Protein AF-A0A836Q283-F1 (afdb_monomer)

Radius of gyration: 25.46 Å; Cα contacts (8 Å, |Δi|>4): 495; chains: 1; bounding box: 60×68×62 Å

Secondary structure (DSSP, 8-state):
-----HHHHHHHHHHHHHHS-GGGHHHHHHHHHHHHHTT-S-HHHHHHHHHHTT-HHHHHHHTHHHH-SS-SSEE-HHHHHHHHH-SSS-HHHHHHHHHHHHHHHHTTS--EEHHHHHHHS-S-SS--SS-----GGGS--SPPPHHHHHHHHHHHHHH-SS-SS-B-HHHHHHHHHHTTTTS-HHHHHHHHHHHHHHHHHTTT-----SS----B-HHHHHHHHHHHHHHHHHHHHHHHHHHTTS---PPPP-HHHHHHTTHHHHHHHHHHHHHHH-TT--HHHHHHHHHHHHHTT--EEEEE-TTS-EEEEEEEEEESSTT-SEEEEEEEEE-TTS-EEEEEEEEEETTEEE--B-TTS-B--SB-HHHHHH-TTSSS--

Sequence (382 aa):
MVEFTAKDRAADAAYELATSPRDGLAGARDELNQIWSSGNLPAQDIGRALEDNNLLAPLALYDSAHLDTDSNGAFSYNELLSAATSDDSDTLTKTLAEHLSSEVAIRGYADLTISELSSRSGTMTDPIPGEMDFSPEAISDGQLDSGELAYADRNFDVLDRDDNDHVTDSEIDEHLSNNAGFISDADAAKLRDLSAQAGTLEGGHDDEWGIENDGFTRADLEVAATEMAAEMNEEAEEEEEEEEREGTEEDAVTADEILSGVASEEEATNDALATLSGADSSVEEQLAAIKTLVEGGKTTATIRDADGSELTIRMEVQPISEGSDRSYVQMFAVDENGRETVVLRALSDGDSFAQQRDANGNLVSYVGSRWQERHPDSVFGE

Solvent-accessible surface area (backbone atoms only — not comparable to full-atom values): 21419 Å² total; per-residue (Å²): 136,82,83,76,48,75,67,53,50,49,46,52,26,50,48,45,48,75,72,42,60,82,90,58,31,62,62,26,50,50,48,47,46,51,51,45,75,67,69,78,55,58,47,60,61,49,36,48,47,29,48,78,68,48,44,40,39,63,53,48,61,74,43,29,77,66,33,28,77,82,69,78,63,42,38,37,51,65,36,13,49,45,25,43,68,40,89,85,43,53,64,69,54,20,26,49,18,50,34,52,28,53,48,22,54,76,65,70,64,48,61,48,36,54,69,62,40,58,67,65,44,52,83,78,82,70,86,66,94,77,76,77,81,77,54,78,72,77,51,67,90,76,66,84,52,59,69,36,50,26,47,49,63,72,41,35,79,72,37,19,75,84,72,77,72,40,39,28,58,67,34,47,52,47,49,53,63,76,35,68,86,74,58,42,75,65,59,54,45,36,49,50,56,46,47,77,36,33,78,60,37,40,64,58,50,81,77,60,94,65,90,72,81,70,40,26,36,70,63,14,48,51,41,50,34,38,54,50,24,50,50,56,41,53,51,50,52,55,50,46,69,74,45,74,84,65,93,73,90,80,82,80,62,42,33,63,50,45,50,40,63,50,57,57,48,51,53,51,38,51,51,23,51,49,35,61,43,29,71,85,42,50,72,67,54,32,53,50,22,50,48,55,26,42,75,70,61,44,35,62,51,75,44,47,43,64,84,67,48,81,42,43,36,40,47,48,75,44,57,78,42,91,96,42,76,33,27,39,38,39,31,26,40,44,46,100,84,71,49,74,42,53,40,42,38,35,32,33,58,74,92,44,78,41,66,42,62,47,102,85,66,46,80,37,68,43,44,25,68,72,42,45,73,75,44,74,68,39,44,72,65,134

pLDDT: mean 81.86, std 15.29, range [31.92, 98.12]

Structure (mmCIF, N/CA/C/O backbone):
data_AF-A0A836Q283-F1
#
_entry.id   AF-A0A836Q283-F1
#
loop_
_atom_site.group_PDB
_atom_site.id
_atom_site.type_symbol
_atom_site.label_atom_id
_atom_site.label_alt_id
_atom_site.label_comp_id
_atom_site.label_asym_id
_atom_site.label_entity_id
_atom_site.label_seq_id
_atom_site.pdbx_PDB_ins_code
_atom_site.Cartn_x
_atom_site.Cartn_y
_atom_site.Cartn_z
_atom_site.occupancy
_atom_site.B_iso_or_equiv
_atom_site.auth_seq_id
_atom_site.auth_comp_id
_atom_site.auth_asym_id
_atom_site.auth_atom_id
_atom_site.pdbx_PDB_model_num
ATOM 1 N N . MET A 1 1 ? -28.133 -37.319 -11.554 1.00 46.06 1 MET A N 1
ATOM 2 C CA . MET A 1 1 ? -26.905 -36.892 -10.867 1.00 46.06 1 MET A CA 1
ATOM 3 C C . MET A 1 1 ? -25.798 -37.179 -11.860 1.00 46.06 1 MET A C 1
ATOM 5 O O . MET A 1 1 ? -25.602 -38.344 -12.177 1.00 46.06 1 MET A O 1
ATOM 9 N N . VAL A 1 2 ? -25.282 -36.143 -12.517 1.00 54.75 2 VAL A N 1
ATOM 10 C CA . VAL A 1 2 ? -24.171 -36.276 -13.470 1.00 54.75 2 VAL A CA 1
ATOM 11 C C . VAL A 1 2 ? -22.909 -36.272 -12.611 1.00 54.75 2 VAL A C 1
ATOM 13 O O . VAL A 1 2 ? -22.757 -35.369 -11.795 1.00 54.75 2 VAL A O 1
ATOM 16 N N . GLU A 1 3 ? -22.088 -37.317 -12.685 1.00 62.19 3 GLU A N 1
ATOM 17 C CA . GLU A 1 3 ? -20.779 -37.309 -12.026 1.00 62.19 3 GLU A CA 1
ATOM 18 C C . GLU A 1 3 ? -19.844 -36.444 -12.872 1.00 62.19 3 GLU A C 1
ATOM 20 O O . GLU A 1 3 ? -19.584 -36.779 -14.027 1.00 62.19 3 GLU A O 1
ATOM 25 N N . PHE A 1 4 ? -19.384 -35.327 -12.311 1.00 72.62 4 PHE A N 1
ATOM 26 C CA . PHE A 1 4 ? -18.341 -34.512 -12.925 1.00 72.62 4 PHE A CA 1
ATOM 27 C C . PHE A 1 4 ? -17.028 -35.290 -12.899 1.00 72.62 4 PHE A C 1
ATOM 29 O O . PHE A 1 4 ? -16.619 -35.817 -11.856 1.00 72.62 4 PHE A O 1
ATOM 36 N N . THR A 1 5 ? -16.370 -35.398 -14.050 1.00 80.44 5 THR A N 1
ATOM 37 C CA . THR A 1 5 ? -15.053 -36.026 -14.123 1.00 80.44 5 THR A CA 1
ATOM 38 C C . THR A 1 5 ? -14.011 -35.131 -13.447 1.00 80.44 5 THR A C 1
ATOM 40 O O . THR A 1 5 ? -14.244 -33.954 -13.180 1.00 80.44 5 THR A O 1
ATOM 43 N N . ALA A 1 6 ? -12.830 -35.672 -13.140 1.00 69.56 6 ALA A N 1
ATOM 44 C CA . ALA A 1 6 ? -11.736 -34.848 -12.623 1.00 69.56 6 ALA A CA 1
ATOM 45 C C . ALA A 1 6 ? -11.287 -33.778 -13.642 1.00 69.56 6 ALA A C 1
ATOM 47 O O . ALA A 1 6 ? -10.865 -32.706 -13.230 1.00 69.56 6 ALA A O 1
ATOM 48 N N . LYS A 1 7 ? -11.447 -34.047 -14.951 1.00 66.56 7 LYS A N 1
ATOM 49 C CA . LYS A 1 7 ? -11.200 -33.066 -16.016 1.00 66.56 7 LYS A CA 1
ATOM 50 C C . LYS A 1 7 ? -12.216 -31.922 -15.959 1.00 66.56 7 LYS A C 1
ATOM 52 O O . LYS A 1 7 ? -11.814 -30.773 -16.068 1.00 66.56 7 LYS A O 1
ATOM 57 N N . ASP A 1 8 ? -13.494 -32.235 -15.741 1.00 70.56 8 ASP A N 1
ATOM 58 C CA . ASP A 1 8 ? -14.544 -31.212 -15.644 1.00 70.56 8 ASP A CA 1
ATOM 59 C C . ASP A 1 8 ? -14.346 -30.328 -14.404 1.00 70.56 8 ASP A C 1
ATOM 61 O O . ASP A 1 8 ? -14.466 -29.118 -14.499 1.00 70.56 8 ASP A O 1
ATOM 65 N N . ARG A 1 9 ? -13.941 -30.911 -13.266 1.00 72.31 9 ARG A N 1
ATOM 66 C CA . ARG A 1 9 ? -13.623 -30.138 -12.049 1.00 72.31 9 ARG A CA 1
ATOM 67 C C . ARG A 1 9 ? -12.384 -29.258 -12.193 1.00 72.31 9 ARG A C 1
ATOM 69 O O . ARG A 1 9 ? -12.372 -28.149 -11.688 1.00 72.31 9 ARG A O 1
ATOM 76 N N . ALA A 1 10 ? -11.353 -29.733 -12.894 1.00 64.56 10 ALA A N 1
ATOM 77 C CA . ALA A 1 10 ? -10.172 -28.917 -13.171 1.00 64.56 10 ALA A CA 1
ATOM 78 C C . ALA A 1 10 ? -10.505 -27.740 -14.099 1.00 64.56 10 ALA A C 1
ATOM 80 O O . ALA A 1 10 ? -9.989 -26.647 -13.900 1.00 64.56 10 ALA A O 1
ATOM 81 N N . ALA A 1 11 ? -11.378 -27.958 -15.088 1.00 62.94 11 ALA A N 1
ATOM 82 C CA . ALA A 1 11 ? -11.861 -26.897 -15.965 1.00 62.94 11 ALA A CA 1
ATOM 83 C C . ALA A 1 11 ? -12.743 -25.887 -15.213 1.00 62.94 11 ALA A C 1
ATOM 85 O O . ALA A 1 11 ? -12.545 -24.692 -15.394 1.00 62.94 11 ALA A O 1
ATOM 86 N N . ASP A 1 12 ? -13.646 -26.347 -14.340 1.00 70.56 12 ASP A N 1
ATOM 87 C CA . ASP A 1 12 ? -14.474 -25.470 -13.499 1.00 70.56 12 ASP A CA 1
ATOM 88 C C . ASP A 1 12 ? -13.613 -24.645 -12.526 1.00 70.56 12 ASP A C 1
ATOM 90 O O . ASP A 1 12 ? -13.773 -23.430 -12.466 1.00 70.56 12 ASP A O 1
ATOM 94 N N . ALA A 1 13 ? -12.645 -25.259 -11.834 1.00 68.06 13 ALA A N 1
ATOM 95 C CA . ALA A 1 13 ? -11.733 -24.544 -10.935 1.00 68.06 13 ALA A CA 1
ATOM 96 C C . ALA A 1 13 ? -10.843 -23.542 -11.692 1.00 68.06 13 ALA A C 1
ATOM 98 O O . ALA A 1 13 ? -10.613 -22.427 -11.235 1.00 68.06 13 ALA A O 1
ATOM 99 N N . ALA A 1 14 ? -10.365 -23.903 -12.884 1.00 62.44 14 ALA A N 1
ATOM 100 C CA . ALA A 1 14 ? -9.625 -22.977 -13.734 1.00 62.44 14 ALA A CA 1
ATOM 101 C C . ALA A 1 14 ? -10.493 -21.814 -14.231 1.00 62.44 14 ALA A C 1
ATOM 103 O O . ALA A 1 14 ? -10.026 -20.679 -14.296 1.00 62.44 14 ALA A O 1
ATOM 104 N N . TYR A 1 15 ? -11.752 -22.086 -14.577 1.00 63.44 15 TYR A N 1
ATOM 105 C CA . TYR A 1 15 ? -12.713 -21.063 -14.968 1.00 63.44 15 TYR A CA 1
ATOM 106 C C . TYR A 1 15 ? -12.999 -20.116 -13.800 1.00 63.44 15 TYR A C 1
ATOM 108 O O . TYR A 1 15 ? -13.009 -18.904 -13.985 1.00 63.44 15 TYR A O 1
ATOM 116 N N . GLU A 1 16 ? -13.160 -20.646 -12.588 1.00 66.94 16 GLU A N 1
ATOM 117 C CA . GLU A 1 16 ? -13.327 -19.853 -11.369 1.00 66.94 16 GLU A CA 1
ATOM 118 C C . GLU A 1 16 ? -12.077 -19.007 -11.069 1.00 66.94 16 GLU A C 1
ATOM 120 O O . GLU A 1 16 ? -12.226 -17.837 -10.730 1.00 66.94 16 GLU A O 1
ATOM 125 N N . LEU A 1 17 ? -10.862 -19.524 -11.303 1.00 62.44 17 LEU A N 1
ATOM 126 C CA . LEU A 1 17 ? -9.612 -18.744 -11.241 1.00 62.44 17 LEU A CA 1
ATOM 127 C C . LEU A 1 17 ? -9.563 -17.603 -12.265 1.00 62.44 17 LEU A C 1
ATOM 129 O O . LEU A 1 17 ? -9.057 -16.529 -11.972 1.00 62.44 17 LEU A O 1
ATOM 133 N N . ALA A 1 18 ? -10.065 -17.826 -13.475 1.00 54.44 18 ALA A N 1
ATOM 134 C CA . ALA A 1 18 ? -10.021 -16.821 -14.533 1.00 54.44 18 ALA A CA 1
ATOM 135 C C . ALA A 1 18 ? -11.143 -15.774 -14.437 1.00 54.44 18 ALA A C 1
ATOM 137 O O . ALA A 1 18 ? -11.061 -14.731 -15.079 1.00 54.44 18 ALA A O 1
ATOM 138 N N . THR A 1 19 ? -12.210 -16.061 -13.685 1.00 57.47 19 THR A N 1
ATOM 139 C CA . THR A 1 19 ? -13.428 -15.231 -13.642 1.00 57.47 19 THR A CA 1
ATOM 140 C C . THR A 1 19 ? -13.770 -14.682 -12.260 1.00 57.47 19 THR A C 1
ATOM 142 O O . THR A 1 19 ? -14.721 -13.910 -12.147 1.00 57.47 19 THR A O 1
ATOM 145 N N . SER A 1 20 ? -13.007 -15.027 -11.219 1.00 55.47 20 SER A N 1
ATOM 146 C CA . SER A 1 20 ? -13.193 -14.479 -9.872 1.00 55.47 20 SER A CA 1
ATOM 147 C C . SER A 1 20 ? -12.242 -13.307 -9.598 1.00 55.47 20 SER A C 1
ATOM 149 O O . SER A 1 20 ? -11.104 -13.333 -10.064 1.00 55.47 20 SER A O 1
ATOM 151 N N . PRO A 1 21 ? -12.658 -12.316 -8.786 1.00 52.69 21 PRO A N 1
ATOM 152 C CA . PRO A 1 21 ? -11.762 -11.288 -8.255 1.00 52.69 21 PRO A CA 1
ATOM 153 C C . PRO A 1 21 ? -10.555 -11.911 -7.538 1.00 52.69 21 PRO A C 1
ATOM 155 O O . PRO A 1 21 ? -10.691 -12.986 -6.945 1.00 52.69 21 PRO A O 1
ATOM 158 N N . ARG A 1 22 ? -9.400 -11.226 -7.542 1.00 48.97 22 ARG A N 1
ATOM 159 C CA . ARG A 1 22 ? -8.115 -11.706 -6.979 1.00 48.97 22 ARG A CA 1
ATOM 160 C C . ARG A 1 22 ? -8.241 -12.336 -5.580 1.00 48.97 22 ARG A C 1
ATOM 162 O O . ARG A 1 22 ? -7.654 -13.386 -5.323 1.00 48.97 22 ARG A O 1
ATOM 169 N N . ASP A 1 23 ? -9.089 -11.774 -4.721 1.00 43.41 23 ASP A N 1
ATOM 170 C CA . ASP A 1 23 ? -9.301 -12.244 -3.342 1.00 43.41 23 ASP A CA 1
ATOM 171 C C . ASP A 1 23 ? -10.125 -13.546 -3.232 1.00 43.41 23 ASP A C 1
ATOM 173 O O . ASP A 1 23 ? -10.101 -14.227 -2.205 1.00 43.41 23 ASP A O 1
ATOM 177 N N . GLY A 1 24 ? -10.845 -13.934 -4.292 1.00 52.59 24 GLY A N 1
ATOM 178 C CA . GLY A 1 24 ? -11.625 -15.177 -4.380 1.00 52.59 24 GLY A CA 1
ATOM 179 C C . GLY A 1 24 ? -10.832 -16.388 -4.889 1.00 52.59 24 GLY A C 1
ATOM 180 O O . GLY A 1 24 ? -11.313 -17.520 -4.815 1.00 52.59 24 GLY A O 1
ATOM 181 N N . LEU A 1 25 ? -9.602 -16.178 -5.370 1.00 57.28 25 LEU A N 1
ATOM 182 C CA . LEU A 1 25 ? -8.807 -17.190 -6.077 1.00 57.28 25 LEU A CA 1
ATOM 183 C C . LEU A 1 25 ? -8.273 -18.311 -5.177 1.00 57.28 25 LEU A C 1
ATOM 185 O O . LEU A 1 25 ? -7.924 -19.384 -5.673 1.00 57.28 25 LEU A O 1
ATOM 189 N N . ALA A 1 26 ? -8.228 -18.100 -3.858 1.00 58.09 26 ALA A N 1
ATOM 190 C CA . ALA A 1 26 ? -7.706 -19.082 -2.907 1.00 58.09 26 ALA A CA 1
ATOM 191 C C . ALA A 1 26 ? -8.457 -20.424 -2.978 1.00 58.09 26 ALA A C 1
ATOM 193 O O . ALA A 1 26 ? -7.827 -21.479 -2.974 1.00 58.09 26 ALA A O 1
ATOM 194 N N . GLY A 1 27 ? -9.788 -20.395 -3.120 1.00 63.47 27 GLY A N 1
ATOM 195 C CA . GLY A 1 27 ? -10.607 -21.611 -3.183 1.00 63.47 27 GLY A CA 1
ATOM 196 C C . GLY A 1 27 ? -10.369 -22.429 -4.453 1.00 63.47 27 GLY A C 1
ATOM 197 O O . GLY A 1 27 ? -10.200 -23.646 -4.393 1.00 63.47 27 GLY A O 1
ATOM 198 N N . ALA A 1 28 ? -10.284 -21.753 -5.594 1.00 64.88 28 ALA A N 1
ATOM 199 C CA . ALA A 1 28 ? -10.066 -22.393 -6.883 1.00 64.88 28 ALA A CA 1
ATOM 200 C C . ALA A 1 28 ? -8.613 -22.892 -7.050 1.00 64.88 28 ALA A C 1
ATOM 202 O O . ALA A 1 28 ? -8.377 -23.981 -7.585 1.00 64.88 28 ALA A O 1
ATOM 203 N N . ARG A 1 29 ? -7.634 -22.167 -6.488 1.00 65.19 29 ARG A N 1
ATOM 204 C CA . ARG A 1 29 ? -6.238 -22.621 -6.357 1.00 65.19 29 ARG A CA 1
ATOM 205 C C . ARG A 1 29 ? -6.143 -23.862 -5.466 1.00 65.19 29 ARG A C 1
ATOM 207 O O . ARG A 1 29 ? -5.500 -24.837 -5.850 1.00 65.19 29 ARG A O 1
ATOM 214 N N . ASP A 1 30 ? -6.837 -23.878 -4.329 1.00 66.19 30 ASP A N 1
ATOM 215 C CA . ASP A 1 30 ? -6.908 -25.042 -3.439 1.00 66.19 30 ASP A CA 1
ATOM 216 C C . ASP A 1 30 ? -7.573 -26.257 -4.104 1.00 66.19 30 ASP A C 1
ATOM 218 O O . ASP A 1 30 ? -7.118 -27.390 -3.910 1.00 66.19 30 ASP A O 1
ATOM 222 N N . GLU A 1 31 ? -8.607 -26.054 -4.926 1.00 69.75 31 GLU A N 1
ATOM 223 C CA . GLU A 1 31 ? -9.242 -27.140 -5.677 1.00 69.75 31 GLU A CA 1
ATOM 224 C C . GLU A 1 31 ? -8.304 -27.723 -6.746 1.00 69.75 31 GLU A C 1
ATOM 226 O O . GLU A 1 31 ? -8.153 -28.949 -6.817 1.00 69.75 31 GLU A O 1
ATOM 231 N N . LEU A 1 32 ? -7.587 -26.890 -7.511 1.00 67.62 32 LEU A N 1
ATOM 232 C CA . LEU A 1 32 ? -6.550 -27.368 -8.438 1.00 67.62 32 LEU A CA 1
ATOM 233 C C . LEU A 1 32 ? -5.425 -28.114 -7.703 1.00 67.62 32 LEU A C 1
ATOM 235 O O . LEU A 1 32 ? -5.037 -29.212 -8.122 1.00 67.62 32 LEU A O 1
ATOM 239 N N . ASN A 1 33 ? -4.962 -27.586 -6.565 1.00 67.00 33 ASN A N 1
ATOM 240 C CA . ASN A 1 33 ? -3.976 -28.237 -5.695 1.00 67.00 33 ASN A CA 1
ATOM 241 C C . ASN A 1 33 ? -4.462 -29.611 -5.217 1.00 67.00 33 ASN A C 1
ATOM 243 O O . ASN A 1 33 ? -3.710 -30.594 -5.185 1.00 67.00 33 ASN A O 1
ATOM 247 N N . GLN A 1 34 ? -5.742 -29.716 -4.863 1.00 72.50 34 GLN A N 1
ATOM 248 C CA . GLN A 1 34 ? -6.354 -30.964 -4.430 1.00 72.50 34 GLN A CA 1
ATOM 249 C C . GLN A 1 34 ? -6.475 -31.975 -5.581 1.00 72.50 34 GLN A C 1
ATOM 251 O O . GLN A 1 34 ? -6.204 -33.167 -5.392 1.00 72.50 34 GLN A O 1
ATOM 256 N N . ILE A 1 35 ? -6.845 -31.523 -6.782 1.00 67.62 35 ILE A N 1
ATOM 257 C CA . ILE A 1 35 ? -6.929 -32.374 -7.976 1.00 67.62 35 ILE A CA 1
ATOM 258 C C . ILE A 1 35 ? -5.547 -32.933 -8.320 1.00 67.62 35 ILE A C 1
ATOM 260 O O . ILE A 1 35 ? -5.423 -34.145 -8.531 1.00 67.62 35 ILE A O 1
ATOM 264 N N . TRP A 1 36 ? -4.505 -32.103 -8.288 1.00 65.56 36 TRP A N 1
ATOM 265 C CA . TRP A 1 36 ? -3.140 -32.545 -8.561 1.00 65.56 36 TRP A CA 1
ATOM 266 C C . TRP A 1 36 ? -2.620 -33.499 -7.493 1.00 65.56 36 TRP A C 1
ATOM 268 O O . TRP A 1 36 ? -2.195 -34.610 -7.815 1.00 65.56 36 TRP A O 1
ATOM 278 N N . SER A 1 37 ? -2.688 -33.121 -6.215 1.00 70.69 37 SER A N 1
ATOM 279 C CA . SER A 1 37 ? -2.185 -33.952 -5.108 1.00 70.69 37 SER A CA 1
ATOM 280 C C . SER A 1 37 ? -2.871 -35.321 -5.026 1.00 70.69 37 SER A C 1
ATOM 282 O O . SER A 1 37 ? -2.290 -36.281 -4.516 1.00 70.69 37 SER A O 1
ATOM 284 N N . SER A 1 38 ? -4.073 -35.456 -5.598 1.00 76.06 38 SER A N 1
ATOM 285 C CA . SER A 1 38 ? -4.754 -36.744 -5.741 1.00 76.06 38 SER A CA 1
ATOM 286 C C . SER A 1 38 ? -4.095 -37.704 -6.751 1.00 76.06 38 SER A C 1
ATOM 288 O O . SER A 1 38 ? -4.444 -38.886 -6.774 1.00 76.06 38 SER A O 1
ATOM 290 N N . GLY A 1 39 ? -3.153 -37.225 -7.573 1.00 68.56 39 GLY A N 1
ATOM 291 C CA . GLY A 1 39 ? -2.395 -37.999 -8.562 1.00 68.56 39 GLY A CA 1
ATOM 292 C C . GLY A 1 39 ? -3.220 -38.483 -9.758 1.00 68.56 39 GLY A C 1
ATOM 293 O O . GLY A 1 39 ? -2.788 -39.384 -10.476 1.00 68.56 39 GLY A O 1
ATOM 294 N N . ASN A 1 40 ? -4.423 -37.936 -9.953 1.00 66.38 40 ASN A N 1
ATOM 295 C CA . ASN A 1 40 ? -5.395 -38.459 -10.916 1.00 66.38 40 ASN A CA 1
ATOM 296 C C . ASN A 1 40 ? -5.356 -37.782 -12.296 1.00 66.38 40 ASN A C 1
ATOM 298 O O . ASN A 1 40 ? -5.999 -38.288 -13.215 1.00 66.38 40 ASN A O 1
ATOM 302 N N . LEU A 1 41 ? -4.612 -36.682 -12.457 1.00 70.69 41 LEU A N 1
ATOM 303 C CA . LEU A 1 41 ? -4.427 -35.964 -13.722 1.00 70.69 41 LEU A CA 1
ATOM 304 C C . LEU A 1 41 ? -2.959 -35.521 -13.863 1.00 70.69 41 LEU A C 1
ATOM 306 O O . LEU A 1 41 ? -2.467 -34.817 -12.984 1.00 70.69 41 LEU A O 1
ATOM 310 N N . PRO A 1 42 ? -2.247 -35.930 -14.928 1.00 75.38 42 PRO A N 1
ATOM 311 C CA . PRO A 1 42 ? -0.943 -35.372 -15.280 1.00 75.38 42 PRO A CA 1
ATOM 312 C C . PRO A 1 42 ? -1.039 -33.867 -15.564 1.00 75.38 42 PRO A C 1
ATOM 314 O O . PRO A 1 42 ? -2.008 -33.432 -16.185 1.00 75.38 42 PRO A O 1
ATOM 317 N N . ALA A 1 43 ? -0.013 -33.089 -15.208 1.00 70.38 43 ALA A N 1
ATOM 318 C CA . ALA A 1 43 ? 0.054 -31.649 -15.489 1.00 70.38 43 ALA A CA 1
ATOM 319 C C . ALA A 1 43 ? -0.170 -31.319 -16.974 1.00 70.38 43 ALA A C 1
ATOM 321 O O . ALA A 1 43 ? -0.892 -30.386 -17.298 1.00 70.38 43 ALA A O 1
ATOM 322 N N . GLN A 1 44 ? 0.337 -32.156 -17.887 1.00 74.88 44 GLN A N 1
ATOM 323 C CA . GLN A 1 44 ? 0.098 -32.014 -19.328 1.00 74.88 44 GLN A CA 1
ATOM 324 C C . GLN A 1 44 ? -1.395 -32.071 -19.708 1.00 74.88 44 GLN A C 1
ATOM 326 O O . GLN A 1 44 ? -1.833 -31.376 -20.624 1.00 74.88 44 GLN A O 1
ATOM 331 N N . ASP A 1 45 ? -2.190 -32.897 -19.023 1.00 75.00 45 ASP A N 1
ATOM 332 C CA . ASP A 1 45 ? -3.630 -32.989 -19.280 1.00 75.00 45 ASP A CA 1
ATOM 333 C C . ASP A 1 45 ? -4.383 -31.787 -18.689 1.00 75.00 45 ASP A C 1
ATOM 335 O O . ASP A 1 45 ? -5.404 -31.381 -19.246 1.00 75.00 45 ASP A O 1
ATOM 339 N N . ILE A 1 46 ? -3.864 -31.198 -17.604 1.00 70.88 46 ILE A N 1
ATOM 340 C CA . ILE A 1 46 ? -4.374 -29.952 -17.016 1.00 70.88 46 ILE A CA 1
ATOM 341 C C . ILE A 1 46 ? -4.039 -28.778 -17.937 1.00 70.88 46 ILE A C 1
ATOM 343 O O . ILE A 1 46 ? -4.951 -28.076 -18.354 1.00 70.88 46 ILE A O 1
ATOM 347 N N . GLY A 1 47 ? -2.777 -28.618 -18.342 1.00 75.88 47 GLY A N 1
ATOM 348 C CA . GLY A 1 47 ? -2.340 -27.580 -19.276 1.00 75.88 47 GLY A CA 1
ATOM 349 C C . GLY A 1 47 ? -3.114 -27.620 -20.593 1.00 75.88 47 GLY A C 1
ATOM 350 O O . GLY A 1 47 ? -3.625 -26.598 -21.043 1.00 75.88 47 GLY A O 1
ATOM 351 N N . ARG A 1 48 ? -3.343 -28.817 -21.152 1.00 76.62 48 ARG A N 1
ATOM 352 C CA . ARG A 1 48 ? -4.221 -28.978 -22.320 1.00 76.62 48 ARG A CA 1
ATOM 353 C C . ARG A 1 48 ? -5.674 -28.605 -22.023 1.00 76.62 48 ARG A C 1
ATOM 355 O O . ARG A 1 48 ? -6.322 -28.036 -22.888 1.00 76.62 48 ARG A O 1
ATOM 362 N N . ALA A 1 49 ? -6.211 -28.926 -20.846 1.00 72.50 49 ALA A N 1
ATOM 363 C CA . ALA A 1 49 ? -7.564 -28.509 -20.481 1.00 72.50 49 ALA A CA 1
ATOM 364 C C . ALA A 1 49 ? -7.673 -26.982 -20.327 1.00 72.50 49 ALA A C 1
ATOM 366 O O . ALA A 1 49 ? -8.673 -26.415 -20.753 1.00 72.50 49 ALA A O 1
ATOM 367 N N . LEU A 1 50 ? -6.653 -26.319 -19.775 1.00 78.25 50 LEU A N 1
ATOM 368 C CA . LEU A 1 50 ? -6.574 -24.857 -19.714 1.00 78.25 50 LEU A CA 1
ATOM 369 C C . LEU A 1 50 ? -6.529 -24.256 -21.120 1.00 78.25 50 LEU A C 1
ATOM 371 O O . LEU A 1 50 ? -7.252 -23.309 -21.412 1.00 78.25 50 LEU A O 1
ATOM 375 N N . GLU A 1 51 ? -5.720 -24.833 -22.006 1.00 80.31 51 GLU A N 1
ATOM 376 C CA . GLU A 1 51 ? -5.595 -24.397 -23.397 1.00 80.31 51 GLU A CA 1
ATOM 377 C C . GLU A 1 51 ? -6.898 -24.608 -24.184 1.00 80.31 51 GLU A C 1
ATOM 379 O O . GLU A 1 51 ? -7.368 -23.683 -24.838 1.00 80.31 51 GLU A O 1
ATOM 384 N N . ASP A 1 52 ? -7.542 -25.775 -24.047 1.00 78.75 52 ASP A N 1
ATOM 385 C CA . ASP A 1 52 ? -8.834 -26.103 -24.673 1.00 78.75 52 ASP A CA 1
ATOM 386 C C . ASP A 1 52 ? -9.954 -25.114 -24.269 1.00 78.75 52 ASP A C 1
ATOM 388 O O . ASP A 1 52 ? -10.941 -24.977 -24.994 1.00 78.75 52 ASP A O 1
ATOM 392 N N . ASN A 1 53 ? -9.817 -24.445 -23.116 1.00 70.31 53 ASN A N 1
ATOM 393 C CA . ASN A 1 53 ? -10.767 -23.457 -22.593 1.00 70.31 53 ASN A CA 1
ATOM 394 C C . ASN A 1 53 ? -10.276 -21.999 -22.722 1.00 70.31 53 ASN A C 1
ATOM 396 O O . ASN A 1 53 ? -10.910 -21.107 -22.169 1.00 70.31 53 ASN A O 1
ATOM 400 N N . ASN A 1 54 ? -9.178 -21.739 -23.444 1.00 78.06 54 ASN A N 1
ATOM 401 C CA . ASN A 1 54 ? -8.553 -20.412 -23.590 1.00 78.06 54 ASN A CA 1
ATOM 402 C C . ASN A 1 54 ? -8.107 -19.757 -22.262 1.00 78.06 54 ASN A C 1
ATOM 404 O O . ASN A 1 54 ? -8.006 -18.539 -22.170 1.00 78.06 54 ASN A O 1
ATOM 408 N N . LEU A 1 55 ? -7.817 -20.554 -21.231 1.00 77.56 55 LEU A N 1
ATOM 409 C CA . LEU A 1 55 ? -7.406 -20.074 -19.903 1.00 77.56 55 LEU A CA 1
ATOM 410 C C . LEU A 1 55 ? -5.890 -20.113 -19.686 1.00 77.56 55 LEU A C 1
ATOM 412 O O . LEU A 1 55 ? -5.378 -19.459 -18.784 1.00 77.56 55 LEU A O 1
ATOM 416 N N . LEU A 1 56 ? -5.161 -20.868 -20.513 1.00 81.75 56 LEU A N 1
ATOM 417 C CA . LEU A 1 56 ? -3.715 -21.041 -20.361 1.00 81.75 56 LEU A CA 1
ATOM 418 C C . LEU A 1 56 ? -2.956 -19.709 -20.462 1.00 81.75 56 LEU A C 1
ATOM 420 O O . LEU A 1 56 ? -2.104 -19.437 -19.625 1.00 81.75 56 LEU A O 1
ATOM 424 N N . ALA A 1 57 ? -3.259 -18.892 -21.476 1.00 79.25 57 ALA A N 1
ATOM 425 C CA . ALA A 1 57 ? -2.562 -17.626 -21.690 1.00 79.25 57 ALA A CA 1
ATOM 426 C C . ALA A 1 57 ? -2.843 -16.601 -20.574 1.00 79.25 57 ALA A C 1
ATOM 428 O O . ALA A 1 57 ? -1.871 -16.119 -20.001 1.00 79.25 57 ALA A O 1
ATOM 429 N N . PRO A 1 58 ? -4.104 -16.328 -20.177 1.00 73.38 58 PRO A N 1
ATOM 430 C CA . PRO A 1 58 ? -4.389 -15.454 -19.036 1.00 73.38 58 PRO A CA 1
ATOM 431 C C . PRO A 1 58 ? -3.682 -15.881 -17.746 1.00 73.38 58 PRO A C 1
ATOM 433 O O . PRO A 1 58 ? -3.106 -15.046 -17.059 1.00 73.38 58 PRO A O 1
ATOM 436 N N . LEU A 1 59 ? -3.667 -17.183 -17.436 1.00 78.75 59 LEU A N 1
ATOM 437 C CA . LEU A 1 59 ? -3.018 -17.690 -16.224 1.00 78.75 59 LEU A CA 1
ATOM 438 C C . LEU A 1 59 ? -1.487 -17.610 -16.294 1.00 78.75 59 LEU A C 1
ATOM 440 O O . LEU A 1 59 ? -0.853 -17.318 -15.287 1.00 78.75 59 LEU A O 1
ATOM 444 N N . ALA A 1 60 ? -0.891 -17.836 -17.467 1.00 81.75 60 ALA A N 1
ATOM 445 C CA . ALA A 1 60 ? 0.548 -17.666 -17.665 1.00 81.75 60 ALA A CA 1
ATOM 446 C C . ALA A 1 60 ? 0.984 -16.196 -17.563 1.00 81.75 60 ALA A C 1
ATOM 448 O O . ALA A 1 60 ? 2.057 -15.921 -17.042 1.00 81.75 60 ALA A O 1
ATOM 449 N N . LEU A 1 61 ? 0.152 -15.259 -18.030 1.00 76.94 61 LEU A N 1
ATOM 450 C CA . LEU A 1 61 ? 0.398 -13.823 -17.867 1.00 76.94 61 LEU A CA 1
ATOM 451 C C . LEU A 1 61 ? 0.223 -13.383 -16.417 1.00 76.94 61 LEU A C 1
ATOM 453 O O . LEU A 1 61 ? 1.021 -12.603 -15.915 1.00 76.94 61 LEU A O 1
ATOM 457 N N . TYR A 1 62 ? -0.791 -13.917 -15.736 1.00 78.19 62 TYR A N 1
ATOM 458 C CA . TYR A 1 62 ? -1.012 -13.664 -14.317 1.00 78.19 62 TYR A CA 1
ATOM 459 C C . TYR A 1 62 ? 0.181 -14.104 -13.457 1.00 78.19 62 TYR A C 1
ATOM 461 O O . TYR A 1 62 ? 0.521 -13.436 -12.484 1.00 78.19 62 TYR A O 1
ATOM 469 N N . ASP A 1 63 ? 0.807 -15.225 -13.815 1.00 83.25 63 ASP A N 1
ATOM 470 C CA . ASP A 1 63 ? 1.933 -15.810 -13.086 1.00 83.25 63 ASP A CA 1
ATOM 471 C C . ASP A 1 63 ? 3.294 -15.516 -13.743 1.00 83.25 63 ASP A C 1
ATOM 473 O O . ASP A 1 63 ? 4.277 -16.219 -13.500 1.00 83.25 63 ASP A O 1
ATOM 477 N N . SER A 1 64 ? 3.358 -14.487 -14.597 1.00 81.75 64 SER A N 1
ATOM 478 C CA . SER A 1 64 ? 4.540 -14.180 -15.407 1.00 81.75 64 SER A CA 1
ATOM 479 C C . SER A 1 64 ? 5.782 -13.956 -14.552 1.00 81.75 64 SER A C 1
ATOM 481 O O . SER A 1 64 ? 6.814 -14.521 -14.871 1.00 81.75 64 SER A O 1
ATOM 483 N N . ALA A 1 65 ? 5.675 -13.265 -13.415 1.00 74.56 65 ALA A N 1
ATOM 484 C CA . ALA A 1 65 ? 6.804 -13.000 -12.517 1.00 74.56 65 ALA A CA 1
ATOM 485 C C . ALA A 1 65 ? 7.488 -14.271 -11.966 1.00 74.56 65 ALA A C 1
ATOM 487 O O . ALA A 1 65 ? 8.658 -14.234 -11.593 1.00 74.56 65 ALA A O 1
ATOM 488 N N . HIS A 1 66 ? 6.780 -15.406 -11.903 1.00 83.31 66 HIS A N 1
ATOM 489 C CA . HIS A 1 66 ? 7.370 -16.688 -11.496 1.00 83.31 66 HIS A CA 1
ATOM 490 C C . HIS A 1 66 ? 7.853 -17.530 -12.686 1.00 83.31 66 HIS A C 1
ATOM 492 O O . HIS A 1 66 ? 8.601 -18.492 -12.490 1.00 83.31 66 HIS A O 1
ATOM 498 N N . LEU A 1 67 ? 7.401 -17.210 -13.902 1.00 84.94 67 LEU A N 1
ATOM 499 C CA . LEU A 1 67 ? 7.697 -17.945 -15.133 1.00 84.94 67 LEU A CA 1
ATOM 500 C C . LEU A 1 67 ? 8.782 -17.272 -15.994 1.00 84.94 67 LEU A C 1
ATOM 502 O O . LEU A 1 67 ? 9.501 -17.985 -16.689 1.00 84.94 67 LEU A O 1
ATOM 506 N N . ASP A 1 68 ? 8.878 -15.944 -15.950 1.00 87.44 68 ASP A N 1
ATOM 507 C CA . ASP A 1 68 ? 9.837 -15.054 -16.617 1.00 87.44 68 ASP A CA 1
ATOM 508 C C . ASP A 1 68 ? 10.709 -14.427 -15.524 1.00 87.44 68 ASP A C 1
ATOM 510 O O . ASP A 1 68 ? 10.360 -13.421 -14.912 1.00 87.44 68 ASP A O 1
ATOM 514 N N . THR A 1 69 ? 11.789 -15.123 -15.178 1.00 78.00 69 THR A N 1
ATOM 515 C CA . THR A 1 69 ? 12.610 -14.782 -14.005 1.00 78.00 69 THR A CA 1
ATOM 516 C C . THR A 1 69 ? 13.661 -13.726 -14.306 1.00 78.00 69 THR A C 1
ATOM 518 O O . THR A 1 69 ? 14.225 -13.161 -13.370 1.00 78.00 69 THR A O 1
ATOM 521 N N . ASP A 1 70 ? 13.972 -13.507 -15.584 1.00 75.00 70 ASP A N 1
ATOM 522 C CA . ASP A 1 70 ? 14.863 -12.436 -16.027 1.00 75.00 70 ASP A CA 1
ATOM 523 C C . ASP A 1 70 ? 14.108 -11.210 -16.575 1.00 75.00 70 ASP A C 1
ATOM 525 O O . ASP A 1 70 ? 14.748 -10.238 -16.981 1.00 75.00 70 ASP A O 1
ATOM 529 N N . SER A 1 71 ? 12.770 -11.239 -16.520 1.00 81.56 71 SER A N 1
ATOM 530 C CA . SER A 1 71 ? 11.857 -10.149 -16.878 1.00 81.56 71 SER A CA 1
ATOM 531 C C . SER A 1 71 ? 12.044 -9.639 -18.310 1.00 81.56 71 SER A C 1
ATOM 533 O O . SER A 1 71 ? 11.821 -8.461 -18.595 1.00 81.56 71 SER A O 1
ATOM 535 N N . ASN A 1 72 ? 12.470 -10.501 -19.238 1.00 77.19 72 ASN A N 1
ATOM 536 C CA . ASN A 1 72 ? 12.744 -10.094 -20.618 1.00 77.19 72 ASN A CA 1
ATOM 537 C C . ASN A 1 72 ? 11.490 -10.097 -21.524 1.00 77.19 72 ASN A C 1
ATOM 539 O O . ASN A 1 72 ? 11.579 -9.758 -22.712 1.00 77.19 72 ASN A O 1
ATOM 543 N N . GLY A 1 73 ? 10.325 -10.484 -20.989 1.00 74.62 73 GLY A N 1
ATOM 544 C CA . GLY A 1 73 ? 9.049 -10.554 -21.702 1.00 74.62 73 GLY A CA 1
ATOM 545 C C . GLY A 1 73 ? 8.858 -11.834 -22.528 1.00 74.62 73 GLY A C 1
ATOM 546 O O . GLY A 1 73 ? 7.934 -11.922 -23.357 1.00 74.62 73 GLY A O 1
ATOM 547 N N . ALA A 1 74 ? 9.724 -12.832 -22.345 1.00 83.50 74 ALA A N 1
ATOM 548 C CA . ALA A 1 74 ? 9.663 -14.118 -23.016 1.00 83.50 74 ALA A CA 1
ATOM 549 C C . ALA A 1 74 ? 10.008 -15.274 -22.075 1.00 83.50 74 ALA A C 1
ATOM 551 O O . ALA A 1 74 ? 11.018 -15.287 -21.391 1.00 83.50 74 ALA A O 1
ATOM 552 N N . PHE A 1 75 ? 9.196 -16.327 -22.131 1.00 86.56 75 PHE A N 1
ATOM 553 C CA . PHE A 1 75 ? 9.417 -17.522 -21.332 1.00 86.56 75 PHE A CA 1
ATOM 554 C C . PHE A 1 75 ? 10.417 -18.447 -22.025 1.00 86.56 75 PHE A C 1
ATOM 556 O O . PHE A 1 75 ? 10.070 -19.157 -22.986 1.00 86.56 75 PHE A O 1
ATOM 563 N N . SER A 1 76 ? 11.659 -18.471 -21.542 1.00 86.06 76 SER A N 1
ATOM 564 C CA . SER A 1 76 ? 12.664 -19.397 -22.054 1.00 86.06 76 SER A CA 1
ATOM 565 C C . SER A 1 76 ? 12.452 -20.816 -21.519 1.00 86.06 76 SER A C 1
ATOM 567 O O . SER A 1 76 ? 11.849 -21.062 -20.471 1.00 86.06 76 SER A O 1
ATOM 569 N N . TYR A 1 77 ? 13.001 -21.813 -22.221 1.00 89.81 77 TYR A N 1
ATOM 570 C CA . TYR A 1 77 ? 12.920 -23.207 -21.762 1.00 89.81 77 TYR A CA 1
ATOM 571 C C . TYR A 1 77 ? 13.522 -23.408 -20.363 1.00 89.81 77 TYR A C 1
ATOM 573 O O . TYR A 1 77 ? 13.038 -24.244 -19.601 1.00 89.81 77 TYR A O 1
ATOM 581 N N . ASN A 1 78 ? 14.603 -22.690 -20.043 1.00 85.12 78 ASN A N 1
ATOM 582 C CA . ASN A 1 78 ? 15.304 -22.865 -18.773 1.00 85.12 78 ASN A CA 1
ATOM 583 C C . ASN A 1 78 ? 14.501 -22.298 -17.604 1.00 85.12 78 ASN A C 1
ATOM 585 O O . ASN A 1 78 ? 14.498 -22.915 -16.543 1.00 85.12 78 ASN A O 1
ATOM 589 N N . GLU A 1 79 ? 13.805 -21.183 -17.802 1.00 84.62 79 GLU A N 1
ATOM 590 C CA . GLU A 1 79 ? 12.966 -20.563 -16.774 1.00 84.62 79 GLU A CA 1
ATOM 591 C C . GLU A 1 79 ? 11.737 -21.413 -16.499 1.00 84.62 79 GLU A C 1
ATOM 593 O O . GLU A 1 79 ? 11.489 -21.788 -15.357 1.00 84.62 79 GLU A O 1
ATOM 598 N N . LEU A 1 80 ? 11.065 -21.871 -17.556 1.00 90.81 80 LEU A N 1
ATOM 599 C CA . LEU A 1 80 ? 9.947 -22.800 -17.434 1.00 90.81 80 LEU A CA 1
ATOM 600 C C . LEU A 1 80 ? 10.386 -24.128 -16.791 1.00 90.81 80 LEU A C 1
ATOM 602 O O . LEU A 1 80 ? 9.683 -24.693 -15.958 1.00 90.81 80 LEU A O 1
ATOM 606 N N . LEU A 1 81 ? 11.573 -24.647 -17.114 1.00 89.31 81 LEU A N 1
ATOM 607 C CA . LEU A 1 81 ? 12.088 -25.841 -16.441 1.00 89.31 81 LEU A CA 1
ATOM 608 C C . LEU A 1 81 ? 12.429 -25.569 -14.966 1.00 89.31 81 LEU A C 1
ATOM 610 O O . LEU A 1 81 ? 12.193 -26.431 -14.115 1.00 89.31 81 LEU A O 1
ATOM 614 N N . SER A 1 82 ? 12.982 -24.395 -14.661 1.00 87.75 82 SER A N 1
ATOM 615 C CA . SER A 1 82 ? 13.290 -23.963 -13.296 1.00 87.75 82 SER A CA 1
ATOM 616 C C . SER A 1 82 ? 12.011 -23.870 -12.466 1.00 87.75 82 SER A C 1
ATOM 618 O O . SER A 1 82 ? 11.897 -24.556 -11.455 1.00 87.75 82 SER A O 1
ATOM 620 N N . ALA A 1 83 ? 10.999 -23.152 -12.952 1.00 89.31 83 ALA A N 1
ATOM 621 C CA . ALA A 1 83 ? 9.693 -23.019 -12.314 1.00 89.31 83 ALA A CA 1
ATOM 622 C C . ALA A 1 83 ? 8.974 -24.374 -12.152 1.00 89.31 83 ALA A C 1
ATOM 624 O O . ALA A 1 83 ? 8.410 -24.671 -11.101 1.00 89.31 83 ALA A O 1
ATOM 625 N N . ALA A 1 84 ? 9.066 -25.266 -13.145 1.00 89.81 84 ALA A N 1
ATOM 626 C CA . ALA A 1 84 ? 8.506 -26.618 -13.056 1.00 89.81 84 ALA A CA 1
ATOM 627 C C . ALA A 1 84 ? 9.172 -27.494 -11.977 1.00 89.81 84 ALA A C 1
ATOM 629 O O . ALA A 1 84 ? 8.536 -28.383 -11.408 1.00 89.81 84 ALA A O 1
ATOM 630 N N . THR A 1 85 ? 10.462 -27.278 -11.703 1.00 88.50 85 THR A N 1
ATOM 631 C CA . THR A 1 85 ? 11.256 -28.135 -10.805 1.00 88.50 85 THR A CA 1
ATOM 632 C C . THR A 1 85 ? 11.587 -27.501 -9.458 1.00 88.50 85 THR A C 1
ATOM 634 O O . THR A 1 85 ? 12.057 -28.209 -8.568 1.00 88.50 85 THR A O 1
ATOM 637 N N . SER A 1 86 ? 11.326 -26.206 -9.293 1.00 89.12 86 SER A N 1
ATOM 638 C CA . SER A 1 86 ? 11.569 -25.457 -8.064 1.00 89.12 86 SER A CA 1
ATOM 639 C C . SER A 1 86 ? 10.697 -25.976 -6.923 1.00 89.12 86 SER A C 1
ATOM 641 O O . SER A 1 86 ? 9.494 -26.176 -7.086 1.00 89.12 86 SER A O 1
ATOM 643 N N . ASP A 1 87 ? 11.278 -26.177 -5.742 1.00 86.50 87 ASP A N 1
ATOM 644 C CA . ASP A 1 87 ? 10.504 -26.530 -4.547 1.00 86.50 87 ASP A CA 1
ATOM 645 C C . ASP A 1 87 ? 9.608 -25.364 -4.083 1.00 86.50 87 ASP A C 1
ATOM 647 O O . ASP A 1 87 ? 8.564 -25.617 -3.480 1.00 86.50 87 ASP A O 1
ATOM 651 N N . ASP A 1 88 ? 9.967 -24.125 -4.439 1.00 81.25 88 ASP A N 1
ATOM 652 C CA . ASP A 1 88 ? 9.273 -22.895 -4.040 1.00 81.25 88 ASP A CA 1
ATOM 653 C C . ASP A 1 88 ? 8.103 -22.535 -4.969 1.00 81.25 88 ASP A C 1
ATOM 655 O O . ASP A 1 88 ? 7.180 -21.832 -4.560 1.00 81.25 88 ASP A O 1
ATOM 659 N N . SER A 1 89 ? 8.097 -23.045 -6.206 1.00 84.94 89 SER A N 1
ATOM 660 C CA . SER A 1 89 ? 6.986 -22.822 -7.132 1.00 84.94 89 SER A CA 1
ATOM 661 C C . SER A 1 89 ? 5.746 -23.572 -6.672 1.00 84.94 89 SER A C 1
ATOM 663 O O . SER A 1 89 ? 5.797 -24.751 -6.283 1.00 84.94 89 SER A O 1
ATOM 665 N N . ASP A 1 90 ? 4.609 -22.891 -6.747 1.00 83.38 90 ASP A N 1
ATOM 666 C CA . ASP A 1 90 ? 3.347 -23.503 -6.405 1.00 83.38 90 ASP A CA 1
ATOM 667 C C . ASP A 1 90 ? 2.927 -24.529 -7.470 1.00 83.38 90 ASP A C 1
ATOM 669 O O . ASP A 1 90 ? 3.611 -24.810 -8.457 1.00 83.38 90 ASP A O 1
ATOM 673 N N . THR A 1 91 ? 1.778 -25.139 -7.239 1.00 76.75 91 THR A N 1
ATOM 674 C CA . THR A 1 91 ? 1.240 -26.132 -8.154 1.00 76.75 91 THR A CA 1
ATOM 675 C C . THR A 1 91 ? 0.850 -25.485 -9.491 1.00 76.75 91 THR A C 1
ATOM 677 O O . THR A 1 91 ? 1.294 -25.956 -10.528 1.00 76.75 91 THR A O 1
ATOM 680 N N . LEU A 1 92 ? 0.089 -24.388 -9.508 1.00 81.06 92 LEU A N 1
ATOM 681 C CA . LEU A 1 92 ? -0.333 -23.730 -10.750 1.00 81.06 92 LEU A CA 1
ATOM 682 C C . LEU A 1 92 ? 0.867 -23.351 -11.633 1.00 81.06 92 LEU A C 1
ATOM 684 O O . LEU A 1 92 ? 0.916 -23.789 -12.786 1.00 81.06 92 LEU A O 1
ATOM 688 N N . THR A 1 93 ? 1.854 -22.655 -11.067 1.00 85.25 93 THR A N 1
ATOM 689 C CA . THR A 1 93 ? 3.127 -22.289 -11.690 1.00 85.25 93 THR A CA 1
ATOM 690 C C . THR A 1 93 ? 3.784 -23.513 -12.307 1.00 85.25 93 THR A C 1
ATOM 692 O O . THR A 1 93 ? 4.113 -23.508 -13.489 1.00 85.25 93 THR A O 1
ATOM 695 N N . LYS A 1 94 ? 3.904 -24.619 -11.561 1.00 87.06 94 LYS A N 1
ATOM 696 C CA . LYS A 1 94 ? 4.505 -25.856 -12.078 1.00 87.06 94 LYS A CA 1
ATOM 697 C C . LYS A 1 94 ? 3.736 -26.439 -13.263 1.00 87.06 94 LYS A C 1
ATOM 699 O O . LYS A 1 94 ? 4.364 -26.883 -14.218 1.00 87.06 94 LYS A O 1
ATOM 704 N N . THR A 1 95 ? 2.398 -26.445 -13.244 1.00 81.75 95 THR A N 1
ATOM 705 C CA . THR A 1 95 ? 1.606 -26.956 -14.387 1.00 81.75 95 THR A CA 1
ATOM 706 C C . THR A 1 95 ? 1.775 -26.072 -15.611 1.00 81.75 95 THR A C 1
ATOM 708 O O . THR A 1 95 ? 1.969 -26.598 -16.710 1.00 81.75 95 THR A O 1
ATOM 711 N N . LEU A 1 96 ? 1.710 -24.750 -15.434 1.00 85.62 96 LEU A N 1
ATOM 712 C CA . LEU A 1 96 ? 1.924 -23.799 -16.521 1.00 85.62 96 LEU A CA 1
ATOM 713 C C . LEU A 1 96 ? 3.326 -23.997 -17.100 1.00 85.62 96 LEU A C 1
ATOM 715 O O . LEU A 1 96 ? 3.475 -24.222 -18.299 1.00 85.62 96 LEU A O 1
ATOM 719 N N . ALA A 1 97 ? 4.337 -24.050 -16.239 1.00 89.62 97 ALA A N 1
ATOM 720 C CA . ALA A 1 97 ? 5.726 -24.208 -16.622 1.00 89.62 97 ALA A CA 1
ATOM 721 C C . ALA A 1 97 ? 6.013 -25.545 -17.335 1.00 89.62 97 ALA A C 1
ATOM 723 O O . ALA A 1 97 ? 6.668 -25.574 -18.381 1.00 89.62 97 ALA A O 1
ATOM 724 N N . GLU A 1 98 ? 5.472 -26.667 -16.849 1.00 89.62 98 GLU A N 1
ATOM 725 C CA . GLU A 1 98 ? 5.597 -27.976 -17.507 1.00 89.62 98 GLU A CA 1
ATOM 726 C C . GLU A 1 98 ? 4.914 -28.005 -18.884 1.00 89.62 98 GLU A C 1
ATOM 728 O O . GLU A 1 98 ? 5.463 -28.552 -19.847 1.00 89.62 98 GLU A O 1
ATOM 733 N N . HIS A 1 99 ? 3.726 -27.407 -19.008 1.00 88.25 99 HIS A N 1
ATOM 734 C CA . HIS A 1 99 ? 3.000 -27.377 -20.279 1.00 88.25 99 HIS A CA 1
ATOM 735 C C . HIS A 1 99 ? 3.699 -26.481 -21.307 1.00 88.25 99 HIS A C 1
ATOM 737 O O . HIS A 1 99 ? 3.970 -26.921 -22.428 1.00 88.25 99 HIS A O 1
ATOM 743 N N . LEU A 1 100 ? 4.063 -25.259 -20.910 1.00 86.69 100 LEU A N 1
ATOM 744 C CA . LEU A 1 100 ? 4.740 -24.291 -21.774 1.00 86.69 100 LEU A CA 1
ATOM 745 C C . LEU A 1 100 ? 6.144 -24.776 -22.169 1.00 86.69 100 LEU A C 1
ATOM 747 O O . LEU A 1 100 ? 6.521 -24.671 -23.337 1.00 86.69 100 LEU A O 1
ATOM 751 N N . SER A 1 101 ? 6.901 -25.399 -21.254 1.00 88.00 101 SER A N 1
ATOM 752 C CA . SER A 1 101 ? 8.235 -25.943 -21.569 1.00 88.00 101 SER A CA 1
ATOM 753 C C . SER A 1 101 ? 8.170 -27.083 -22.584 1.00 88.00 101 SER A C 1
ATOM 755 O O . SER A 1 101 ? 9.013 -27.157 -23.485 1.00 88.00 101 SER A O 1
ATOM 757 N N . SER A 1 102 ? 7.149 -27.948 -22.504 1.00 86.81 102 SER A N 1
ATOM 758 C CA . SER A 1 102 ? 6.905 -28.969 -23.527 1.00 86.81 102 SER A CA 1
ATOM 759 C C . SER A 1 102 ? 6.659 -28.335 -24.895 1.00 86.81 102 SER A C 1
ATOM 761 O O . SER A 1 102 ? 7.049 -28.906 -25.916 1.00 86.81 102 SER A O 1
ATOM 763 N N . GLU A 1 103 ? 6.003 -27.182 -24.943 1.00 84.38 103 GLU A N 1
ATOM 764 C CA . GLU A 1 103 ? 5.712 -26.499 -26.193 1.00 84.38 103 GLU A CA 1
ATOM 765 C C . GLU A 1 103 ? 6.949 -25.819 -26.789 1.00 84.38 103 GLU A C 1
ATOM 767 O O . GLU A 1 103 ? 7.259 -26.016 -27.969 1.00 84.38 103 GLU A O 1
ATOM 772 N N . VAL A 1 104 ? 7.704 -25.099 -25.958 1.00 83.44 104 VAL A N 1
ATOM 773 C CA . VAL A 1 104 ? 9.004 -24.514 -26.313 1.00 83.44 104 VAL A CA 1
ATOM 774 C C . VAL A 1 104 ? 9.946 -25.601 -26.846 1.00 83.44 104 VAL A C 1
ATOM 776 O O . VAL A 1 104 ? 10.585 -25.431 -27.888 1.00 83.44 104 VAL A O 1
ATOM 779 N N . ALA A 1 105 ? 9.968 -26.780 -26.216 1.00 83.50 105 ALA A N 1
ATOM 780 C CA . ALA A 1 105 ? 10.754 -27.918 -26.688 1.00 83.50 105 ALA A CA 1
ATOM 781 C C . ALA A 1 105 ? 10.304 -28.426 -28.073 1.00 83.50 105 ALA A C 1
ATOM 783 O O . ALA A 1 105 ? 11.147 -28.719 -28.925 1.00 83.50 105 ALA A O 1
ATOM 784 N N . ILE A 1 106 ? 8.992 -28.499 -28.343 1.00 85.19 106 ILE A N 1
ATOM 785 C CA . ILE A 1 106 ? 8.452 -28.890 -29.662 1.00 85.19 106 ILE A CA 1
ATOM 786 C C . ILE A 1 106 ? 8.854 -27.883 -30.749 1.00 85.19 106 ILE A C 1
ATOM 788 O O . ILE A 1 106 ? 9.127 -28.278 -31.885 1.00 85.19 106 ILE A O 1
ATOM 792 N N . ARG A 1 107 ? 8.938 -26.598 -30.398 1.00 81.62 107 ARG A N 1
ATOM 793 C CA . ARG A 1 107 ? 9.361 -25.503 -31.286 1.00 81.62 107 ARG A CA 1
ATOM 794 C C . ARG A 1 107 ? 10.871 -25.442 -31.513 1.00 81.62 107 ARG A C 1
ATOM 796 O O . ARG A 1 107 ? 11.337 -24.622 -32.297 1.00 81.62 107 ARG A O 1
ATOM 803 N N . GLY A 1 108 ? 11.634 -26.332 -30.880 1.00 85.31 108 GLY A N 1
ATOM 804 C CA . GLY A 1 108 ? 13.086 -26.369 -31.001 1.00 85.31 108 GLY A CA 1
ATOM 805 C C . GLY A 1 108 ? 13.791 -25.358 -30.103 1.00 85.31 108 GLY A C 1
ATOM 806 O O . GLY A 1 108 ? 14.833 -24.850 -30.505 1.00 85.31 108 GLY A O 1
ATOM 807 N N . TYR A 1 109 ? 13.252 -25.116 -28.903 1.00 80.19 109 TYR A N 1
ATOM 808 C CA . TYR A 1 109 ? 13.811 -24.217 -27.885 1.00 80.19 109 TYR A CA 1
ATOM 809 C C . TYR A 1 109 ? 13.830 -22.739 -28.291 1.00 80.19 109 TYR A C 1
ATOM 811 O O . TYR A 1 109 ? 14.710 -22.000 -27.867 1.00 80.19 109 TYR A O 1
ATOM 819 N N . ALA A 1 110 ? 12.887 -22.321 -29.137 1.00 80.88 110 ALA A N 1
ATOM 820 C CA . ALA A 1 110 ? 12.602 -20.904 -29.325 1.00 80.88 110 ALA A CA 1
ATOM 821 C C . ALA A 1 110 ? 11.729 -20.420 -28.162 1.00 80.88 110 ALA A C 1
ATOM 823 O O . ALA A 1 110 ? 10.757 -21.104 -27.827 1.00 80.88 110 ALA A O 1
ATOM 824 N N . ASP A 1 111 ? 12.084 -19.277 -27.581 1.00 85.12 111 ASP A N 1
ATOM 825 C CA . ASP A 1 111 ? 11.358 -18.689 -26.456 1.00 85.12 111 ASP A CA 1
ATOM 826 C C . ASP A 1 111 ? 9.905 -18.400 -26.833 1.00 85.12 111 ASP A C 1
ATOM 828 O O . ASP A 1 111 ? 9.569 -18.174 -28.002 1.00 85.12 111 ASP A O 1
ATOM 832 N N . LEU A 1 112 ? 9.034 -18.444 -25.831 1.00 84.50 112 LEU A N 1
ATOM 833 C CA . LEU A 1 112 ? 7.624 -18.144 -26.001 1.00 84.50 112 LEU A CA 1
ATOM 834 C C . LEU A 1 112 ? 7.351 -16.729 -25.500 1.00 84.50 112 LEU A C 1
ATOM 836 O O . LEU A 1 112 ? 7.340 -16.493 -24.297 1.00 84.50 112 LEU A O 1
ATOM 840 N N . THR A 1 113 ? 7.120 -15.790 -26.415 1.00 84.25 113 THR A N 1
ATOM 841 C CA . THR A 1 113 ? 6.872 -14.396 -26.027 1.00 84.25 113 THR A CA 1
ATOM 842 C C . THR A 1 113 ? 5.464 -14.207 -25.472 1.00 84.25 113 THR A C 1
ATOM 844 O O . THR A 1 113 ? 4.519 -14.907 -25.861 1.00 84.25 113 THR A O 1
ATOM 847 N N . ILE A 1 114 ? 5.303 -13.197 -24.616 1.00 72.94 114 ILE A N 1
ATOM 848 C CA . ILE A 1 114 ? 3.994 -12.754 -24.121 1.00 72.94 114 ILE A CA 1
ATOM 849 C C . ILE A 1 114 ? 3.036 -12.465 -25.286 1.00 72.94 114 ILE A C 1
ATOM 851 O O . ILE A 1 114 ? 1.915 -12.970 -25.304 1.00 72.94 114 ILE A O 1
ATOM 855 N N . SER A 1 115 ? 3.487 -11.754 -26.327 1.00 71.88 115 SER A N 1
ATOM 856 C CA . SER A 1 115 ? 2.655 -11.449 -27.501 1.00 71.88 115 SER A CA 1
ATOM 857 C C . SER A 1 115 ? 2.188 -12.706 -28.244 1.00 71.88 115 SER A C 1
ATOM 859 O O . SER A 1 115 ? 1.053 -12.764 -28.726 1.00 71.88 115 SER A O 1
ATOM 861 N N . GLU A 1 116 ? 3.038 -13.735 -28.336 1.00 81.19 116 GLU A N 1
ATOM 862 C CA . GLU A 1 116 ? 2.651 -15.014 -28.927 1.00 81.19 116 GLU A CA 1
ATOM 863 C C . GLU A 1 116 ? 1.595 -15.732 -28.085 1.00 81.19 116 GLU A C 1
ATOM 865 O O . GLU A 1 116 ? 0.655 -16.280 -28.660 1.00 81.19 116 GLU A O 1
ATOM 870 N N . LEU A 1 117 ? 1.713 -15.721 -26.756 1.00 79.69 117 LEU A N 1
ATOM 871 C CA . LEU A 1 117 ? 0.700 -16.268 -25.847 1.00 79.69 117 LEU A CA 1
ATOM 872 C C . LEU A 1 117 ? -0.627 -15.512 -25.953 1.00 79.69 117 LEU A C 1
ATOM 874 O O . LEU A 1 117 ? -1.667 -16.141 -26.160 1.00 79.69 117 LEU A O 1
ATOM 878 N N . SER A 1 118 ? -0.591 -14.180 -25.924 1.00 70.75 118 SER A N 1
ATOM 879 C CA . SER A 1 118 ? -1.776 -13.325 -26.048 1.00 70.75 118 SER A CA 1
ATOM 880 C C . SER A 1 118 ? -2.510 -13.554 -27.370 1.00 70.75 118 SER A C 1
ATOM 882 O O . SER A 1 118 ? -3.734 -13.672 -27.392 1.00 70.75 118 SER A O 1
ATOM 884 N N . SER A 1 119 ? -1.778 -13.736 -28.478 1.00 76.06 119 SER A N 1
ATOM 885 C CA . SER A 1 119 ? -2.377 -14.004 -29.795 1.00 76.06 119 SER A CA 1
ATOM 886 C C . SER A 1 119 ? -3.174 -15.318 -29.873 1.00 76.06 119 SER A C 1
ATOM 888 O O . SER A 1 119 ? -4.021 -15.478 -30.756 1.00 76.06 119 SER A O 1
ATOM 890 N N . ARG A 1 120 ? -2.927 -16.263 -28.955 1.00 72.81 120 ARG A N 1
ATOM 891 C CA . ARG A 1 120 ? -3.606 -17.568 -28.910 1.00 72.81 120 ARG A CA 1
ATOM 892 C C . ARG A 1 120 ? -4.858 -17.600 -28.061 1.00 72.81 120 ARG A C 1
ATOM 894 O O . ARG A 1 120 ? -5.654 -18.512 -28.253 1.00 72.81 120 ARG A O 1
ATOM 901 N N . SER A 1 121 ? -5.043 -16.618 -27.181 1.00 62.72 121 SER A N 1
ATOM 902 C CA . SER A 1 121 ? -6.264 -16.471 -26.378 1.00 62.72 121 SER A CA 1
ATOM 903 C C . SER A 1 121 ? -7.531 -16.392 -27.255 1.00 62.72 121 SER A C 1
ATOM 905 O O . SER A 1 121 ? -8.643 -16.651 -26.803 1.00 62.72 121 SER A O 1
ATOM 907 N N . GLY A 1 122 ? -7.361 -16.115 -28.557 1.00 52.56 122 GLY A N 1
ATOM 908 C CA . GLY A 1 122 ? -8.455 -15.881 -29.485 1.00 52.56 122 GLY A CA 1
ATOM 909 C C . GLY A 1 122 ? -9.116 -14.536 -29.191 1.00 52.56 122 GLY A C 1
ATOM 910 O O . GLY A 1 122 ? -9.006 -13.982 -28.103 1.00 52.56 122 GLY A O 1
ATOM 911 N N . THR A 1 123 ? -9.813 -13.970 -30.172 1.00 49.41 123 THR A N 1
ATOM 912 C CA . THR A 1 123 ? -10.741 -12.871 -29.886 1.00 49.41 123 THR A CA 1
ATOM 913 C C . THR A 1 123 ? -11.812 -13.426 -28.950 1.00 49.41 123 THR A C 1
ATOM 915 O O . THR A 1 123 ? -12.548 -14.318 -29.386 1.00 49.41 123 THR A O 1
ATOM 918 N N . MET A 1 124 ? -11.872 -12.952 -27.700 1.00 46.38 124 MET A N 1
ATOM 919 C CA . MET A 1 124 ? -12.915 -13.309 -26.732 1.00 46.38 124 MET A CA 1
ATOM 920 C C . MET A 1 124 ? -14.274 -13.358 -27.442 1.00 46.38 124 MET A C 1
ATOM 922 O O . MET A 1 124 ? -14.757 -12.359 -27.975 1.00 46.38 124 MET A O 1
ATOM 926 N N . THR A 1 125 ? -14.868 -14.546 -27.546 1.00 40.12 125 THR A N 1
ATOM 927 C CA . THR A 1 125 ? -16.212 -14.695 -28.105 1.00 40.12 125 THR A CA 1
ATOM 928 C C . THR A 1 125 ? -17.222 -14.145 -27.107 1.00 40.12 125 THR A C 1
ATOM 930 O O . THR A 1 125 ? -17.491 -14.819 -26.121 1.00 40.12 125 THR A O 1
ATOM 933 N N . ASP A 1 126 ? -17.772 -12.972 -27.438 1.00 35.03 126 ASP A N 1
ATOM 934 C CA . ASP A 1 126 ? -18.791 -12.175 -26.732 1.00 35.03 126 ASP A CA 1
ATOM 935 C C . ASP A 1 126 ? -18.443 -11.771 -25.279 1.00 35.03 126 ASP A C 1
ATOM 937 O O . ASP A 1 126 ? -18.162 -12.633 -24.446 1.00 35.03 126 ASP A O 1
ATOM 941 N N . PRO A 1 127 ? -18.512 -10.468 -24.935 1.00 37.03 127 PRO A N 1
ATOM 942 C CA . PRO A 1 127 ? -18.225 -10.006 -23.583 1.00 37.03 127 PRO A CA 1
ATOM 943 C C . PRO A 1 127 ? -19.235 -10.594 -22.591 1.00 37.03 127 PRO A C 1
ATOM 945 O O . PRO A 1 127 ? -20.458 -10.501 -22.758 1.00 37.03 127 PRO A O 1
ATOM 948 N N . ILE A 1 128 ? -18.702 -11.218 -21.542 1.00 40.25 128 ILE A N 1
ATOM 949 C CA . ILE A 1 128 ? -19.454 -11.607 -20.351 1.00 40.25 128 ILE A CA 1
ATOM 950 C C . ILE A 1 128 ? -19.966 -10.308 -19.699 1.00 40.25 128 ILE A C 1
ATOM 952 O O . ILE A 1 128 ? -19.183 -9.378 -19.522 1.00 40.25 128 ILE A O 1
ATOM 956 N N . PRO A 1 129 ? -21.258 -10.194 -19.340 1.00 31.92 129 PRO A N 1
ATOM 957 C CA . PRO A 1 129 ? -21.772 -9.006 -18.664 1.00 31.92 129 PRO A CA 1
ATOM 958 C C . PRO A 1 129 ? -21.118 -8.847 -17.284 1.00 31.92 129 PRO A C 1
ATOM 960 O O . PRO A 1 129 ? -21.398 -9.644 -16.388 1.00 31.92 129 PRO A O 1
ATOM 963 N N . GLY A 1 130 ? -20.283 -7.817 -17.132 1.00 39.41 130 GLY A N 1
ATOM 964 C CA . GLY A 1 130 ? -19.496 -7.538 -15.925 1.00 39.41 130 GLY A CA 1
ATOM 965 C C . GLY A 1 130 ? -18.000 -7.615 -16.212 1.00 39.41 130 GLY A C 1
ATOM 966 O O . GLY A 1 130 ? -17.322 -8.467 -15.652 1.00 39.41 130 GLY A O 1
ATOM 967 N N . GLU A 1 131 ? -17.532 -6.784 -17.146 1.00 33.00 131 GLU A N 1
ATOM 968 C CA . GLU A 1 131 ? -16.146 -6.739 -17.616 1.00 33.00 131 GLU A CA 1
ATOM 969 C C . GLU A 1 131 ? -15.176 -6.619 -16.430 1.00 33.00 131 GLU A C 1
ATOM 971 O O . GLU A 1 131 ? -15.098 -5.580 -15.781 1.00 33.00 131 GLU A O 1
ATOM 976 N N . MET A 1 132 ? -14.431 -7.695 -16.153 1.00 36.12 132 MET A N 1
ATOM 977 C CA . MET A 1 132 ? -13.071 -7.521 -15.663 1.00 36.12 132 MET A CA 1
ATOM 978 C C . MET A 1 132 ? -12.285 -6.984 -16.845 1.00 36.12 132 MET A C 1
ATOM 980 O O . MET A 1 132 ? -12.076 -7.694 -17.834 1.00 36.12 132 MET A O 1
ATOM 984 N N . ASP A 1 133 ? -11.913 -5.717 -16.735 1.00 36.91 133 ASP A N 1
ATOM 985 C CA . ASP A 1 133 ? -10.989 -5.062 -17.636 1.00 36.91 133 ASP A CA 1
ATOM 986 C C . ASP A 1 133 ? -9.594 -5.666 -17.434 1.00 36.91 133 ASP A C 1
ATOM 988 O O . ASP A 1 133 ? -8.742 -5.148 -16.720 1.00 36.91 133 ASP A O 1
ATOM 992 N N . PHE A 1 134 ? -9.375 -6.838 -18.027 1.00 35.38 134 PHE A N 1
ATOM 993 C CA . PHE A 1 134 ? -8.036 -7.294 -18.365 1.00 35.38 134 PHE A CA 1
ATOM 994 C C . PHE A 1 134 ? -7.635 -6.608 -19.669 1.00 35.38 134 PHE A C 1
ATOM 996 O O . PHE A 1 134 ? -7.352 -7.298 -20.655 1.00 35.38 134 PHE A O 1
ATOM 1003 N N . SER A 1 135 ? -7.660 -5.273 -19.723 1.00 37.66 135 SER A N 1
ATOM 1004 C CA . SER A 1 135 ? -6.956 -4.603 -20.798 1.00 37.66 135 SER A CA 1
ATOM 1005 C C . SER A 1 135 ? -5.470 -4.883 -20.575 1.00 37.66 135 SER A C 1
ATOM 1007 O O . SER A 1 135 ? -4.914 -4.509 -19.539 1.00 37.66 135 SER A O 1
ATOM 1009 N N . PRO A 1 136 ? -4.783 -5.549 -21.518 1.00 40.00 136 PRO A N 1
ATOM 1010 C CA . PRO A 1 136 ? -3.327 -5.608 -21.501 1.00 40.00 136 PRO A CA 1
ATOM 1011 C C . PRO A 1 136 ? -2.687 -4.210 -21.637 1.00 40.00 136 PRO A C 1
ATOM 1013 O O . PRO A 1 136 ? -1.467 -4.122 -21.624 1.00 40.00 136 PRO A O 1
ATOM 1016 N N . GLU A 1 137 ? -3.486 -3.142 -21.758 1.00 39.09 137 GLU A N 1
ATOM 1017 C CA . GLU A 1 137 ? -3.076 -1.735 -21.681 1.00 39.09 137 GLU A CA 1
ATOM 1018 C C . GLU A 1 137 ? -2.800 -1.264 -20.239 1.00 39.09 137 GLU A C 1
ATOM 1020 O O . GLU A 1 137 ? -2.255 -0.187 -20.065 1.00 39.09 137 GLU A O 1
ATOM 1025 N N . ALA A 1 138 ? -3.103 -2.061 -19.201 1.00 43.03 138 ALA A N 1
ATOM 1026 C CA . ALA A 1 138 ? -2.593 -1.820 -17.841 1.00 43.03 138 ALA A CA 1
ATOM 1027 C C . ALA A 1 138 ? -1.160 -2.357 -17.631 1.00 43.03 138 ALA A C 1
ATOM 1029 O O . ALA A 1 138 ? -0.645 -2.367 -16.515 1.00 43.03 138 ALA A O 1
ATOM 1030 N N . ILE A 1 139 ? -0.511 -2.841 -18.695 1.00 42.72 139 ILE A N 1
ATOM 1031 C CA . ILE A 1 139 ? 0.939 -2.709 -18.789 1.00 42.72 139 ILE A CA 1
ATOM 1032 C C . ILE A 1 139 ? 1.122 -1.234 -19.126 1.00 42.72 139 ILE A C 1
ATOM 1034 O O . ILE A 1 139 ? 0.793 -0.865 -20.254 1.00 42.72 139 ILE A O 1
ATOM 1038 N N . SER A 1 140 ? 1.554 -0.425 -18.145 1.00 50.41 140 SER A N 1
ATOM 1039 C CA . SER A 1 140 ? 1.992 0.957 -18.380 1.00 50.41 140 SER A CA 1
ATOM 1040 C C . SER A 1 140 ? 2.712 0.982 -19.727 1.00 50.41 140 SER A C 1
ATOM 1042 O O . SER A 1 140 ? 3.579 0.143 -19.997 1.00 50.41 140 SER A O 1
ATOM 1044 N N . ASP A 1 141 ? 2.312 1.890 -20.611 1.00 60.72 141 ASP A N 1
ATOM 1045 C CA . ASP A 1 141 ? 2.942 2.095 -21.920 1.00 60.72 141 ASP A CA 1
ATOM 1046 C C . ASP A 1 141 ? 4.425 2.499 -21.816 1.00 60.72 141 ASP A C 1
ATOM 1048 O O . ASP A 1 141 ? 5.095 2.712 -22.832 1.00 60.72 141 ASP A O 1
ATOM 1052 N N . GLY A 1 142 ? 4.950 2.531 -20.592 1.00 66.12 142 GLY A N 1
ATOM 1053 C CA . GLY A 1 142 ? 6.285 2.943 -20.249 1.00 66.12 142 GLY A CA 1
ATOM 1054 C C . GLY A 1 142 ? 6.364 4.446 -20.052 1.00 66.12 142 GLY A C 1
ATOM 1055 O O . GLY A 1 142 ? 7.477 4.953 -20.137 1.00 66.12 142 GLY A O 1
ATOM 1056 N N . GLN A 1 143 ? 5.244 5.151 -19.840 1.00 79.94 143 GLN A N 1
ATOM 1057 C CA . GLN A 1 143 ? 5.233 6.512 -19.302 1.00 79.94 143 GLN A CA 1
ATOM 1058 C C . GLN A 1 143 ? 4.999 6.475 -17.788 1.00 79.94 143 GLN A C 1
ATOM 1060 O O . GLN A 1 143 ? 4.163 5.719 -17.291 1.00 79.94 143 GLN A O 1
ATOM 1065 N N . LEU A 1 144 ? 5.807 7.230 -17.038 1.00 85.62 144 LEU A N 1
ATOM 1066 C CA . LEU A 1 144 ? 5.539 7.529 -15.631 1.00 85.62 144 LEU A CA 1
ATOM 1067 C C . LEU A 1 144 ? 4.352 8.477 -15.583 1.00 85.62 144 LEU A C 1
ATOM 1069 O O . LEU A 1 144 ? 4.305 9.436 -16.351 1.00 85.62 144 LEU A O 1
ATOM 1073 N N . ASP A 1 145 ? 3.433 8.237 -14.665 1.00 88.75 145 ASP A N 1
ATOM 1074 C CA . ASP A 1 145 ? 2.409 9.181 -14.277 1.00 88.75 145 ASP A CA 1
ATOM 1075 C C . ASP A 1 145 ? 2.880 10.065 -13.106 1.00 88.75 145 ASP A C 1
ATOM 1077 O O . ASP A 1 145 ? 3.944 9.889 -12.496 1.00 88.75 145 ASP A O 1
ATOM 1081 N N . SER A 1 146 ? 2.081 11.093 -12.817 1.00 87.75 146 SER A N 1
ATOM 1082 C CA . SER A 1 146 ? 2.350 12.045 -11.731 1.00 87.75 146 SER A CA 1
ATOM 1083 C C . SER A 1 146 ? 2.501 11.374 -10.357 1.00 87.75 146 SER A C 1
ATOM 1085 O O . SER A 1 146 ? 3.269 11.834 -9.510 1.00 87.75 146 SER A O 1
ATOM 1087 N N . GLY A 1 147 ? 1.792 10.270 -10.133 1.00 86.06 147 GLY A N 1
ATOM 1088 C CA . GLY A 1 147 ? 1.802 9.481 -8.915 1.00 86.06 147 GLY A CA 1
ATOM 1089 C C . GLY A 1 147 ? 3.077 8.662 -8.728 1.00 86.06 147 GLY A C 1
ATOM 1090 O O . GLY A 1 147 ? 3.520 8.539 -7.581 1.00 86.06 147 GLY A O 1
ATOM 1091 N N . GLU A 1 148 ? 3.690 8.132 -9.791 1.00 92.06 148 GLU A N 1
ATOM 1092 C CA . GLU A 1 148 ? 5.010 7.491 -9.690 1.00 92.06 148 GLU A CA 1
ATOM 1093 C C . GLU A 1 148 ? 6.110 8.504 -9.363 1.00 92.06 148 GLU A C 1
ATOM 1095 O O . GLU A 1 148 ? 6.883 8.280 -8.427 1.00 92.06 148 GLU A O 1
ATOM 1100 N N . LEU A 1 149 ? 6.156 9.635 -10.078 1.00 91.88 149 LEU A N 1
ATOM 1101 C CA . LEU A 1 149 ? 7.162 10.683 -9.854 1.00 91.88 149 LEU A CA 1
ATOM 1102 C C . LEU A 1 149 ? 7.095 11.234 -8.429 1.00 91.88 149 LEU A C 1
ATOM 1104 O O . LEU A 1 149 ? 8.113 11.347 -7.742 1.00 91.88 149 LEU A O 1
ATOM 1108 N N . ALA A 1 150 ? 5.885 11.522 -7.951 1.00 88.31 150 ALA A N 1
ATOM 1109 C CA . ALA A 1 150 ? 5.694 12.045 -6.609 1.00 88.31 150 ALA A CA 1
ATOM 1110 C C . ALA A 1 150 ? 5.977 10.992 -5.519 1.00 88.31 150 ALA A C 1
ATOM 1112 O O . ALA A 1 150 ? 6.446 11.331 -4.427 1.00 88.31 150 ALA A O 1
ATOM 1113 N N . TYR A 1 151 ? 5.733 9.703 -5.794 1.00 88.88 151 TYR A N 1
ATOM 1114 C CA . TYR A 1 151 ? 6.142 8.620 -4.895 1.00 88.88 151 TYR A CA 1
ATOM 1115 C C . TYR A 1 151 ? 7.669 8.515 -4.805 1.00 88.88 151 TYR A C 1
ATOM 1117 O O . TYR A 1 151 ? 8.201 8.375 -3.698 1.00 88.88 151 TYR A O 1
ATOM 1125 N N . ALA A 1 152 ? 8.361 8.587 -5.946 1.00 92.62 152 ALA A N 1
ATOM 1126 C CA . ALA A 1 152 ? 9.815 8.529 -6.033 1.00 92.62 152 ALA A CA 1
ATOM 1127 C C . ALA A 1 152 ? 10.472 9.677 -5.260 1.00 92.62 152 ALA A C 1
ATOM 1129 O O . ALA A 1 152 ? 11.315 9.420 -4.405 1.00 92.62 152 ALA A O 1
ATOM 1130 N N . ASP A 1 153 ? 10.037 10.924 -5.479 1.00 93.56 153 ASP A N 1
ATOM 1131 C CA . ASP A 1 153 ? 10.618 12.094 -4.804 1.00 93.56 153 ASP A CA 1
ATOM 1132 C C . ASP A 1 153 ? 10.395 12.046 -3.282 1.00 93.56 153 ASP A C 1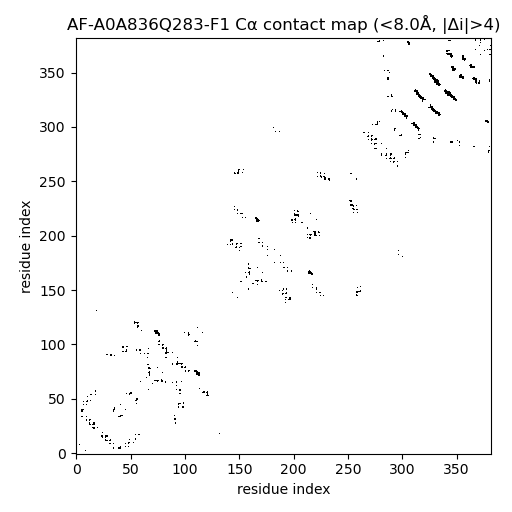
ATOM 1134 O O . ASP A 1 153 ? 11.311 12.295 -2.491 1.00 93.56 153 ASP A O 1
ATOM 1138 N N . ARG A 1 154 ? 9.199 11.628 -2.844 1.00 85.62 154 ARG A N 1
ATOM 1139 C CA . ARG A 1 154 ? 8.873 11.463 -1.417 1.00 85.62 154 ARG A CA 1
ATOM 1140 C C . ARG A 1 154 ? 9.757 10.421 -0.746 1.00 85.62 154 ARG A C 1
ATOM 1142 O O . ARG A 1 154 ? 10.246 10.639 0.361 1.00 85.62 154 ARG A O 1
ATOM 1149 N N . ASN A 1 155 ? 9.895 9.260 -1.376 1.00 91.25 155 ASN A N 1
ATOM 1150 C CA . ASN A 1 155 ? 10.610 8.133 -0.791 1.00 91.25 155 ASN A CA 1
ATOM 1151 C C . ASN A 1 155 ? 12.088 8.118 -1.175 1.00 91.25 155 ASN A C 1
ATOM 1153 O O . ASN A 1 155 ? 12.762 7.157 -0.823 1.00 91.25 155 ASN A O 1
ATOM 1157 N N . PHE A 1 156 ? 12.596 9.158 -1.841 1.00 95.12 156 PHE A N 1
ATOM 1158 C CA . PHE A 1 156 ? 13.952 9.192 -2.378 1.00 95.12 156 PHE A CA 1
ATOM 1159 C C . PHE A 1 156 ? 14.990 8.828 -1.314 1.00 95.12 156 PHE A C 1
ATOM 1161 O O . PHE A 1 156 ? 15.720 7.879 -1.515 1.00 95.12 156 PHE A O 1
ATOM 1168 N N . ASP A 1 157 ? 14.961 9.450 -0.130 1.00 93.44 157 ASP A N 1
ATOM 1169 C CA . ASP A 1 157 ? 15.914 9.158 0.961 1.00 93.44 157 ASP A CA 1
ATOM 1170 C C . ASP A 1 157 ? 15.799 7.720 1.521 1.00 93.44 157 ASP A C 1
ATOM 1172 O O . ASP A 1 157 ? 16.663 7.244 2.251 1.00 93.44 157 ASP A O 1
ATOM 1176 N N . VAL A 1 158 ? 14.672 7.041 1.286 1.00 91.44 158 VAL A N 1
ATOM 1177 C CA . VAL A 1 158 ? 14.451 5.644 1.700 1.00 91.44 158 VAL A CA 1
ATOM 1178 C C . VAL A 1 158 ? 14.856 4.673 0.590 1.00 91.44 158 VAL A C 1
ATOM 1180 O O . VAL A 1 158 ? 15.197 3.521 0.879 1.00 91.44 158 VAL A O 1
ATOM 1183 N N . LEU A 1 159 ? 14.760 5.120 -0.661 1.00 94.62 159 LEU A N 1
ATOM 1184 C CA . LEU A 1 159 ? 15.174 4.384 -1.843 1.00 94.62 159 LEU A CA 1
ATOM 1185 C C . LEU A 1 159 ? 16.696 4.479 -2.019 1.00 94.62 159 LEU A C 1
ATOM 1187 O O . LEU A 1 159 ? 17.322 3.435 -2.120 1.00 94.62 159 LEU A O 1
ATOM 1191 N N . ASP A 1 160 ? 17.282 5.674 -1.936 1.00 96.31 160 ASP A N 1
ATOM 1192 C CA . ASP A 1 160 ? 18.727 5.942 -1.904 1.00 96.31 160 ASP A CA 1
ATOM 1193 C C . ASP A 1 160 ? 19.281 5.480 -0.557 1.00 96.31 160 ASP A C 1
ATOM 1195 O O . ASP A 1 160 ? 19.278 6.183 0.456 1.00 96.31 160 ASP A O 1
ATOM 1199 N N . ARG A 1 161 ? 19.679 4.215 -0.513 1.00 94.00 161 ARG A N 1
ATOM 1200 C CA . ARG A 1 161 ? 20.027 3.549 0.736 1.00 94.00 161 ARG A CA 1
ATOM 1201 C C . ARG A 1 161 ? 21.452 3.869 1.158 1.00 94.00 161 ARG A C 1
ATOM 1203 O O . ARG A 1 161 ? 21.781 3.732 2.347 1.00 94.00 161 ARG A O 1
ATOM 1210 N N . ASP A 1 162 ? 22.324 4.146 0.197 1.00 95.06 162 ASP A N 1
ATOM 1211 C CA . ASP A 1 162 ? 23.724 4.444 0.462 1.00 95.06 162 ASP A CA 1
ATOM 1212 C C . ASP A 1 162 ? 24.028 5.949 0.582 1.00 95.06 162 ASP A C 1
ATOM 1214 O O . ASP A 1 162 ? 25.182 6.299 0.869 1.00 95.06 162 ASP A O 1
ATOM 1218 N N . ASP A 1 163 ? 22.978 6.783 0.548 1.00 95.50 163 ASP A N 1
ATOM 1219 C CA . ASP A 1 163 ? 22.988 8.241 0.708 1.00 95.50 163 ASP A CA 1
ATOM 1220 C C . ASP A 1 163 ? 23.935 8.899 -0.315 1.00 95.50 163 ASP A C 1
ATOM 1222 O O . ASP A 1 163 ? 24.763 9.755 0.046 1.00 95.50 163 ASP A O 1
ATOM 1226 N N . ASN A 1 164 ? 23.903 8.432 -1.567 1.00 93.56 164 ASN A N 1
ATOM 1227 C CA . ASN A 1 164 ? 24.781 8.925 -2.628 1.00 93.56 164 ASN A CA 1
ATOM 1228 C C . ASN A 1 164 ? 24.127 9.980 -3.540 1.00 93.56 164 ASN A C 1
ATOM 1230 O O . ASN A 1 164 ? 24.825 10.505 -4.405 1.00 93.56 164 ASN A O 1
ATOM 1234 N N . ASP A 1 165 ? 22.873 10.353 -3.267 1.00 93.75 165 ASP A N 1
ATOM 1235 C CA . ASP A 1 165 ? 22.007 11.251 -4.040 1.00 93.75 165 ASP A CA 1
ATOM 1236 C C . ASP A 1 165 ? 21.497 10.657 -5.381 1.00 93.75 165 ASP A C 1
ATOM 1238 O O . ASP A 1 165 ? 20.947 11.396 -6.204 1.00 93.75 165 ASP A O 1
ATOM 1242 N N . HIS A 1 166 ? 21.610 9.338 -5.581 1.00 94.00 166 HIS A N 1
ATOM 1243 C CA . HIS A 1 166 ? 21.089 8.582 -6.728 1.00 94.00 166 HIS A CA 1
ATOM 1244 C C . HIS A 1 166 ? 20.263 7.380 -6.258 1.00 94.00 166 HIS A C 1
ATOM 1246 O O . HIS A 1 166 ? 20.611 6.707 -5.294 1.00 94.00 166 HIS A O 1
ATOM 1252 N N . VAL A 1 167 ? 19.180 7.075 -6.973 1.00 94.81 167 VAL A N 1
ATOM 1253 C CA . VAL A 1 167 ? 18.382 5.863 -6.749 1.00 94.81 167 VAL A CA 1
ATOM 1254 C C . VAL A 1 167 ? 18.554 4.915 -7.926 1.00 94.81 167 VAL A C 1
ATOM 1256 O O . VAL A 1 167 ? 18.158 5.213 -9.054 1.00 94.81 167 VAL A O 1
ATOM 1259 N N . THR A 1 168 ? 19.121 3.746 -7.645 1.00 94.69 168 THR A N 1
ATOM 1260 C CA . THR A 1 168 ? 19.392 2.698 -8.637 1.00 94.69 168 THR A CA 1
ATOM 1261 C C . THR A 1 168 ? 18.243 1.677 -8.726 1.00 94.69 168 THR A C 1
ATOM 1263 O O . THR A 1 168 ? 17.516 1.450 -7.754 1.00 94.69 168 THR A O 1
ATOM 1266 N N . ASP A 1 169 ? 18.135 0.943 -9.841 1.00 93.12 169 ASP A N 1
ATOM 1267 C CA . ASP A 1 169 ? 17.202 -0.201 -9.961 1.00 93.12 169 ASP A CA 1
ATOM 1268 C C . ASP A 1 169 ? 17.390 -1.232 -8.840 1.00 93.12 169 ASP A C 1
ATOM 1270 O O . ASP A 1 169 ? 16.435 -1.774 -8.284 1.00 93.12 169 ASP A O 1
ATOM 1274 N N . SER A 1 170 ? 18.649 -1.482 -8.465 1.00 93.25 170 SER A N 1
ATOM 1275 C CA . SER A 1 170 ? 18.984 -2.451 -7.419 1.00 93.25 170 SER A CA 1
ATOM 1276 C C . SER A 1 170 ? 18.479 -2.021 -6.044 1.00 93.25 170 SER A C 1
ATOM 1278 O O . SER A 1 170 ? 18.137 -2.872 -5.222 1.00 93.25 170 SER A O 1
ATOM 1280 N N . GLU A 1 171 ? 18.434 -0.720 -5.780 1.00 95.94 171 GLU A N 1
ATOM 1281 C CA . GLU A 1 171 ? 17.912 -0.180 -4.531 1.00 95.94 171 GLU A CA 1
ATOM 1282 C C . GLU A 1 171 ? 16.390 -0.223 -4.473 1.00 95.94 171 GLU A C 1
ATOM 1284 O O . GLU A 1 171 ? 15.832 -0.572 -3.429 1.00 95.94 171 GLU A O 1
ATOM 1289 N N . ILE A 1 172 ? 15.718 0.029 -5.598 1.00 95.25 172 ILE A N 1
ATOM 1290 C CA . ILE A 1 172 ? 14.269 -0.159 -5.716 1.00 95.25 172 ILE A CA 1
ATOM 1291 C C . ILE A 1 172 ? 13.901 -1.630 -5.483 1.00 95.25 172 ILE A C 1
ATOM 1293 O O . ILE A 1 172 ? 13.036 -1.931 -4.651 1.00 95.25 172 ILE A O 1
ATOM 1297 N N . ASP A 1 173 ? 14.592 -2.558 -6.147 1.00 91.44 173 ASP A N 1
ATOM 1298 C CA . ASP A 1 173 ? 14.393 -3.999 -5.969 1.00 91.44 173 ASP A CA 1
ATOM 1299 C C . ASP A 1 173 ? 14.662 -4.439 -4.524 1.00 91.44 173 ASP A C 1
ATOM 1301 O O . ASP A 1 173 ? 13.904 -5.223 -3.935 1.00 91.44 173 ASP A O 1
ATOM 1305 N N . GLU A 1 174 ? 15.728 -3.918 -3.911 1.00 93.06 174 GLU A N 1
ATOM 1306 C CA . GLU A 1 174 ? 16.035 -4.186 -2.511 1.00 93.06 174 GLU A CA 1
ATOM 1307 C C . GLU A 1 174 ? 14.940 -3.632 -1.583 1.00 93.06 174 GLU A C 1
ATOM 1309 O O . GLU A 1 174 ? 14.544 -4.315 -0.629 1.00 93.06 174 GLU A O 1
ATOM 1314 N N . HIS A 1 175 ? 14.417 -2.434 -1.853 1.00 92.62 175 HIS A N 1
ATOM 1315 C CA . HIS A 1 175 ? 13.320 -1.839 -1.096 1.00 92.62 175 HIS A CA 1
ATOM 1316 C C . HIS A 1 175 ? 12.051 -2.698 -1.186 1.00 92.62 175 HIS A C 1
ATOM 1318 O O . HIS A 1 175 ? 11.454 -3.018 -0.152 1.00 92.62 175 HIS A O 1
ATOM 1324 N N . LEU A 1 176 ? 11.679 -3.140 -2.391 1.00 90.31 176 LEU A N 1
ATOM 1325 C CA . LEU A 1 176 ? 10.546 -4.038 -2.629 1.00 90.31 176 LEU A CA 1
ATOM 1326 C C . LEU A 1 176 ? 10.711 -5.370 -1.888 1.00 90.31 176 LEU A C 1
ATOM 1328 O O . LEU A 1 176 ? 9.793 -5.821 -1.198 1.00 90.31 176 LEU A O 1
ATOM 1332 N N . SER A 1 177 ? 11.892 -5.986 -1.977 1.00 88.56 177 SER A N 1
ATOM 1333 C CA . SER A 1 177 ? 12.180 -7.262 -1.317 1.00 88.56 177 SER A CA 1
ATOM 1334 C C . SER A 1 177 ? 12.164 -7.143 0.210 1.00 88.56 177 SER A C 1
ATOM 1336 O O . SER A 1 177 ? 11.635 -8.020 0.897 1.00 88.56 177 SER A O 1
ATOM 1338 N N . ASN A 1 178 ? 12.750 -6.082 0.770 1.00 85.75 178 ASN A N 1
ATOM 1339 C CA . ASN A 1 178 ? 12.845 -5.900 2.222 1.00 85.75 178 ASN A CA 1
ATOM 1340 C C . ASN A 1 178 ? 11.506 -5.522 2.866 1.00 85.75 178 ASN A C 1
ATOM 1342 O O . ASN A 1 178 ? 11.295 -5.820 4.043 1.00 85.75 178 ASN A O 1
ATOM 1346 N N . ASN A 1 179 ? 10.601 -4.906 2.104 1.00 83.06 179 ASN A N 1
ATOM 1347 C CA . ASN A 1 179 ? 9.283 -4.475 2.569 1.00 83.06 179 ASN A CA 1
ATOM 1348 C C . ASN A 1 179 ? 8.140 -5.355 2.036 1.00 83.06 179 ASN A C 1
ATOM 1350 O O . ASN A 1 179 ? 6.974 -4.962 2.113 1.00 83.06 179 ASN A O 1
ATOM 1354 N N . ALA A 1 180 ? 8.448 -6.560 1.540 1.00 79.88 180 ALA A N 1
ATOM 1355 C CA . ALA A 1 180 ? 7.458 -7.519 1.060 1.00 79.88 180 ALA A CA 1
ATOM 1356 C C . ALA A 1 180 ? 6.422 -7.839 2.161 1.00 79.88 180 ALA A C 1
ATOM 1358 O O . ALA A 1 180 ? 6.736 -8.467 3.175 1.00 79.88 180 ALA A O 1
ATOM 1359 N N . GLY A 1 181 ? 5.179 -7.382 1.966 1.00 72.38 181 GLY A N 1
ATOM 1360 C CA . GLY A 1 181 ? 4.066 -7.518 2.917 1.00 72.38 181 GLY A CA 1
ATOM 1361 C C . GLY A 1 181 ? 3.773 -6.281 3.777 1.00 72.38 181 GLY A C 1
ATOM 1362 O O . GLY A 1 181 ? 2.791 -6.290 4.518 1.00 72.38 181 GLY A O 1
ATOM 1363 N N . PHE A 1 182 ? 4.591 -5.231 3.679 1.00 74.31 182 PHE A N 1
ATOM 1364 C CA . PHE A 1 182 ? 4.349 -3.927 4.310 1.00 74.31 182 PHE A CA 1
ATOM 1365 C C . PHE A 1 182 ? 4.034 -2.832 3.293 1.00 74.31 182 PHE A C 1
ATOM 1367 O O . PHE A 1 182 ? 3.293 -1.908 3.620 1.00 74.31 182 PHE A O 1
ATOM 1374 N N . ILE A 1 183 ? 4.577 -2.947 2.079 1.00 77.50 183 ILE A N 1
ATOM 1375 C CA . ILE A 1 183 ? 4.206 -2.093 0.954 1.00 77.50 183 ILE A CA 1
ATOM 1376 C C . ILE A 1 183 ? 2.857 -2.536 0.374 1.00 77.50 183 ILE A C 1
ATOM 1378 O O . ILE A 1 183 ? 2.567 -3.735 0.314 1.00 77.50 183 ILE A O 1
ATOM 1382 N N . SER A 1 184 ? 2.020 -1.575 -0.018 1.00 80.38 184 SER A N 1
ATOM 1383 C CA . SER A 1 184 ? 0.761 -1.869 -0.702 1.00 80.38 184 SER A CA 1
ATOM 1384 C C . SER A 1 184 ? 1.030 -2.395 -2.119 1.00 80.38 184 SER A C 1
ATOM 1386 O O . SER A 1 184 ? 2.063 -2.089 -2.714 1.00 80.38 184 SER A O 1
ATOM 1388 N N . ASP A 1 185 ? 0.103 -3.170 -2.691 1.00 77.62 185 ASP A N 1
ATOM 1389 C CA . ASP A 1 185 ? 0.253 -3.656 -4.073 1.00 77.62 185 ASP A CA 1
ATOM 1390 C C . ASP A 1 185 ? 0.338 -2.501 -5.087 1.00 77.62 185 ASP A C 1
ATOM 1392 O O . ASP A 1 185 ? 1.028 -2.628 -6.096 1.00 77.62 185 ASP A O 1
ATOM 1396 N N . ALA A 1 186 ? -0.331 -1.379 -4.799 1.00 80.00 186 ALA A N 1
ATOM 1397 C CA . ALA A 1 186 ? -0.309 -0.177 -5.627 1.00 80.00 186 ALA A CA 1
ATOM 1398 C C . ALA A 1 186 ? 1.061 0.517 -5.583 1.00 80.00 186 ALA A C 1
ATOM 1400 O O . ALA A 1 186 ? 1.642 0.784 -6.628 1.00 80.00 186 ALA A O 1
ATOM 1401 N N . ASP A 1 187 ? 1.626 0.738 -4.394 1.00 84.50 187 ASP A N 1
ATOM 1402 C CA . ASP A 1 187 ? 2.961 1.340 -4.262 1.00 84.50 187 ASP A CA 1
ATOM 1403 C C . ASP A 1 187 ? 4.052 0.416 -4.821 1.00 84.50 187 ASP A C 1
ATOM 1405 O O . ASP A 1 187 ? 5.024 0.865 -5.426 1.00 84.50 187 ASP A O 1
ATOM 1409 N N . ALA A 1 188 ? 3.873 -0.900 -4.675 1.00 84.19 188 ALA A N 1
ATOM 1410 C CA . ALA A 1 188 ? 4.761 -1.874 -5.288 1.00 84.19 188 ALA A CA 1
ATOM 1411 C C . ALA A 1 188 ? 4.678 -1.868 -6.822 1.00 84.19 188 ALA A C 1
ATOM 1413 O O . ALA A 1 188 ? 5.660 -2.220 -7.469 1.00 84.19 188 ALA A O 1
ATOM 1414 N N . ALA A 1 189 ? 3.529 -1.527 -7.414 1.00 84.06 189 ALA A N 1
ATOM 1415 C CA . ALA A 1 189 ? 3.409 -1.330 -8.858 1.00 84.06 189 ALA A CA 1
ATOM 1416 C C . ALA A 1 189 ? 4.181 -0.076 -9.291 1.00 84.06 189 ALA A C 1
ATOM 1418 O O . ALA A 1 189 ? 5.102 -0.207 -10.091 1.00 84.06 189 ALA A O 1
ATOM 1419 N N . LYS A 1 190 ? 3.941 1.064 -8.627 1.00 88.31 190 LYS A N 1
ATOM 1420 C CA . LYS A 1 190 ? 4.653 2.330 -8.879 1.00 88.31 190 LYS A CA 1
ATOM 1421 C C . LYS A 1 190 ? 6.170 2.179 -8.859 1.00 88.31 190 LYS A C 1
ATOM 1423 O O . LYS A 1 190 ? 6.860 2.687 -9.729 1.00 88.31 190 LYS A O 1
ATOM 1428 N N . LEU A 1 191 ? 6.706 1.449 -7.879 1.00 91.50 191 LEU A N 1
ATOM 1429 C CA . LEU A 1 191 ? 8.146 1.190 -7.792 1.00 91.50 191 LEU A CA 1
ATOM 1430 C C . LEU A 1 191 ? 8.680 0.333 -8.946 1.00 91.50 191 LEU A C 1
ATOM 1432 O O . LEU A 1 191 ? 9.795 0.561 -9.403 1.00 91.50 191 LEU A O 1
ATOM 1436 N N . ARG A 1 192 ? 7.908 -0.645 -9.429 1.00 89.81 192 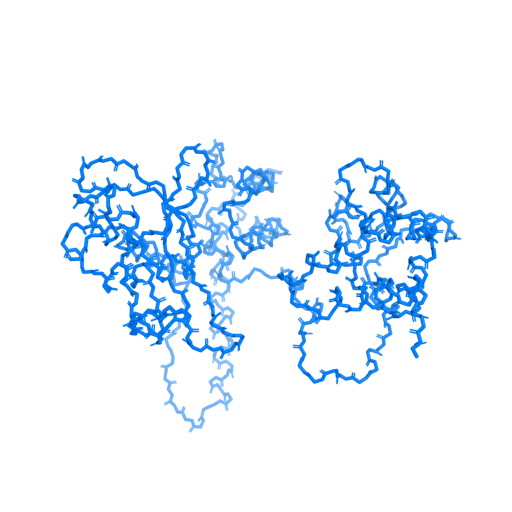ARG A N 1
ATOM 1437 C CA . ARG A 1 192 ? 8.314 -1.440 -10.598 1.00 89.81 192 ARG A CA 1
ATOM 1438 C C . ARG A 1 192 ? 8.283 -0.604 -11.870 1.00 89.81 192 ARG A C 1
ATOM 1440 O O . ARG A 1 192 ? 9.205 -0.721 -12.670 1.00 89.81 192 ARG A O 1
ATOM 1447 N N . ASP A 1 193 ? 7.270 0.242 -12.023 1.00 88.94 193 ASP A N 1
ATOM 1448 C CA . ASP A 1 193 ? 7.157 1.157 -13.161 1.00 88.94 193 ASP A CA 1
ATOM 1449 C C . ASP A 1 193 ? 8.294 2.190 -13.141 1.00 88.94 193 ASP A C 1
ATOM 1451 O O . ASP A 1 193 ? 8.928 2.435 -14.167 1.00 88.94 193 ASP A O 1
ATOM 1455 N N . LEU A 1 194 ? 8.640 2.695 -11.952 1.00 91.00 194 LEU A N 1
ATOM 1456 C CA . LEU A 1 194 ? 9.790 3.567 -11.728 1.00 91.00 194 LEU A CA 1
ATOM 1457 C C . LEU A 1 194 ? 11.114 2.892 -12.098 1.00 91.00 194 LEU A C 1
ATOM 1459 O O . LEU A 1 194 ? 11.901 3.481 -12.830 1.00 91.00 194 LEU A O 1
ATOM 1463 N N . SER A 1 195 ? 11.351 1.655 -11.649 1.00 91.06 195 SER A N 1
ATOM 1464 C CA . SER A 1 195 ? 12.564 0.910 -12.016 1.00 91.06 195 SER A CA 1
ATOM 1465 C C . SER A 1 195 ? 12.627 0.630 -13.521 1.00 91.06 195 SER A C 1
ATOM 1467 O O . SER A 1 195 ? 13.656 0.835 -14.156 1.00 91.06 195 SER A O 1
ATOM 1469 N N . ALA A 1 196 ? 11.507 0.267 -14.151 1.00 87.88 196 ALA A N 1
ATOM 1470 C CA . ALA A 1 196 ? 11.468 0.070 -15.600 1.00 87.88 196 ALA A CA 1
ATOM 1471 C C . ALA A 1 196 ? 11.829 1.343 -16.396 1.00 87.88 196 ALA A C 1
ATOM 1473 O O . ALA A 1 196 ? 12.265 1.244 -17.546 1.00 87.88 196 ALA A O 1
ATOM 1474 N N . GLN A 1 197 ? 11.660 2.523 -15.792 1.00 89.06 197 GLN A N 1
ATOM 1475 C CA . GLN A 1 197 ? 11.887 3.828 -16.413 1.00 89.06 197 GLN A CA 1
ATOM 1476 C C . GLN A 1 197 ? 13.078 4.603 -15.843 1.00 89.06 197 GLN A C 1
ATOM 1478 O O . GLN A 1 197 ? 13.341 5.712 -16.310 1.00 89.06 197 GLN A O 1
ATOM 1483 N N . ALA A 1 198 ? 13.843 4.030 -14.909 1.00 88.50 198 ALA A N 1
ATOM 1484 C CA . ALA A 1 198 ? 14.989 4.693 -14.288 1.00 88.50 198 ALA A CA 1
ATOM 1485 C C . ALA A 1 198 ? 15.980 5.216 -15.342 1.00 88.50 198 ALA A C 1
ATOM 1487 O O . ALA A 1 198 ? 16.361 6.382 -15.315 1.00 88.50 198 ALA A O 1
ATOM 1488 N N . GLY A 1 199 ? 16.278 4.412 -16.369 1.00 84.25 199 GLY A N 1
ATOM 1489 C CA . GLY A 1 199 ? 17.154 4.833 -17.468 1.00 84.25 199 GLY A CA 1
ATOM 1490 C C . GLY A 1 199 ? 16.587 5.943 -18.370 1.00 84.25 199 GLY A C 1
ATOM 1491 O O . GLY A 1 199 ? 17.352 6.611 -19.062 1.00 84.25 199 GLY A O 1
ATOM 1492 N N . THR A 1 200 ? 15.266 6.147 -18.399 1.00 84.19 200 THR A N 1
ATOM 1493 C CA . THR A 1 200 ? 14.648 7.297 -19.085 1.00 84.19 200 THR A CA 1
ATOM 1494 C C . THR A 1 200 ? 14.753 8.548 -18.219 1.00 84.19 200 THR A C 1
ATOM 1496 O O . THR A 1 200 ? 15.099 9.607 -18.740 1.00 84.19 200 THR A O 1
ATOM 1499 N N . LEU A 1 201 ? 14.502 8.413 -16.910 1.00 86.69 201 LEU A N 1
ATOM 1500 C CA . LEU A 1 201 ? 14.627 9.501 -15.938 1.00 86.69 201 LEU A CA 1
ATOM 1501 C C . LEU A 1 201 ? 16.043 10.077 -15.911 1.00 86.69 201 LEU A C 1
ATOM 1503 O O . LEU A 1 201 ? 16.189 11.287 -16.020 1.00 86.69 201 LEU A O 1
ATOM 1507 N N . GLU A 1 202 ? 17.066 9.218 -15.888 1.00 83.56 202 GLU A N 1
ATOM 1508 C CA . GLU A 1 202 ? 18.489 9.601 -15.956 1.00 83.56 202 GLU A CA 1
ATOM 1509 C C . GLU A 1 202 ? 18.831 10.528 -17.137 1.00 83.56 202 GLU A C 1
ATOM 1511 O O . GLU A 1 202 ? 19.797 11.282 -17.090 1.00 83.56 202 GLU A O 1
ATOM 1516 N N . GLY A 1 203 ? 18.073 10.460 -18.237 1.00 77.19 203 GLY A N 1
ATOM 1517 C CA . GLY A 1 203 ? 18.313 11.291 -19.417 1.00 77.19 203 GLY A CA 1
ATOM 1518 C C . GLY A 1 203 ? 17.735 12.705 -19.324 1.00 77.19 203 GLY A C 1
ATOM 1519 O O . GLY A 1 203 ? 18.037 13.535 -20.187 1.00 77.19 203 GLY A O 1
ATOM 1520 N N . GLY A 1 204 ? 16.882 12.981 -18.330 1.00 72.88 204 GLY A N 1
ATOM 1521 C CA . GLY A 1 204 ? 16.213 14.271 -18.161 1.00 72.88 204 GLY A CA 1
ATOM 1522 C C . GLY A 1 204 ? 17.187 15.377 -17.753 1.00 72.88 204 GLY A C 1
ATOM 1523 O O . GLY A 1 204 ? 17.128 16.493 -18.282 1.00 72.88 204 GLY A O 1
ATOM 1524 N N . HIS A 1 205 ? 18.137 15.068 -16.870 1.00 75.19 205 HIS A N 1
ATOM 1525 C CA . HIS A 1 205 ? 19.125 16.021 -16.389 1.00 75.19 205 HIS A CA 1
ATOM 1526 C C . HIS A 1 205 ? 20.556 15.471 -16.546 1.00 75.19 205 HIS A C 1
ATOM 1528 O O . HIS A 1 205 ? 21.150 14.969 -15.607 1.00 75.19 205 HIS A O 1
ATOM 1534 N N . ASP A 1 206 ? 21.155 15.650 -17.736 1.00 64.62 206 ASP A N 1
ATOM 1535 C CA . ASP A 1 206 ? 22.572 15.336 -18.040 1.00 64.62 206 ASP A CA 1
ATOM 1536 C C . ASP A 1 206 ? 23.569 16.236 -17.241 1.00 64.62 206 ASP A C 1
ATOM 1538 O O . ASP A 1 206 ? 24.340 17.026 -17.813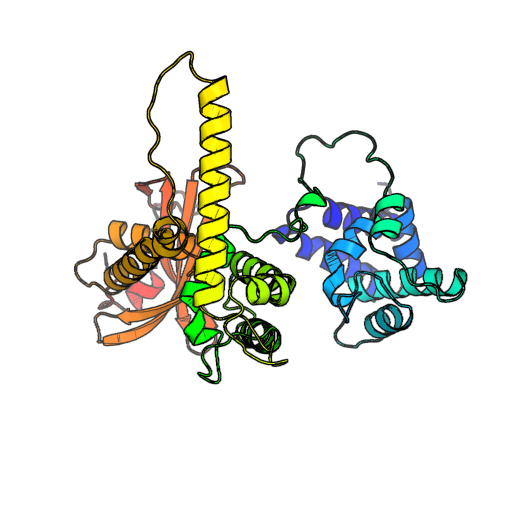 1.00 64.62 206 ASP A O 1
ATOM 1542 N N . ASP A 1 207 ? 23.577 16.191 -15.908 1.00 58.91 207 ASP A N 1
ATOM 1543 C CA . ASP A 1 207 ? 24.613 16.834 -15.086 1.00 58.91 207 ASP A CA 1
ATOM 1544 C C . ASP A 1 207 ? 25.839 15.947 -14.836 1.00 58.91 207 ASP A C 1
ATOM 1546 O O . ASP A 1 207 ? 26.901 16.447 -14.430 1.00 58.91 207 ASP A O 1
ATOM 1550 N N . GLU A 1 208 ? 25.762 14.677 -15.224 1.00 59.69 208 GLU A N 1
ATOM 1551 C CA . GLU A 1 208 ? 26.859 13.723 -15.166 1.00 59.69 208 GLU A CA 1
ATOM 1552 C C . GLU A 1 208 ? 27.790 13.870 -16.381 1.00 59.69 208 GLU A C 1
ATOM 1554 O O . GLU A 1 208 ? 27.559 13.406 -17.498 1.00 59.69 208 GLU A O 1
ATOM 1559 N N . TRP A 1 209 ? 28.934 14.529 -16.182 1.00 52.97 209 TRP A N 1
ATOM 1560 C CA . TRP A 1 209 ? 30.008 14.570 -17.182 1.00 52.97 209 TRP A CA 1
ATOM 1561 C C . TRP A 1 209 ? 30.772 13.232 -17.187 1.00 52.97 209 TRP A C 1
ATOM 1563 O O . TRP A 1 209 ? 31.959 13.189 -16.846 1.00 52.97 209 TRP A O 1
ATOM 1573 N N . GLY A 1 210 ? 30.110 12.133 -17.554 1.00 56.62 210 GLY A N 1
ATOM 1574 C CA . GLY A 1 210 ? 30.620 10.780 -17.327 1.00 56.62 210 GLY A CA 1
ATOM 1575 C C . GLY A 1 210 ? 29.899 9.666 -18.088 1.00 56.62 210 GLY A C 1
ATOM 1576 O O . GLY A 1 210 ? 29.143 9.916 -19.011 1.00 56.62 210 GLY A O 1
ATOM 1577 N N . ILE A 1 211 ? 30.269 8.424 -17.765 1.00 54.19 211 ILE A N 1
ATOM 1578 C CA . ILE A 1 211 ? 29.580 7.169 -18.146 1.00 54.19 211 ILE A CA 1
ATOM 1579 C C . ILE A 1 211 ? 28.897 6.575 -16.898 1.00 54.19 211 ILE A C 1
ATOM 1581 O O . ILE A 1 211 ? 28.513 5.408 -16.893 1.00 54.19 211 ILE A O 1
ATOM 1585 N N . GLU A 1 212 ? 28.944 7.327 -15.802 1.00 54.78 212 GLU A N 1
ATOM 1586 C CA . GLU A 1 212 ? 28.209 7.028 -14.585 1.00 54.78 212 GLU A CA 1
ATOM 1587 C C . GLU A 1 212 ? 26.796 7.494 -14.956 1.00 54.78 212 GLU A C 1
ATOM 1589 O O . GLU A 1 212 ? 26.659 8.566 -15.530 1.00 54.78 212 GLU A O 1
ATOM 1594 N N . ASN A 1 213 ? 25.905 6.511 -14.948 1.00 64.44 213 ASN A N 1
ATOM 1595 C CA . ASN A 1 213 ? 24.483 6.469 -15.285 1.00 64.44 213 ASN A CA 1
ATOM 1596 C C . ASN A 1 213 ? 24.049 5.304 -14.389 1.00 64.44 213 ASN A C 1
ATOM 1598 O O . ASN A 1 213 ? 23.973 4.150 -14.832 1.00 64.44 213 ASN A O 1
ATOM 1602 N N . ASP A 1 214 ? 24.121 5.533 -13.081 1.00 81.00 214 ASP A N 1
ATOM 1603 C CA . ASP A 1 214 ? 23.904 4.506 -12.068 1.00 81.00 214 ASP A CA 1
ATOM 1604 C C . ASP A 1 214 ? 22.599 4.688 -11.301 1.00 81.00 214 ASP A C 1
ATOM 1606 O O . ASP A 1 214 ? 22.244 3.787 -10.553 1.00 81.00 214 ASP A O 1
ATOM 1610 N N . GLY A 1 215 ? 21.837 5.746 -11.561 1.00 89.88 215 GLY A N 1
ATOM 1611 C CA . GLY A 1 215 ? 20.480 5.922 -11.062 1.00 89.88 215 GLY A CA 1
ATOM 1612 C C . GLY A 1 215 ? 19.955 7.328 -11.327 1.00 89.88 215 GLY A C 1
ATOM 1613 O O . GLY A 1 215 ? 20.704 8.211 -11.744 1.00 89.88 215 GLY A O 1
ATOM 1614 N N . PHE A 1 216 ? 18.674 7.558 -11.041 1.00 93.06 216 PHE A N 1
ATOM 1615 C CA . PHE A 1 216 ? 18.081 8.892 -11.154 1.00 93.06 216 PHE A CA 1
ATOM 1616 C C . PHE A 1 216 ? 18.286 9.706 -9.871 1.00 93.06 216 PHE A C 1
ATOM 1618 O O . PHE A 1 216 ? 18.311 9.176 -8.758 1.00 93.06 216 PHE A O 1
ATOM 1625 N N . THR A 1 217 ? 18.376 11.020 -10.028 1.00 93.81 217 THR A N 1
ATOM 1626 C CA . THR A 1 217 ? 18.483 12.004 -8.949 1.00 93.81 217 THR A CA 1
ATOM 1627 C C . THR A 1 217 ? 17.142 12.704 -8.704 1.00 93.81 217 THR A C 1
ATOM 1629 O O . THR A 1 217 ? 16.204 12.620 -9.499 1.00 93.81 217 THR A O 1
ATOM 1632 N N . ARG A 1 218 ? 17.040 13.492 -7.627 1.00 93.56 218 ARG A N 1
ATOM 1633 C CA . ARG A 1 218 ? 15.890 14.402 -7.442 1.00 93.56 218 ARG A CA 1
ATOM 1634 C C . ARG A 1 218 ? 15.759 15.433 -8.571 1.00 93.56 218 ARG A C 1
ATOM 1636 O O . ARG A 1 218 ? 14.651 15.871 -8.862 1.00 93.56 218 ARG A O 1
ATOM 1643 N N . ALA A 1 219 ? 16.869 15.823 -9.204 1.00 92.00 219 ALA A N 1
ATOM 1644 C CA . ALA A 1 219 ? 16.838 16.758 -10.326 1.00 92.00 219 ALA A CA 1
ATOM 1645 C C . ALA A 1 219 ? 16.189 16.122 -11.564 1.00 92.00 219 ALA A C 1
ATOM 1647 O O . ALA A 1 219 ? 15.418 16.790 -12.250 1.00 92.00 219 ALA A O 1
ATOM 1648 N N . ASP A 1 220 ? 16.432 14.832 -11.806 1.00 92.38 220 ASP A N 1
ATOM 1649 C CA . ASP A 1 220 ? 15.771 14.078 -12.876 1.00 92.38 220 ASP A CA 1
ATOM 1650 C C . ASP A 1 220 ? 14.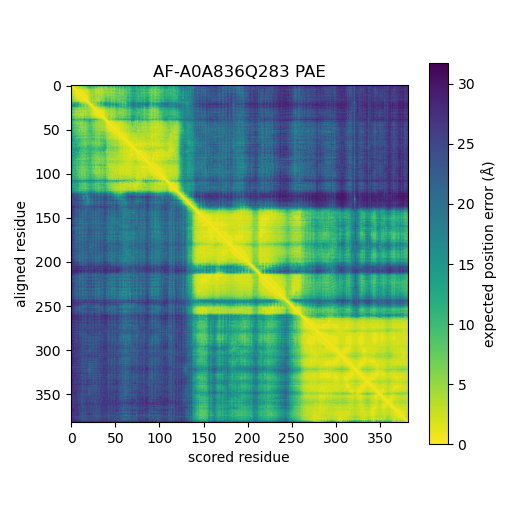258 14.005 -12.663 1.00 92.38 220 ASP A C 1
ATOM 1652 O O . ASP A 1 220 ? 13.487 14.244 -13.592 1.00 92.38 220 ASP A O 1
ATOM 1656 N N . LEU A 1 221 ? 13.822 13.766 -11.420 1.00 92.62 221 LEU A N 1
ATOM 1657 C CA . LEU A 1 221 ? 12.401 13.785 -11.061 1.00 92.62 221 LEU A CA 1
ATOM 1658 C C . LEU A 1 221 ? 11.768 15.168 -11.278 1.00 92.62 221 LEU A C 1
ATOM 1660 O O . LEU A 1 221 ? 10.651 15.255 -11.787 1.00 92.62 221 LEU A O 1
ATOM 1664 N N . GLU A 1 222 ? 12.473 16.253 -10.938 1.00 91.88 222 GLU A N 1
ATOM 1665 C CA . GLU A 1 222 ? 12.004 17.626 -11.175 1.00 91.88 222 GLU A CA 1
ATOM 1666 C C . GLU A 1 222 ? 11.882 17.942 -12.672 1.00 91.88 222 GLU A C 1
ATOM 1668 O O . GLU A 1 222 ? 10.905 18.573 -13.096 1.00 91.88 222 GLU A O 1
ATOM 1673 N N . VAL A 1 223 ? 12.836 17.484 -13.490 1.00 91.25 223 VAL A N 1
ATOM 1674 C CA . VAL A 1 223 ? 12.758 17.628 -14.949 1.00 91.25 223 VAL A CA 1
ATOM 1675 C C . VAL A 1 223 ? 11.580 16.835 -15.504 1.00 91.25 223 VAL A C 1
ATOM 1677 O O . VAL A 1 223 ? 10.760 17.420 -16.210 1.00 91.25 223 VAL A O 1
ATOM 1680 N N . ALA A 1 224 ? 11.438 15.561 -15.134 1.00 91.38 224 ALA A N 1
ATOM 1681 C CA . ALA A 1 224 ? 10.333 14.720 -15.587 1.00 91.38 224 ALA A CA 1
ATOM 1682 C C . ALA A 1 224 ? 8.965 15.309 -15.197 1.00 91.38 224 ALA A C 1
ATOM 1684 O O . ALA A 1 224 ? 8.067 15.405 -16.033 1.00 91.38 224 ALA A O 1
ATOM 1685 N N . ALA A 1 225 ? 8.820 15.803 -13.963 1.00 90.88 225 ALA A N 1
ATOM 1686 C CA . ALA A 1 225 ? 7.598 16.473 -13.516 1.00 90.88 225 ALA A CA 1
ATOM 1687 C C . ALA A 1 225 ? 7.340 17.788 -14.271 1.00 90.88 225 ALA A C 1
ATOM 1689 O O . ALA A 1 225 ? 6.193 18.145 -14.531 1.00 90.88 225 ALA A O 1
ATOM 1690 N N . THR A 1 226 ? 8.390 18.520 -14.650 1.00 91.62 226 THR A N 1
ATOM 1691 C CA . THR A 1 226 ? 8.261 19.743 -15.457 1.00 91.62 226 THR A CA 1
ATOM 1692 C C . THR A 1 226 ? 7.806 19.446 -16.879 1.00 91.62 226 THR A C 1
ATOM 1694 O O . THR A 1 226 ? 6.955 20.165 -17.402 1.00 91.62 226 THR A O 1
ATOM 1697 N N . GLU A 1 227 ? 8.359 18.410 -17.505 1.00 91.38 227 GLU A N 1
ATOM 1698 C CA . GLU A 1 227 ? 7.952 17.973 -18.842 1.00 91.38 227 GLU A CA 1
ATOM 1699 C C . GLU A 1 227 ? 6.500 17.488 -18.837 1.00 91.38 227 GLU A C 1
ATOM 1701 O O . GLU A 1 227 ? 5.711 17.941 -19.664 1.00 91.38 227 GLU A O 1
ATOM 1706 N N . MET A 1 228 ? 6.117 16.696 -17.832 1.00 90.56 228 MET A N 1
ATOM 1707 C CA . MET A 1 228 ? 4.738 16.246 -17.637 1.00 90.56 228 MET A CA 1
ATOM 1708 C C . MET A 1 228 ? 3.765 17.410 -17.420 1.00 90.56 228 MET A C 1
ATOM 1710 O O . MET A 1 228 ? 2.719 17.467 -18.057 1.00 90.56 228 MET A O 1
ATOM 1714 N N . ALA A 1 229 ? 4.108 18.383 -16.568 1.00 89.25 229 ALA A N 1
ATOM 1715 C CA . ALA A 1 229 ? 3.271 19.567 -16.370 1.00 89.25 229 ALA A CA 1
ATOM 1716 C C . ALA A 1 229 ? 3.101 20.376 -17.667 1.00 89.25 229 ALA A C 1
ATOM 1718 O O . ALA A 1 229 ? 2.042 20.951 -17.908 1.00 89.25 229 ALA A O 1
ATOM 1719 N N . ALA A 1 230 ? 4.143 20.457 -18.499 1.00 90.88 230 ALA A N 1
ATOM 1720 C CA . ALA A 1 230 ? 4.059 21.141 -19.784 1.00 90.88 230 ALA A CA 1
ATOM 1721 C C . ALA A 1 230 ? 3.130 20.404 -20.760 1.00 90.88 230 ALA A C 1
ATOM 1723 O O . ALA A 1 230 ? 2.315 21.063 -21.399 1.00 90.88 230 ALA A O 1
ATOM 1724 N N . GLU A 1 231 ? 3.219 19.074 -20.825 1.00 90.81 231 GLU A N 1
ATOM 1725 C CA . GLU A 1 231 ? 2.345 18.229 -21.646 1.00 90.81 231 GLU A CA 1
ATOM 1726 C C . GLU A 1 231 ? 0.879 18.344 -21.204 1.00 90.81 231 GLU A C 1
ATOM 1728 O O . GLU A 1 231 ? 0.026 18.667 -22.024 1.00 90.81 231 GLU A O 1
ATOM 1733 N N . MET A 1 232 ? 0.594 18.231 -19.900 1.00 87.75 232 MET A N 1
ATOM 1734 C CA . MET A 1 232 ? -0.766 18.383 -19.359 1.00 87.75 232 MET A CA 1
ATOM 1735 C C . MET A 1 232 ? -1.378 19.757 -19.667 1.00 87.75 232 MET A C 1
ATOM 1737 O O . MET A 1 232 ? -2.565 19.859 -19.963 1.00 87.75 232 MET A O 1
ATOM 1741 N N . ASN A 1 233 ? -0.579 20.826 -19.599 1.00 90.44 233 ASN A N 1
ATOM 1742 C CA . ASN A 1 233 ? -1.056 22.166 -19.941 1.00 90.44 233 ASN A CA 1
ATOM 1743 C C . ASN A 1 233 ? -1.264 22.340 -21.453 1.00 90.44 233 ASN A C 1
ATOM 1745 O O . ASN A 1 233 ? -2.195 23.034 -21.848 1.00 90.44 233 ASN A O 1
ATOM 1749 N N . GLU A 1 234 ? -0.414 21.743 -22.296 1.00 92.50 234 GLU A N 1
ATOM 1750 C CA . GLU A 1 234 ? -0.595 21.767 -23.754 1.00 92.50 234 GLU A CA 1
ATOM 1751 C C . GLU A 1 234 ? -1.878 21.022 -24.151 1.00 92.50 234 GLU A C 1
ATOM 1753 O O . GLU A 1 234 ? -2.668 21.554 -24.927 1.00 92.50 234 GLU A O 1
ATOM 1758 N N . GLU A 1 235 ? -2.143 19.856 -23.555 1.00 89.00 235 GLU A N 1
ATOM 1759 C CA . GLU A 1 235 ? -3.393 19.113 -23.755 1.00 89.00 235 GLU A CA 1
ATOM 1760 C C . GLU A 1 235 ? -4.622 19.904 -23.282 1.00 89.00 235 GLU A C 1
ATOM 1762 O O . GLU A 1 235 ? -5.602 20.007 -24.020 1.00 89.00 235 GLU A O 1
ATOM 1767 N N . ALA A 1 236 ? -4.563 20.527 -22.099 1.00 86.69 236 ALA A N 1
ATOM 1768 C CA . ALA A 1 236 ? -5.653 21.364 -21.590 1.00 86.69 236 ALA A CA 1
ATOM 1769 C C . ALA A 1 236 ? -5.935 22.574 -22.502 1.00 86.69 236 ALA A C 1
ATOM 1771 O O . ALA A 1 236 ? -7.094 22.899 -22.763 1.00 86.69 236 ALA A O 1
ATOM 1772 N N . GLU A 1 237 ? -4.893 23.219 -23.044 1.00 87.88 237 GLU A N 1
ATOM 1773 C CA . GLU A 1 237 ? -5.048 24.299 -24.028 1.00 87.88 237 GLU A CA 1
ATOM 1774 C C . GLU A 1 237 ? -5.703 23.796 -25.333 1.00 87.88 237 GLU A C 1
ATOM 1776 O O . GLU A 1 237 ? -6.559 24.486 -25.896 1.00 87.88 237 GLU A O 1
ATOM 1781 N N . GLU A 1 238 ? -5.350 22.596 -25.814 1.00 88.62 238 GLU A N 1
ATOM 1782 C CA . GLU A 1 238 ? -5.988 21.986 -26.991 1.00 88.62 238 GLU A CA 1
ATOM 1783 C C . GLU A 1 238 ? -7.471 21.646 -26.742 1.00 88.62 238 GLU A C 1
ATOM 1785 O O . GLU A 1 238 ? -8.311 21.889 -27.618 1.00 88.62 238 GLU A O 1
ATOM 1790 N N . GLU A 1 239 ? -7.820 21.147 -25.551 1.00 85.19 239 GLU A N 1
ATOM 1791 C CA . GLU A 1 239 ? -9.210 20.882 -25.157 1.00 85.19 239 GLU A CA 1
ATOM 1792 C C . GLU A 1 239 ? -10.030 22.177 -25.013 1.00 85.19 239 GLU A C 1
ATOM 1794 O O . GLU A 1 239 ? -11.153 22.259 -25.526 1.00 85.19 239 GLU A O 1
ATOM 1799 N N . GLU A 1 240 ? -9.470 23.231 -24.409 1.00 81.00 240 GLU A N 1
ATOM 1800 C CA . GLU A 1 240 ? -10.123 24.544 -24.312 1.00 81.00 240 GLU A CA 1
ATOM 1801 C C . GLU A 1 240 ? -10.393 25.163 -25.699 1.00 81.00 240 GLU A C 1
ATOM 1803 O O . GLU A 1 240 ? -11.457 25.759 -25.917 1.00 81.00 240 GLU A O 1
ATOM 1808 N N . GLU A 1 241 ? -9.487 25.004 -26.675 1.00 81.06 241 GLU A N 1
ATOM 1809 C CA . GLU A 1 241 ? -9.725 25.450 -28.057 1.00 81.06 241 GLU A CA 1
ATOM 1810 C C . GLU A 1 241 ? -10.895 24.694 -28.726 1.00 81.06 241 GLU A C 1
ATOM 1812 O O . GLU A 1 241 ? -11.618 25.267 -29.558 1.00 81.06 241 GLU A O 1
ATOM 1817 N N . GLU A 1 242 ? -11.142 23.433 -28.354 1.00 76.62 242 GLU A N 1
ATOM 1818 C CA . GLU A 1 242 ? -12.336 22.692 -28.778 1.00 76.62 242 GLU A CA 1
ATOM 1819 C C . GLU A 1 242 ? -13.606 23.132 -28.016 1.00 76.62 242 GLU A C 1
ATOM 1821 O O . GLU A 1 242 ? -14.700 23.193 -28.607 1.00 76.62 242 GLU A O 1
ATOM 1826 N N . GLU A 1 243 ? -13.467 23.507 -26.740 1.00 68.69 243 GLU A N 1
ATOM 1827 C CA . GLU A 1 243 ? -14.548 23.879 -25.818 1.00 68.69 243 GLU A CA 1
ATOM 1828 C C . GLU A 1 243 ? -14.859 25.384 -25.710 1.00 68.69 243 GLU A C 1
ATOM 1830 O O . GLU A 1 243 ? -15.812 25.747 -25.011 1.00 68.69 243 GLU A O 1
ATOM 1835 N N . GLU A 1 244 ? -14.198 26.260 -26.485 1.00 57.25 244 GLU A N 1
ATOM 1836 C CA . GLU A 1 244 ? -14.371 27.734 -26.579 1.00 57.25 244 GLU A CA 1
ATOM 1837 C C . GLU A 1 244 ? -15.828 28.231 -26.874 1.00 57.25 244 GLU A C 1
ATOM 1839 O O . GLU A 1 244 ? -16.097 29.393 -27.210 1.00 57.25 244 GLU A O 1
ATOM 1844 N N . ARG A 1 245 ? -16.839 27.366 -26.738 1.00 55.47 245 ARG A N 1
ATOM 1845 C CA . ARG A 1 245 ? -18.249 27.701 -26.516 1.00 55.47 245 ARG A CA 1
ATOM 1846 C C . ARG A 1 245 ? -18.658 27.994 -25.066 1.00 55.47 245 ARG A C 1
ATOM 1848 O O . ARG A 1 245 ? -19.674 28.684 -24.933 1.00 55.47 245 ARG A O 1
ATOM 1855 N N . GLU A 1 246 ? -17.962 27.557 -24.019 1.00 56.34 246 GLU A N 1
ATOM 1856 C CA . GLU A 1 246 ? -18.345 27.852 -22.622 1.00 56.34 246 GLU A CA 1
ATOM 1857 C C . GLU A 1 246 ? -17.119 28.160 -21.749 1.00 56.34 246 GLU A C 1
ATOM 1859 O O . GLU A 1 246 ? -16.492 27.276 -21.203 1.00 56.34 246 GLU A O 1
ATOM 1864 N N . GLY A 1 247 ? -16.782 29.448 -21.618 1.00 50.28 247 GLY A N 1
ATOM 1865 C CA . GLY A 1 247 ? -15.562 29.887 -20.937 1.00 50.28 247 GLY A CA 1
ATOM 1866 C C . GLY A 1 247 ? -15.494 29.578 -19.437 1.00 50.28 247 GLY A C 1
ATOM 1867 O O . GLY A 1 247 ? -16.298 30.093 -18.649 1.00 50.28 247 GLY A O 1
ATOM 1868 N N . THR A 1 248 ? -14.442 28.859 -19.073 1.00 59.56 248 THR A N 1
ATOM 1869 C CA . THR A 1 248 ? -13.819 28.759 -17.751 1.00 59.56 248 THR A CA 1
ATOM 1870 C C . THR A 1 248 ? -12.309 28.871 -17.971 1.00 59.56 248 THR A C 1
ATOM 1872 O O . THR A 1 248 ? -11.814 28.282 -18.913 1.00 59.56 248 THR A O 1
ATOM 1875 N N . GLU A 1 249 ? -11.615 29.710 -17.195 1.00 65.25 249 GLU A N 1
ATOM 1876 C CA . GLU A 1 249 ? -10.141 29.745 -17.170 1.00 65.25 249 GLU A CA 1
ATOM 1877 C C . GLU A 1 249 ? -9.711 28.663 -16.169 1.00 65.25 249 GLU A C 1
ATOM 1879 O O . GLU A 1 249 ? -10.064 28.793 -14.989 1.00 65.25 249 GLU A O 1
ATOM 1884 N N . GLU A 1 250 ? -9.032 27.604 -16.613 1.00 72.50 250 GLU A N 1
ATOM 1885 C CA . GLU A 1 250 ? -8.401 26.635 -15.707 1.00 72.50 250 GLU A CA 1
ATOM 1886 C C . GLU A 1 250 ? -6.997 27.106 -15.277 1.00 72.50 250 GLU A C 1
ATOM 1888 O O . GLU A 1 250 ? -6.291 27.810 -16.004 1.00 72.50 250 GLU A O 1
ATOM 1893 N N . ASP A 1 251 ? -6.620 26.804 -14.030 1.00 84.12 251 ASP A N 1
ATOM 1894 C CA . ASP A 1 251 ? -5.304 27.147 -13.482 1.00 84.12 251 ASP A CA 1
ATOM 1895 C C . ASP A 1 251 ? -4.259 26.155 -14.035 1.00 84.12 251 ASP A C 1
ATOM 1897 O O . ASP A 1 251 ? -4.446 24.946 -13.940 1.00 84.12 251 ASP A O 1
ATOM 1901 N N . ALA A 1 252 ? -3.155 26.657 -14.601 1.00 87.38 252 ALA A N 1
ATOM 1902 C CA . ALA A 1 252 ? -2.099 25.819 -15.178 1.00 87.38 252 ALA A CA 1
ATOM 1903 C C . ALA A 1 252 ? -1.408 24.937 -14.120 1.00 87.38 252 ALA A C 1
ATOM 1905 O O . ALA A 1 252 ? -0.942 25.450 -13.096 1.00 87.38 252 ALA A O 1
ATOM 1906 N N . VAL A 1 253 ? -1.262 23.644 -14.420 1.00 88.75 253 VAL A N 1
ATOM 1907 C CA . VAL A 1 253 ? -0.578 22.652 -13.577 1.00 88.75 253 VAL A CA 1
ATOM 1908 C C . VAL A 1 253 ? 0.919 22.954 -13.547 1.00 88.75 253 VAL A C 1
ATOM 1910 O O . VAL A 1 253 ? 1.534 23.239 -14.577 1.00 88.75 253 VAL A O 1
ATOM 1913 N N . THR A 1 254 ? 1.543 22.901 -12.371 1.00 90.69 254 THR A N 1
ATOM 1914 C CA . THR A 1 254 ? 2.991 23.144 -12.224 1.00 90.69 254 THR A CA 1
ATOM 1915 C C . THR A 1 254 ? 3.742 21.888 -11.783 1.00 90.69 254 THR A C 1
ATOM 1917 O O . THR A 1 254 ? 3.169 21.019 -11.137 1.00 90.69 254 THR A O 1
ATOM 1920 N N . ALA A 1 255 ? 5.047 21.803 -12.072 1.00 87.44 255 ALA A N 1
ATOM 1921 C CA . ALA A 1 255 ? 5.896 20.706 -11.583 1.00 87.44 255 ALA A CA 1
ATOM 1922 C C . ALA A 1 255 ? 5.865 20.595 -10.051 1.00 87.44 255 ALA A C 1
ATOM 1924 O O . ALA A 1 255 ? 5.784 19.502 -9.501 1.00 87.44 255 ALA A O 1
ATOM 1925 N N . ASP A 1 256 ? 5.868 21.746 -9.368 1.00 86.44 256 ASP A N 1
ATOM 1926 C CA . ASP A 1 256 ? 5.720 21.803 -7.915 1.00 86.44 256 ASP A CA 1
ATOM 1927 C C . ASP A 1 256 ? 4.364 21.242 -7.495 1.00 86.44 256 ASP A C 1
ATOM 1929 O O . ASP A 1 256 ? 4.306 20.563 -6.496 1.00 86.44 256 ASP A O 1
ATOM 1933 N N . GLU A 1 257 ? 3.277 21.427 -8.242 1.00 85.12 257 GLU A N 1
ATOM 1934 C CA . GLU A 1 257 ? 1.976 20.816 -7.932 1.00 85.12 257 GLU A CA 1
ATOM 1935 C C . GLU A 1 257 ? 1.961 19.296 -8.154 1.00 85.12 257 GLU A C 1
ATOM 1937 O O . GLU A 1 257 ? 1.433 18.570 -7.313 1.00 85.12 257 GLU A O 1
ATOM 1942 N N . ILE A 1 258 ? 2.619 18.805 -9.210 1.00 84.69 258 ILE A N 1
ATOM 1943 C CA . ILE A 1 258 ? 2.803 17.366 -9.465 1.00 84.69 258 ILE A CA 1
ATOM 1944 C C . ILE A 1 258 ? 3.602 16.712 -8.329 1.00 84.69 258 ILE A C 1
ATOM 1946 O O . ILE A 1 258 ? 3.198 15.680 -7.799 1.00 84.69 258 ILE A O 1
ATOM 1950 N N . LEU A 1 259 ? 4.700 17.340 -7.898 1.00 84.12 259 LEU A N 1
ATOM 1951 C CA . LEU A 1 259 ? 5.550 16.820 -6.823 1.00 84.12 259 LEU A CA 1
ATOM 1952 C C . LEU A 1 259 ? 4.980 17.100 -5.416 1.00 84.12 259 LEU A C 1
ATOM 1954 O O . LEU A 1 259 ? 5.158 16.297 -4.501 1.00 84.12 259 LEU A O 1
ATOM 1958 N N . SER A 1 260 ? 4.265 18.214 -5.216 1.00 77.62 260 SER A N 1
ATOM 1959 C CA . SER A 1 260 ? 3.757 18.679 -3.909 1.00 77.62 260 SER A CA 1
ATOM 1960 C C . SER A 1 260 ? 2.311 18.313 -3.609 1.00 77.62 260 SER A C 1
ATOM 1962 O O . SER A 1 260 ? 1.926 18.405 -2.439 1.00 77.62 260 SER A O 1
ATOM 1964 N N . GLY A 1 261 ? 1.523 17.825 -4.578 1.00 65.62 261 GLY A N 1
ATOM 1965 C CA . GLY A 1 261 ? 0.206 17.226 -4.305 1.00 65.62 261 GLY A CA 1
ATOM 1966 C C . GLY A 1 261 ? 0.279 16.208 -3.156 1.00 65.62 261 GLY A C 1
ATOM 1967 O O . GLY A 1 261 ? -0.611 16.103 -2.314 1.00 65.62 261 GLY A O 1
ATOM 1968 N N . VAL A 1 262 ? 1.454 15.603 -3.021 1.00 54.84 262 VAL A N 1
ATOM 1969 C CA . VAL A 1 262 ? 1.917 14.684 -1.990 1.00 54.84 262 VAL A CA 1
ATOM 1970 C C . VAL A 1 262 ? 2.330 15.312 -0.645 1.00 54.84 262 VAL A C 1
ATOM 1972 O O . VAL A 1 262 ? 2.121 14.691 0.398 1.00 54.84 262 VAL A O 1
ATOM 1975 N N . ALA A 1 263 ? 2.880 16.529 -0.600 1.00 61.69 263 ALA A N 1
ATOM 1976 C CA . ALA A 1 263 ? 3.226 17.188 0.668 1.00 61.69 263 ALA A CA 1
ATOM 1977 C C . ALA A 1 263 ? 1.976 17.418 1.540 1.00 61.69 263 ALA A C 1
ATOM 1979 O O . ALA A 1 263 ? 2.034 17.323 2.768 1.00 61.69 263 ALA A O 1
ATOM 1980 N N . SER A 1 264 ? 0.826 17.640 0.892 1.00 69.00 264 SER A N 1
ATOM 1981 C CA . SER A 1 264 ? -0.474 17.710 1.563 1.00 69.00 264 SER A CA 1
ATOM 1982 C C . SER A 1 264 ? -0.898 16.366 2.179 1.00 69.00 264 SER A C 1
ATOM 1984 O O . SER A 1 264 ? -1.506 16.341 3.251 1.00 69.00 264 SER A O 1
ATOM 1986 N N . GLU A 1 265 ? -0.517 15.243 1.561 1.00 74.12 265 GLU A N 1
ATOM 1987 C CA . GLU A 1 265 ? -0.825 13.899 2.055 1.00 74.12 265 GLU A CA 1
ATOM 1988 C C . GLU A 1 265 ? 0.021 13.517 3.271 1.00 74.12 265 GLU A C 1
ATOM 1990 O O . GLU A 1 265 ? -0.486 12.847 4.171 1.00 74.12 265 GLU A O 1
ATOM 1995 N N . GLU A 1 266 ? 1.291 13.932 3.344 1.00 78.12 266 GLU A N 1
ATOM 1996 C CA . GLU A 1 266 ? 2.128 13.651 4.516 1.00 78.12 266 GLU A CA 1
ATOM 1997 C C . GLU A 1 266 ? 1.677 14.467 5.731 1.00 78.12 266 GLU A C 1
ATOM 1999 O O . GLU A 1 266 ? 1.570 13.921 6.832 1.00 78.12 266 GLU A O 1
ATOM 2004 N N . GLU A 1 267 ? 1.354 15.752 5.543 1.00 84.31 267 GLU A N 1
ATOM 2005 C CA . GLU A 1 267 ? 0.761 16.572 6.604 1.00 84.31 267 GLU A CA 1
ATOM 2006 C C . GLU A 1 267 ? -0.558 15.945 7.077 1.00 84.31 267 GLU A C 1
ATOM 2008 O O . GLU A 1 267 ? -0.721 15.704 8.273 1.00 84.31 267 GLU A O 1
ATOM 2013 N N . ALA A 1 268 ? -1.433 15.534 6.149 1.00 87.56 268 ALA A N 1
ATOM 2014 C CA . ALA A 1 268 ? -2.671 14.830 6.478 1.00 87.56 268 ALA A CA 1
ATOM 2015 C C . ALA A 1 268 ? -2.431 13.483 7.189 1.00 87.56 268 ALA A C 1
ATOM 2017 O O . ALA A 1 268 ? -3.139 13.149 8.139 1.00 87.56 268 ALA A O 1
ATOM 2018 N N . THR A 1 269 ? -1.418 12.715 6.782 1.00 90.00 269 THR A N 1
ATOM 2019 C CA . THR A 1 269 ? -1.037 11.426 7.388 1.00 90.00 269 THR A CA 1
ATOM 2020 C C . THR A 1 269 ? -0.489 11.619 8.800 1.00 90.00 269 THR A C 1
ATOM 2022 O O . THR A 1 269 ? -0.846 10.880 9.723 1.00 90.00 269 THR A O 1
ATOM 2025 N N . ASN A 1 270 ? 0.373 12.614 8.999 1.00 90.81 270 ASN A N 1
ATOM 2026 C CA . ASN A 1 270 ? 0.944 12.949 10.298 1.00 90.81 270 ASN A CA 1
ATOM 2027 C C . ASN A 1 270 ? -0.135 13.487 11.246 1.00 90.81 270 ASN A C 1
ATOM 2029 O O . ASN A 1 270 ? -0.199 13.054 12.401 1.00 90.81 270 ASN A O 1
ATOM 2033 N N . ASP A 1 271 ? -1.035 14.336 10.752 1.00 94.94 271 ASP A N 1
ATOM 2034 C CA . ASP A 1 271 ? -2.197 14.822 11.494 1.00 94.94 271 ASP A CA 1
ATOM 2035 C C . ASP A 1 271 ? -3.171 13.686 11.835 1.00 94.94 271 ASP A C 1
ATOM 2037 O O . ASP A 1 271 ? -3.682 13.617 12.957 1.00 94.94 271 ASP A O 1
ATOM 2041 N N . ALA A 1 272 ? -3.382 12.730 10.926 1.00 96.38 272 ALA A N 1
ATOM 2042 C CA . ALA A 1 272 ? -4.195 11.546 11.181 1.00 96.38 272 ALA A CA 1
ATOM 2043 C C . ALA A 1 272 ? -3.561 10.633 12.250 1.00 96.38 272 ALA A C 1
ATOM 2045 O O . ALA A 1 272 ? -4.246 10.194 13.177 1.00 96.38 272 ALA A O 1
ATOM 2046 N N . LEU A 1 273 ? -2.244 10.398 12.213 1.00 95.94 273 LEU A N 1
ATOM 2047 C CA . LEU A 1 273 ? -1.535 9.653 13.267 1.00 95.94 273 LEU A CA 1
ATOM 2048 C C . LEU A 1 273 ? -1.554 10.380 14.619 1.00 95.94 273 LEU A C 1
ATOM 2050 O O . LEU A 1 273 ? -1.725 9.749 15.671 1.00 95.94 273 LEU A O 1
ATOM 2054 N N . ALA A 1 274 ? -1.407 11.705 14.611 1.00 95.81 274 ALA A N 1
ATOM 2055 C CA . ALA A 1 274 ? -1.562 12.528 15.804 1.00 95.81 274 ALA A CA 1
ATOM 2056 C C . ALA A 1 274 ? -2.993 12.422 16.355 1.00 95.81 274 ALA A C 1
ATOM 2058 O O . ALA A 1 274 ? -3.178 12.271 17.562 1.00 95.81 274 ALA A O 1
ATOM 2059 N N . THR A 1 275 ? -3.996 12.392 15.477 1.00 97.00 275 THR A N 1
ATOM 2060 C CA . THR A 1 275 ? -5.404 12.190 15.841 1.00 97.00 275 THR A CA 1
ATOM 2061 C C . THR A 1 275 ? -5.625 10.817 16.480 1.00 97.00 275 THR A C 1
ATOM 2063 O O . THR A 1 275 ? -6.287 10.737 17.515 1.00 97.00 275 THR A O 1
ATOM 2066 N N . LEU A 1 276 ? -5.018 9.746 15.954 1.00 96.56 276 LEU A N 1
ATOM 2067 C CA . LEU A 1 276 ? -5.114 8.397 16.536 1.00 96.56 276 LEU A CA 1
ATOM 2068 C C . LEU A 1 276 ? -4.453 8.258 17.910 1.00 96.56 276 LEU A C 1
ATOM 2070 O O . LEU A 1 276 ? -4.898 7.452 18.721 1.00 96.56 276 LEU A O 1
ATOM 2074 N N . SER A 1 277 ? -3.397 9.024 18.176 1.00 95.44 277 SER A N 1
ATOM 2075 C CA . SER A 1 277 ? -2.694 9.024 19.468 1.00 95.44 277 SER A CA 1
ATOM 2076 C C . SER A 1 277 ? -3.197 10.102 20.440 1.00 95.44 277 SER A C 1
ATOM 2078 O O . SER A 1 277 ? -2.783 10.148 21.602 1.00 95.44 277 SER A O 1
ATOM 2080 N N . GLY A 1 278 ? -4.103 10.972 19.990 1.00 95.00 278 GLY A N 1
ATOM 2081 C CA . GLY A 1 278 ? -4.671 12.059 20.774 1.00 95.00 278 GLY A CA 1
ATOM 2082 C C . GLY A 1 278 ? -5.727 11.568 21.761 1.00 95.00 278 GLY A C 1
ATOM 2083 O O . GLY A 1 278 ? -6.785 11.089 21.366 1.00 95.00 278 GLY A O 1
ATOM 2084 N N . ALA A 1 279 ? -5.481 11.756 23.060 1.00 93.12 279 ALA A N 1
ATOM 2085 C CA . ALA A 1 279 ? -6.450 11.429 24.115 1.00 93.12 279 ALA A CA 1
ATOM 2086 C C . ALA A 1 279 ? -7.715 12.314 24.092 1.00 93.12 279 ALA A C 1
ATOM 2088 O O . ALA A 1 279 ? -8.719 11.961 24.707 1.00 93.12 279 ALA A O 1
ATOM 2089 N N . ASP A 1 280 ? -7.649 13.464 23.416 1.00 94.19 280 ASP A N 1
ATOM 2090 C CA . ASP A 1 280 ? -8.769 14.396 23.253 1.00 94.19 280 ASP A CA 1
ATOM 2091 C C . ASP A 1 280 ? -9.544 14.170 21.939 1.00 94.19 280 ASP A C 1
ATOM 2093 O O . ASP A 1 280 ? -10.584 14.800 21.738 1.00 94.19 280 ASP A O 1
ATOM 2097 N N . SER A 1 281 ? -9.060 13.287 21.056 1.00 95.94 281 SER A N 1
ATOM 2098 C CA . SER A 1 281 ? -9.718 12.970 19.788 1.00 95.94 281 SER A CA 1
ATOM 2099 C C . SER A 1 281 ? -10.979 12.150 20.037 1.00 95.94 281 SER A C 1
ATOM 2101 O O . SER A 1 281 ? -10.967 11.150 20.756 1.00 95.94 281 SER A O 1
ATOM 2103 N N . SER A 1 282 ? -12.082 12.548 19.415 1.00 96.00 282 SER A N 1
ATOM 2104 C CA . SER A 1 282 ? -13.310 11.763 19.422 1.00 96.00 282 SER A CA 1
ATOM 2105 C C . SER A 1 282 ? -13.161 10.481 18.597 1.00 96.00 282 SER A C 1
ATOM 2107 O O . SER A 1 282 ? -12.346 10.387 17.681 1.00 96.00 282 SER A O 1
ATOM 2109 N N . VAL A 1 283 ? -14.011 9.491 18.877 1.00 95.62 283 VAL A N 1
ATOM 2110 C CA . VAL A 1 283 ? -14.048 8.231 18.116 1.00 95.62 283 VAL A CA 1
ATOM 2111 C C . VAL A 1 283 ? -14.311 8.472 16.623 1.00 95.62 283 VAL A C 1
ATOM 2113 O O . VAL A 1 283 ? -13.762 7.768 15.784 1.00 95.62 283 VAL A O 1
ATOM 2116 N N . GLU A 1 284 ? -15.135 9.462 16.275 1.00 95.94 284 GLU A N 1
ATOM 2117 C CA . GLU A 1 284 ? -15.427 9.812 14.878 1.00 95.94 284 GLU A CA 1
ATOM 2118 C C . GLU A 1 284 ? -14.203 10.426 14.183 1.00 95.94 284 GLU A C 1
ATOM 2120 O O . GLU A 1 284 ? -13.898 10.039 13.058 1.00 95.94 284 GLU A O 1
ATOM 2125 N N . GLU A 1 285 ? -13.453 11.302 14.863 1.00 97.00 285 GLU A N 1
ATOM 2126 C CA . GLU A 1 285 ? -12.180 11.843 14.355 1.00 97.00 285 GLU A CA 1
ATOM 2127 C C . GLU A 1 285 ? -11.129 10.738 14.188 1.00 97.00 285 GLU A C 1
ATOM 2129 O O . GLU A 1 285 ? -10.445 10.687 13.171 1.00 97.00 285 GLU A O 1
ATOM 2134 N N . GLN A 1 286 ? -11.041 9.800 15.136 1.00 97.44 286 GLN A N 1
ATOM 2135 C CA . GLN A 1 286 ? -10.150 8.641 15.023 1.00 97.44 286 GLN A CA 1
ATOM 2136 C C . GLN A 1 286 ? -10.540 7.728 13.846 1.00 97.44 286 GLN A C 1
ATOM 2138 O O . GLN A 1 286 ? -9.672 7.239 13.129 1.00 97.44 286 GLN A O 1
ATOM 2143 N N . LEU A 1 287 ? -11.835 7.501 13.604 1.00 97.19 287 LEU A N 1
ATOM 2144 C CA . LEU A 1 287 ? -12.311 6.721 12.453 1.00 97.19 287 LEU A CA 1
ATOM 2145 C C . LEU A 1 287 ? -12.058 7.432 11.117 1.00 97.19 287 LEU A C 1
ATOM 2147 O O . LEU A 1 287 ? -11.705 6.768 10.142 1.00 97.19 287 LEU A O 1
ATOM 2151 N N . ALA A 1 288 ? -12.205 8.758 11.071 1.00 96.81 288 ALA A N 1
ATOM 2152 C CA . ALA A 1 288 ? -11.825 9.562 9.912 1.00 96.81 288 ALA A CA 1
ATOM 2153 C C . ALA A 1 288 ? -10.319 9.466 9.645 1.00 96.81 288 ALA A C 1
ATOM 2155 O O . ALA A 1 288 ? -9.923 9.193 8.518 1.00 96.81 288 ALA A O 1
ATOM 2156 N N . ALA A 1 289 ? -9.496 9.564 10.693 1.00 97.19 289 ALA A N 1
ATOM 2157 C CA . ALA A 1 289 ? -8.052 9.389 10.590 1.00 97.19 289 ALA A CA 1
ATOM 2158 C C . ALA A 1 289 ? -7.667 8.006 10.037 1.00 97.19 289 ALA A C 1
ATOM 2160 O O . ALA A 1 289 ? -6.776 7.920 9.200 1.00 97.19 289 ALA A O 1
ATOM 2161 N N . ILE A 1 290 ? -8.361 6.927 10.432 1.00 97.25 290 ILE A N 1
ATOM 2162 C CA . ILE A 1 290 ? -8.143 5.592 9.841 1.00 97.25 290 ILE A CA 1
ATOM 2163 C C . ILE A 1 290 ? -8.395 5.614 8.329 1.00 97.25 290 ILE A C 1
ATOM 2165 O O . ILE A 1 290 ? -7.596 5.050 7.587 1.00 97.25 290 ILE A O 1
ATOM 2169 N N . LYS A 1 291 ? -9.482 6.250 7.866 1.00 96.00 291 LYS A N 1
ATOM 2170 C CA . LYS A 1 291 ? -9.761 6.364 6.427 1.00 96.00 291 LYS A CA 1
ATOM 2171 C C . LYS A 1 291 ? -8.647 7.115 5.709 1.00 96.00 291 LYS A C 1
ATOM 2173 O O . LYS A 1 291 ? -8.094 6.555 4.777 1.00 96.00 291 LYS A O 1
ATOM 2178 N N . THR A 1 292 ? -8.268 8.295 6.201 1.00 94.38 292 THR A N 1
ATOM 2179 C CA . THR A 1 292 ? -7.184 9.102 5.620 1.00 94.38 292 THR A CA 1
ATOM 2180 C C . THR A 1 292 ? -5.880 8.314 5.519 1.00 94.38 292 THR A C 1
ATOM 2182 O O . THR A 1 292 ? -5.221 8.346 4.488 1.00 94.38 292 THR A O 1
ATOM 2185 N N . LEU A 1 293 ? -5.524 7.554 6.559 1.00 94.94 293 LEU A N 1
ATOM 2186 C CA . LEU A 1 293 ? -4.311 6.735 6.549 1.00 94.94 293 LEU A CA 1
ATOM 2187 C C . LEU A 1 293 ? -4.384 5.607 5.521 1.00 94.94 293 LEU A C 1
ATOM 2189 O O . LEU A 1 293 ? -3.429 5.408 4.781 1.00 94.94 293 LEU A O 1
ATOM 2193 N N . VAL A 1 294 ? -5.505 4.886 5.456 1.00 93.44 294 VAL A N 1
ATOM 2194 C CA . VAL A 1 294 ? -5.673 3.778 4.504 1.00 93.44 294 VAL A CA 1
ATOM 2195 C C . VAL A 1 294 ? -5.775 4.280 3.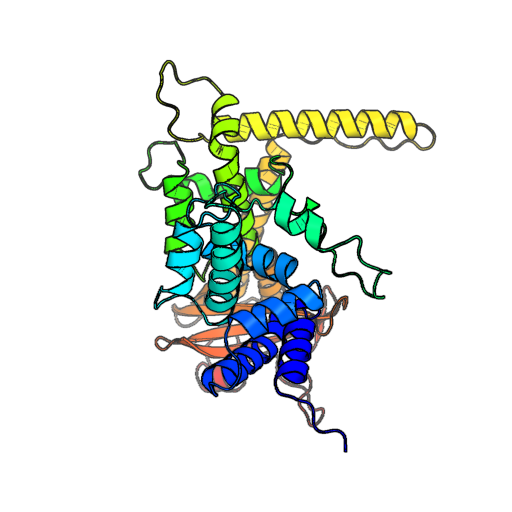061 1.00 93.44 294 VAL A C 1
ATOM 2197 O O . VAL A 1 294 ? -5.202 3.654 2.176 1.00 93.44 294 VAL A O 1
ATOM 2200 N N . GLU A 1 295 ? -6.457 5.402 2.825 1.00 86.94 295 GLU A N 1
ATOM 2201 C CA . GLU A 1 295 ? -6.529 6.081 1.523 1.00 86.94 295 GLU A CA 1
ATOM 2202 C C . GLU A 1 295 ? -5.136 6.553 1.073 1.00 86.94 295 GLU A C 1
ATOM 2204 O O . GLU A 1 295 ? -4.790 6.382 -0.090 1.00 86.94 295 GLU A O 1
ATOM 2209 N N . GLY A 1 296 ? -4.294 7.015 2.004 1.00 85.94 296 GLY A N 1
ATOM 2210 C CA . GLY A 1 296 ? -2.874 7.305 1.772 1.00 85.94 296 GLY A CA 1
ATOM 2211 C C . GLY A 1 296 ? -1.951 6.074 1.749 1.00 85.94 296 GLY A C 1
ATOM 2212 O O . GLY A 1 296 ? -0.750 6.213 1.972 1.00 85.94 296 GLY A O 1
ATOM 2213 N N . GLY A 1 297 ? -2.487 4.859 1.578 1.00 85.25 297 GLY A N 1
ATOM 2214 C CA . GLY A 1 297 ? -1.722 3.603 1.482 1.00 85.25 297 GLY A CA 1
ATOM 2215 C C . GLY A 1 297 ? -1.176 3.055 2.810 1.00 85.25 297 GLY A C 1
ATOM 2216 O O . GLY A 1 297 ? -0.672 1.930 2.883 1.00 85.25 297 GLY A O 1
ATOM 2217 N N . LYS A 1 298 ? -1.320 3.793 3.913 1.00 91.19 298 LYS A N 1
ATOM 2218 C CA . LYS A 1 298 ? -0.791 3.426 5.228 1.00 91.19 298 LYS A CA 1
ATOM 2219 C C . LYS A 1 298 ? -1.760 2.522 5.983 1.00 91.19 298 LYS A C 1
ATOM 2221 O O . LYS A 1 298 ? -2.614 2.965 6.746 1.00 91.19 298 LYS A O 1
ATOM 2226 N N . THR A 1 299 ? -1.580 1.214 5.820 1.00 94.69 299 THR A N 1
ATOM 2227 C CA . THR A 1 299 ? -2.409 0.183 6.475 1.00 94.69 299 THR A CA 1
ATOM 2228 C C . THR A 1 299 ? -1.829 -0.335 7.792 1.00 94.69 299 THR A C 1
ATOM 2230 O O . THR A 1 299 ? -2.506 -1.053 8.527 1.00 94.69 299 THR A O 1
ATOM 2233 N N . THR A 1 300 ? -0.598 0.039 8.149 1.00 94.00 300 THR A N 1
ATOM 2234 C CA . THR A 1 300 ? 0.010 -0.282 9.449 1.00 94.00 300 THR A CA 1
ATOM 2235 C C . THR A 1 300 ? 0.728 0.929 10.037 1.00 94.00 300 THR A C 1
ATOM 2237 O O . THR A 1 300 ? 1.213 1.799 9.314 1.00 94.00 300 THR A O 1
ATOM 2240 N N . ALA A 1 301 ? 0.768 1.020 11.366 1.00 95.75 301 ALA A N 1
ATOM 2241 C CA . ALA A 1 301 ? 1.499 2.071 12.067 1.00 95.75 301 ALA A CA 1
ATOM 2242 C C . ALA A 1 301 ? 1.854 1.648 13.496 1.00 95.75 301 ALA A C 1
ATOM 2244 O O . ALA A 1 301 ? 1.229 0.757 14.068 1.00 95.75 301 ALA A O 1
ATOM 2245 N N . THR A 1 302 ? 2.822 2.334 14.100 1.00 95.75 302 THR A N 1
ATOM 2246 C CA . THR A 1 302 ? 3.056 2.282 15.547 1.00 95.75 302 THR A CA 1
ATOM 2247 C C . THR A 1 302 ? 2.664 3.625 16.139 1.00 95.75 302 THR A C 1
ATOM 2249 O O . THR A 1 302 ? 3.170 4.663 15.716 1.00 95.75 302 THR A O 1
ATOM 2252 N N . ILE A 1 303 ? 1.763 3.608 17.115 1.00 96.31 303 ILE A N 1
ATOM 2253 C CA . ILE A 1 303 ? 1.281 4.803 17.812 1.00 96.31 303 ILE A CA 1
ATOM 2254 C C . ILE A 1 303 ? 1.572 4.699 19.305 1.00 96.31 303 ILE A C 1
ATOM 2256 O O . ILE A 1 303 ? 1.853 3.620 19.825 1.00 96.31 303 ILE A O 1
ATOM 2260 N N . ARG A 1 304 ? 1.496 5.824 20.012 1.00 94.81 304 ARG A N 1
ATOM 2261 C CA . ARG A 1 304 ? 1.646 5.860 21.466 1.00 94.81 304 ARG A CA 1
ATOM 2262 C C . ARG A 1 304 ? 0.278 5.950 22.134 1.00 94.81 304 ARG A C 1
ATOM 2264 O O . ARG A 1 304 ? -0.472 6.872 21.835 1.00 94.81 304 ARG A O 1
ATOM 2271 N N . ASP A 1 305 ? -0.025 5.018 23.032 1.00 95.12 305 ASP A N 1
ATOM 2272 C CA . ASP A 1 305 ? -1.269 5.015 23.809 1.00 95.12 305 ASP A CA 1
ATOM 2273 C C . ASP A 1 305 ? -1.180 5.990 25.009 1.00 95.12 305 ASP A C 1
ATOM 2275 O O . ASP A 1 305 ? -0.113 6.526 25.332 1.00 95.12 305 ASP A O 1
ATOM 2279 N N . ALA A 1 306 ? -2.297 6.230 25.699 1.00 92.38 306 ALA A N 1
ATOM 2280 C CA . ALA A 1 306 ? -2.426 7.202 26.789 1.00 92.38 306 ALA A CA 1
ATOM 2281 C C . ALA A 1 306 ? -1.539 6.863 27.995 1.00 92.38 306 ALA A C 1
ATOM 2283 O O . ALA A 1 306 ? -1.078 7.754 28.714 1.00 92.38 306 ALA A O 1
ATOM 2284 N N . ASP A 1 307 ? -1.273 5.575 28.214 1.00 89.56 307 ASP A N 1
ATOM 2285 C CA . ASP A 1 307 ? -0.357 5.091 29.248 1.00 89.56 307 ASP A CA 1
ATOM 2286 C C . ASP A 1 307 ? 1.128 5.253 28.861 1.00 89.56 307 ASP A C 1
ATOM 2288 O O . ASP A 1 307 ? 2.030 5.003 29.669 1.00 89.56 307 ASP A O 1
ATOM 2292 N N . GLY A 1 308 ? 1.387 5.729 27.642 1.00 93.25 308 GLY A N 1
ATOM 2293 C CA . GLY A 1 308 ? 2.702 5.972 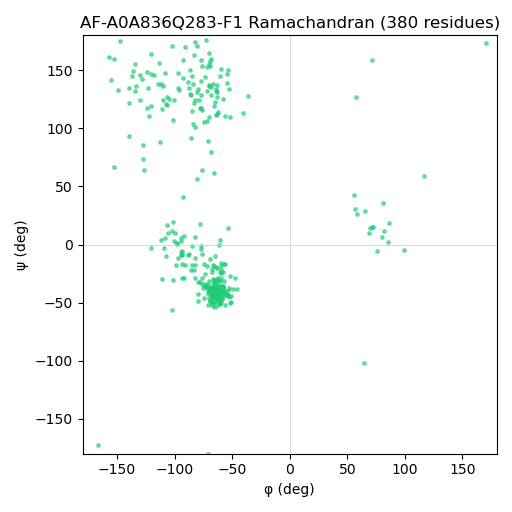27.080 1.00 93.25 308 GLY A CA 1
ATOM 2294 C C . GLY A 1 308 ? 3.351 4.749 26.438 1.00 93.25 308 GLY A C 1
ATOM 2295 O O . GLY A 1 308 ? 4.499 4.897 26.004 1.00 93.25 308 GLY A O 1
ATOM 2296 N N . SER A 1 309 ? 2.669 3.598 26.396 1.00 93.25 309 SER A N 1
ATOM 2297 C CA . SER A 1 309 ? 3.118 2.396 25.689 1.00 93.25 309 SER A CA 1
ATOM 2298 C C . SER A 1 309 ? 3.017 2.559 24.171 1.00 93.25 309 SER A C 1
ATOM 2300 O O . SER A 1 309 ? 2.226 3.355 23.668 1.00 93.25 309 SER A O 1
ATOM 2302 N N . GLU A 1 310 ? 3.865 1.836 23.441 1.00 95.88 310 GLU A N 1
ATOM 2303 C CA . GLU A 1 310 ? 3.795 1.760 21.981 1.00 95.88 310 GLU A CA 1
ATOM 2304 C C . GLU A 1 310 ? 2.838 0.639 21.575 1.00 95.88 310 GLU A C 1
ATOM 2306 O O . GLU A 1 310 ? 2.887 -0.466 22.122 1.00 95.88 310 GLU A O 1
ATOM 2311 N N . LEU A 1 311 ? 1.973 0.935 20.611 1.00 96.25 311 LEU A N 1
ATOM 2312 C CA . LEU A 1 311 ? 0.975 0.030 20.072 1.00 96.25 311 LEU A CA 1
ATOM 2313 C C . LEU A 1 311 ? 1.162 -0.089 18.563 1.00 96.25 311 LEU A C 1
ATOM 2315 O O . LEU A 1 311 ? 0.987 0.889 17.836 1.00 96.25 311 LEU A O 1
ATOM 2319 N N . THR A 1 312 ? 1.469 -1.293 18.088 1.00 96.88 312 THR A N 1
ATOM 2320 C CA . THR A 1 312 ? 1.424 -1.608 16.658 1.00 96.88 312 THR A CA 1
ATOM 2321 C C . THR A 1 312 ? -0.022 -1.849 16.245 1.00 96.88 312 THR A C 1
ATOM 2323 O O . THR A 1 312 ? -0.713 -2.694 16.824 1.00 96.88 312 THR A O 1
ATOM 2326 N N . ILE A 1 313 ? -0.481 -1.101 15.246 1.00 97.75 313 ILE A N 1
ATOM 2327 C CA . ILE A 1 313 ? -1.832 -1.170 14.703 1.00 97.75 313 ILE A CA 1
ATOM 2328 C C . ILE A 1 313 ? -1.828 -1.583 13.230 1.00 97.75 313 ILE A C 1
ATOM 2330 O O . ILE A 1 313 ? -0.944 -1.197 12.466 1.00 97.75 313 ILE A O 1
ATOM 2334 N N . ARG A 1 314 ? -2.856 -2.338 12.836 1.00 97.62 314 ARG A N 1
ATOM 2335 C CA . ARG A 1 314 ? -3.265 -2.558 11.446 1.00 97.62 314 ARG A CA 1
ATOM 2336 C C . ARG A 1 314 ? -4.610 -1.881 11.216 1.00 97.62 314 ARG A C 1
ATOM 2338 O O . ARG A 1 314 ? -5.494 -1.956 12.067 1.00 97.62 314 ARG A O 1
ATOM 2345 N N . MET A 1 315 ? -4.763 -1.236 10.077 1.00 98.00 315 MET A N 1
ATOM 2346 C CA . MET A 1 315 ? -5.932 -0.479 9.661 1.00 98.00 315 MET A CA 1
ATOM 2347 C C . MET A 1 315 ? -6.486 -1.071 8.370 1.00 98.00 315 MET A C 1
ATOM 2349 O O . MET A 1 315 ? -5.741 -1.601 7.548 1.00 98.00 315 MET A O 1
ATOM 2353 N N . GLU A 1 316 ? -7.802 -1.020 8.215 1.00 96.44 316 GLU A N 1
ATOM 2354 C CA . GLU A 1 316 ? -8.492 -1.605 7.070 1.00 96.44 316 GLU A CA 1
ATOM 2355 C C . GLU A 1 316 ? -9.758 -0.814 6.746 1.00 96.44 316 GLU A C 1
ATOM 2357 O O . GLU A 1 316 ? -10.566 -0.526 7.636 1.00 96.44 316 GLU A O 1
ATOM 2362 N N . VAL A 1 317 ? -9.945 -0.508 5.462 1.00 96.50 317 VAL A N 1
ATOM 2363 C CA . VAL A 1 317 ? -11.185 0.040 4.908 1.00 96.50 317 VAL A CA 1
ATOM 2364 C C . VAL A 1 317 ? -11.661 -0.908 3.814 1.00 96.50 317 VAL A C 1
ATOM 2366 O O . VAL A 1 317 ? -11.032 -1.022 2.770 1.00 96.50 317 VAL A O 1
ATOM 2369 N N . GLN A 1 318 ? -12.767 -1.609 4.057 1.00 95.38 318 GLN A N 1
ATOM 2370 C CA . GLN A 1 318 ? -13.278 -2.645 3.158 1.00 95.38 318 GLN A CA 1
ATOM 2371 C C . GLN A 1 318 ? -14.692 -2.294 2.673 1.00 95.38 318 GLN A C 1
ATOM 2373 O O . GLN A 1 318 ? -15.597 -2.210 3.506 1.00 95.38 318 GLN A O 1
ATOM 2378 N N . PRO A 1 319 ? -14.948 -2.122 1.365 1.00 94.31 319 PRO A N 1
ATOM 2379 C CA . PRO A 1 319 ? -16.303 -1.934 0.845 1.00 94.31 319 PRO A CA 1
ATOM 2380 C C . PRO A 1 319 ? -17.245 -3.067 1.286 1.00 94.31 319 PRO A C 1
ATOM 2382 O O . PRO A 1 319 ? -16.865 -4.236 1.295 1.00 94.31 319 PRO A O 1
ATOM 2385 N N . ILE A 1 320 ? -18.494 -2.749 1.653 1.00 93.69 320 ILE A N 1
ATOM 2386 C CA . ILE A 1 320 ? -19.477 -3.786 2.051 1.00 93.69 320 ILE A CA 1
ATOM 2387 C C . ILE A 1 320 ? -19.820 -4.701 0.864 1.00 93.69 320 ILE A C 1
ATOM 2389 O O . ILE A 1 320 ? -20.146 -5.876 1.036 1.00 93.69 320 ILE A O 1
ATOM 2393 N N . SER A 1 321 ? -19.785 -4.135 -0.337 1.00 90.88 321 SER A N 1
ATOM 2394 C CA . SER A 1 321 ? -19.897 -4.826 -1.613 1.00 90.88 321 SER A CA 1
ATOM 2395 C C . SER A 1 321 ? -19.156 -4.015 -2.669 1.00 90.88 321 SER A C 1
ATOM 2397 O O . SER A 1 321 ? -18.953 -2.814 -2.499 1.00 90.88 321 SER A O 1
ATOM 2399 N N . GLU A 1 322 ? -18.796 -4.651 -3.774 1.00 86.00 322 GLU A N 1
ATOM 2400 C CA . GLU A 1 322 ? -18.227 -3.976 -4.939 1.00 86.00 322 GLU A CA 1
ATOM 2401 C C . GLU A 1 322 ? -19.126 -2.809 -5.400 1.00 86.00 322 GLU A C 1
ATOM 2403 O O . GLU A 1 322 ? -20.355 -2.939 -5.430 1.00 86.00 322 GLU A O 1
ATOM 2408 N N . GLY A 1 323 ? -18.524 -1.644 -5.664 1.00 85.12 323 GLY A N 1
ATOM 2409 C CA . GLY A 1 323 ? -19.225 -0.415 -6.065 1.00 85.12 323 GLY A CA 1
ATOM 2410 C C . GLY A 1 323 ? -20.098 0.250 -4.988 1.00 85.12 323 GLY A C 1
ATOM 2411 O O . GLY A 1 323 ? -20.887 1.134 -5.307 1.00 85.12 323 GLY A O 1
ATOM 2412 N N . SER A 1 324 ? -20.022 -0.181 -3.725 1.00 91.62 324 SER A N 1
ATOM 2413 C CA . SER A 1 324 ? -20.747 0.458 -2.620 1.00 91.62 324 SER A CA 1
ATOM 2414 C C . SER A 1 324 ? -19.953 1.623 -2.034 1.00 91.62 324 SER A C 1
ATOM 2416 O O . SER A 1 324 ? -18.847 1.418 -1.548 1.00 91.62 324 SER A O 1
ATOM 2418 N N . ASP A 1 325 ? -20.596 2.787 -1.899 1.00 90.94 325 ASP A N 1
ATOM 2419 C CA . ASP A 1 325 ? -20.061 3.949 -1.159 1.00 90.94 325 ASP A CA 1
ATOM 2420 C C . ASP A 1 325 ? -19.902 3.687 0.352 1.00 90.94 325 ASP A C 1
ATOM 2422 O O . ASP A 1 325 ? -19.348 4.488 1.106 1.00 90.94 325 ASP A O 1
ATOM 2426 N N . ARG A 1 326 ? -20.446 2.562 0.827 1.00 96.00 326 ARG A N 1
ATOM 2427 C CA . ARG A 1 326 ? -20.351 2.131 2.220 1.00 96.00 326 ARG A CA 1
ATOM 2428 C C . ARG A 1 326 ? -19.227 1.129 2.411 1.00 96.00 326 ARG A C 1
ATOM 2430 O O . ARG A 1 326 ? -19.172 0.122 1.699 1.00 96.00 326 ARG A O 1
ATOM 2437 N N . SER A 1 327 ? -18.443 1.333 3.462 1.00 96.94 327 SER A N 1
ATOM 2438 C CA . SER A 1 327 ? -17.305 0.489 3.827 1.00 96.94 327 SER A CA 1
ATOM 2439 C C . SER A 1 327 ? -17.276 0.164 5.323 1.00 96.94 327 SER A C 1
ATOM 2441 O O . SER A 1 327 ? -17.846 0.861 6.164 1.00 96.94 327 SER A O 1
ATOM 2443 N N . TYR A 1 328 ? -16.639 -0.944 5.673 1.00 97.62 328 TYR A N 1
ATOM 2444 C CA . TYR A 1 328 ? -16.201 -1.252 7.022 1.00 97.62 328 TYR A CA 1
ATOM 2445 C C . TYR A 1 328 ? -14.874 -0.549 7.275 1.00 97.62 328 TYR A C 1
ATOM 2447 O O . TYR A 1 328 ? -13.919 -0.789 6.550 1.00 97.62 328 TYR A O 1
ATOM 2455 N N . VAL A 1 329 ? -14.807 0.263 8.325 1.00 97.94 329 VAL A N 1
ATOM 2456 C CA . VAL A 1 329 ? -13.562 0.897 8.782 1.00 97.94 329 VAL A CA 1
ATOM 2457 C C . VAL A 1 329 ? -13.154 0.208 10.070 1.00 97.94 329 VAL A C 1
ATOM 2459 O O . VAL A 1 329 ? -13.957 0.161 11.005 1.00 97.94 329 VAL A O 1
ATOM 2462 N N . GLN A 1 330 ? -11.967 -0.389 10.111 1.00 98.12 330 GLN A N 1
ATOM 2463 C CA . GLN A 1 330 ? -11.509 -1.215 11.227 1.00 98.12 330 GLN A CA 1
ATOM 2464 C C . GLN A 1 330 ? -10.057 -0.906 11.581 1.00 98.12 330 GLN A C 1
ATOM 2466 O O . GLN A 1 330 ? -9.229 -0.639 10.715 1.00 98.12 330 GLN A O 1
ATOM 2471 N N . MET A 1 331 ? -9.749 -0.987 12.872 1.00 98.12 331 MET A N 1
ATOM 2472 C CA . MET A 1 331 ? -8.386 -0.926 13.382 1.00 98.12 331 MET A CA 1
ATOM 2473 C C . MET A 1 331 ? -8.163 -2.040 14.393 1.00 98.12 331 MET A C 1
ATOM 2475 O O . MET A 1 331 ? -8.994 -2.292 15.273 1.00 98.12 331 MET A O 1
ATOM 2479 N N . PHE A 1 332 ? -7.014 -2.686 14.278 1.00 98.06 332 PHE A N 1
ATOM 2480 C CA . PHE A 1 332 ? -6.599 -3.829 15.064 1.00 98.06 332 PHE A CA 1
ATOM 2481 C C . PHE A 1 332 ? -5.285 -3.513 15.764 1.00 98.06 332 PHE A C 1
ATOM 2483 O O . PHE A 1 332 ? -4.358 -3.022 15.138 1.00 98.06 332 PHE A O 1
ATOM 2490 N N . ALA A 1 333 ? -5.183 -3.849 17.042 1.00 97.31 333 ALA A N 1
ATOM 2491 C CA . ALA A 1 333 ? -3.917 -3.936 17.748 1.00 97.31 333 ALA A CA 1
ATOM 2492 C C . ALA A 1 333 ? -3.263 -5.280 17.427 1.00 97.31 333 ALA A C 1
ATOM 2494 O O . ALA A 1 333 ? -3.924 -6.319 17.548 1.00 97.31 333 ALA A O 1
ATOM 2495 N N . VAL A 1 334 ? -1.984 -5.263 17.066 1.00 96.06 334 VAL A N 1
ATOM 2496 C CA . VAL A 1 334 ? -1.185 -6.453 16.756 1.00 96.06 334 VAL A CA 1
ATOM 2497 C C . VAL A 1 334 ? -0.220 -6.705 17.914 1.00 96.06 334 VAL A C 1
ATOM 2499 O O . VAL A 1 334 ? 0.580 -5.838 18.257 1.00 96.06 334 VAL A O 1
ATOM 2502 N N . ASP A 1 335 ? -0.313 -7.872 18.558 1.00 94.19 335 ASP A N 1
ATOM 2503 C CA . ASP A 1 335 ? 0.608 -8.240 19.642 1.00 94.19 335 ASP A CA 1
ATOM 2504 C C . ASP A 1 335 ? 1.943 -8.819 19.129 1.00 94.19 335 ASP A C 1
ATOM 2506 O O . ASP A 1 335 ? 2.114 -9.087 17.942 1.00 94.19 335 ASP A O 1
ATOM 2510 N N . GLU A 1 336 ? 2.893 -9.066 20.039 1.00 92.31 336 GLU A N 1
ATOM 2511 C CA . GLU A 1 336 ? 4.222 -9.628 19.727 1.00 92.31 336 GLU A CA 1
ATOM 2512 C C . GLU A 1 336 ? 4.181 -10.992 19.003 1.00 92.31 336 GLU A C 1
ATOM 2514 O O . GLU A 1 336 ? 5.184 -11.424 18.439 1.00 92.31 336 GLU A O 1
ATOM 2519 N N . ASN A 1 337 ? 3.044 -11.698 19.031 1.00 91.25 337 ASN A N 1
ATOM 2520 C CA . ASN A 1 337 ? 2.846 -12.974 18.341 1.00 91.25 337 ASN A CA 1
ATOM 2521 C C . ASN A 1 337 ? 2.084 -12.809 17.014 1.00 91.25 337 ASN A C 1
ATOM 2523 O O . ASN A 1 337 ? 1.636 -13.810 16.450 1.00 91.25 337 ASN A O 1
ATOM 2527 N N . GLY A 1 338 ? 1.879 -11.574 16.545 1.00 90.69 338 GLY A N 1
ATOM 2528 C CA . GLY A 1 338 ? 1.100 -11.263 15.347 1.00 90.69 338 GLY A CA 1
ATOM 2529 C C . GLY A 1 338 ? -0.408 -11.440 15.534 1.00 90.69 338 GLY A C 1
ATOM 2530 O O . GLY A 1 338 ? -1.145 -11.538 14.556 1.00 90.69 338 GLY A O 1
ATOM 2531 N N . ARG A 1 339 ? -0.903 -11.546 16.775 1.00 94.69 339 ARG A N 1
ATOM 2532 C CA . ARG A 1 339 ? -2.334 -11.739 17.011 1.00 94.69 339 ARG A CA 1
ATOM 2533 C C . ARG A 1 339 ? -3.056 -10.401 17.036 1.00 94.69 339 ARG A C 1
ATOM 2535 O O . ARG A 1 339 ? -2.749 -9.527 17.841 1.00 94.69 339 ARG A O 1
ATOM 2542 N N . GLU A 1 340 ? -4.118 -10.327 16.246 1.00 97.19 340 GLU A N 1
ATOM 2543 C CA . GLU A 1 340 ? -4.947 -9.135 16.127 1.00 97.19 340 GLU A CA 1
ATOM 2544 C C . GLU A 1 340 ? -6.078 -9.081 17.162 1.00 97.19 340 GLU A C 1
ATOM 2546 O O . GLU A 1 340 ? -6.758 -10.076 17.455 1.00 97.19 340 GLU A O 1
ATOM 2551 N N . THR A 1 341 ? -6.315 -7.888 17.707 1.00 97.25 341 THR A N 1
ATOM 2552 C CA . THR A 1 341 ? -7.480 -7.560 18.534 1.00 97.25 341 THR A CA 1
ATOM 2553 C C . THR A 1 341 ? -8.125 -6.285 18.012 1.00 97.25 341 THR A C 1
ATOM 2555 O O . THR A 1 341 ? -7.465 -5.261 17.936 1.00 97.25 341 THR A O 1
ATOM 2558 N N . VAL A 1 342 ? -9.422 -6.329 17.691 1.00 97.31 342 VAL A N 1
ATOM 2559 C CA . VAL A 1 342 ? -10.178 -5.142 17.250 1.00 97.31 342 VAL A CA 1
ATOM 2560 C C . VAL A 1 342 ? -10.116 -4.054 18.323 1.00 97.31 342 VAL A C 1
ATOM 2562 O O . VAL A 1 342 ? -10.501 -4.314 19.467 1.00 97.31 342 VAL A O 1
ATOM 2565 N N . VAL A 1 343 ? -9.676 -2.859 17.932 1.00 97.31 343 VAL A N 1
ATOM 2566 C CA . VAL A 1 343 ? -9.610 -1.645 18.756 1.00 97.31 343 VAL A CA 1
ATOM 2567 C C . VAL A 1 343 ? -10.769 -0.724 18.401 1.00 97.31 343 VAL A C 1
ATOM 2569 O O . VAL A 1 343 ? -11.598 -0.452 19.265 1.00 97.31 343 VAL A O 1
ATOM 2572 N N . LEU A 1 344 ? -10.884 -0.344 17.125 1.00 97.38 344 LEU A N 1
ATOM 2573 C CA . LEU A 1 344 ? -11.975 0.470 16.587 1.00 97.38 344 LEU A CA 1
ATOM 2574 C C . LEU A 1 344 ? -12.655 -0.241 15.419 1.00 97.38 344 LEU A C 1
ATOM 2576 O O . LEU A 1 344 ? -12.024 -0.992 14.674 1.00 97.38 344 LEU A O 1
ATOM 2580 N N . ARG A 1 345 ? -13.956 -0.000 15.253 1.00 97.44 345 ARG A N 1
ATOM 2581 C CA . ARG A 1 345 ? -14.720 -0.439 14.084 1.00 97.44 345 ARG A CA 1
ATOM 2582 C C . ARG A 1 345 ? -15.946 0.423 13.845 1.00 97.44 345 ARG A C 1
ATOM 2584 O O . ARG A 1 345 ? -16.678 0.726 14.780 1.00 97.44 345 ARG A O 1
ATOM 2591 N N . ALA A 1 346 ? -16.253 0.707 12.592 1.00 97.88 346 ALA A N 1
ATOM 2592 C CA . ALA A 1 346 ? -17.487 1.368 12.200 1.00 97.88 346 ALA A CA 1
ATOM 2593 C C . ALA A 1 346 ? -17.962 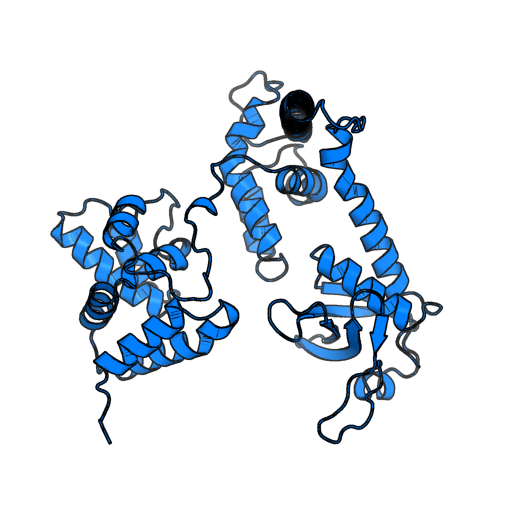0.887 10.832 1.00 97.88 346 ALA A C 1
ATOM 2595 O O . ALA A 1 346 ? -17.312 0.080 10.162 1.00 97.88 346 ALA A O 1
ATOM 2596 N N . LEU A 1 347 ? -19.140 1.364 10.454 1.00 97.50 347 LEU A N 1
ATOM 2597 C CA . LEU A 1 347 ? -19.595 1.410 9.081 1.00 97.50 347 LEU A CA 1
ATOM 2598 C C . LEU A 1 347 ? -19.507 2.857 8.599 1.00 97.50 347 LEU A C 1
ATOM 2600 O O . LEU A 1 347 ? -20.086 3.727 9.247 1.00 97.50 347 LEU A O 1
ATOM 2604 N N . SER A 1 348 ? -18.817 3.103 7.496 1.00 97.06 348 SER A N 1
ATOM 2605 C CA . SER A 1 348 ? -18.770 4.403 6.836 1.00 97.06 348 SER A CA 1
ATOM 2606 C C . SER A 1 348 ? -19.846 4.488 5.746 1.00 97.06 348 SER A C 1
ATOM 2608 O O . SER A 1 348 ? -20.173 3.493 5.094 1.00 97.06 348 SER A O 1
ATOM 2610 N N . ASP A 1 349 ? -20.431 5.671 5.613 1.00 94.81 349 ASP A N 1
ATOM 2611 C CA . ASP A 1 349 ? -21.318 6.139 4.541 1.00 94.81 349 ASP A CA 1
ATOM 2612 C C . ASP A 1 349 ? -20.710 7.464 4.055 1.00 94.81 349 ASP A C 1
ATOM 2614 O O . ASP A 1 349 ? -21.126 8.542 4.485 1.00 94.81 349 ASP A O 1
ATOM 2618 N N . GLY A 1 350 ? -19.594 7.366 3.324 1.00 90.06 350 GLY A N 1
ATOM 2619 C CA . GLY A 1 350 ? -18.748 8.509 2.969 1.00 90.06 350 GLY A CA 1
ATOM 2620 C C . GLY A 1 350 ? -18.104 9.169 4.193 1.00 90.06 350 GLY A C 1
ATOM 2621 O O . GLY A 1 350 ? -17.133 8.650 4.752 1.00 90.06 350 GLY A O 1
ATOM 2622 N N . ASP A 1 351 ? -18.670 10.297 4.620 1.00 89.25 351 ASP A N 1
ATOM 2623 C CA . ASP A 1 351 ? -18.137 11.148 5.697 1.00 89.25 351 ASP A CA 1
ATOM 2624 C C . ASP A 1 351 ? -18.720 10.824 7.078 1.00 89.25 351 ASP A C 1
ATOM 2626 O O . ASP A 1 351 ? -18.285 11.366 8.094 1.00 89.25 351 ASP A O 1
ATOM 2630 N N . SER A 1 352 ? -19.743 9.967 7.135 1.00 96.38 352 SER A N 1
ATOM 2631 C CA . SER A 1 352 ? -20.425 9.629 8.386 1.00 96.38 352 SER A CA 1
ATOM 2632 C C . SER A 1 352 ? -20.111 8.213 8.856 1.00 96.38 352 SER A C 1
ATOM 2634 O O . SER A 1 352 ? -19.924 7.298 8.051 1.00 96.38 352 SER A O 1
ATOM 2636 N N . PHE A 1 353 ? -20.088 8.025 10.180 1.00 97.50 353 PHE A N 1
ATOM 2637 C CA . PHE A 1 353 ? -19.833 6.737 10.818 1.00 97.50 353 PHE A CA 1
ATOM 2638 C C . PHE A 1 353 ? -21.057 6.241 11.585 1.00 97.50 353 PHE A C 1
ATOM 2640 O O . PHE A 1 353 ? -21.734 6.988 12.292 1.00 97.50 353 PHE A O 1
ATOM 2647 N N . ALA A 1 354 ? -21.334 4.945 11.461 1.00 97.12 354 ALA A N 1
ATOM 2648 C CA . ALA A 1 354 ? -22.407 4.269 12.169 1.00 97.12 354 ALA A CA 1
ATOM 2649 C C . ALA A 1 354 ? -21.912 2.993 12.856 1.00 97.12 354 ALA A C 1
ATOM 2651 O O . ALA A 1 354 ? -21.066 2.256 12.346 1.00 97.12 354 ALA A O 1
ATOM 2652 N N . GLN A 1 355 ? -22.503 2.688 14.011 1.00 97.19 355 GLN A N 1
ATOM 2653 C CA . GLN A 1 355 ? -22.259 1.434 14.716 1.00 97.19 355 GLN A CA 1
ATOM 2654 C C . GLN A 1 355 ? -22.726 0.229 13.894 1.00 97.19 355 GLN A C 1
ATOM 2656 O O . GLN A 1 355 ? -23.826 0.209 13.330 1.00 97.19 355 GLN A O 1
ATOM 2661 N N . GLN A 1 356 ? -21.904 -0.819 13.886 1.00 94.25 356 GLN A N 1
ATOM 2662 C CA . GLN A 1 356 ? -22.257 -2.096 13.275 1.00 94.25 356 GLN A CA 1
ATOM 2663 C C . GLN A 1 356 ? -23.374 -2.787 14.074 1.00 94.25 356 GLN A C 1
ATOM 2665 O O . GLN A 1 356 ? -23.599 -2.502 15.253 1.00 94.25 356 GLN A O 1
ATOM 2670 N N . ARG A 1 357 ? -24.085 -3.724 13.438 1.00 93.62 357 ARG A N 1
ATOM 2671 C CA . ARG A 1 357 ? -25.052 -4.596 14.117 1.00 93.62 357 ARG A CA 1
ATOM 2672 C C . ARG A 1 357 ? -24.533 -6.023 14.162 1.00 93.62 357 ARG A C 1
ATOM 2674 O O . ARG A 1 357 ? -24.028 -6.522 13.162 1.00 93.62 357 ARG A O 1
ATOM 2681 N N . ASP A 1 358 ? -24.676 -6.678 15.310 1.00 91.25 358 ASP A N 1
ATOM 2682 C CA . ASP A 1 358 ? -24.359 -8.099 15.443 1.00 91.25 358 ASP A CA 1
ATOM 2683 C C . ASP A 1 358 ? -25.413 -8.975 14.734 1.00 91.25 358 ASP A C 1
ATOM 2685 O O . ASP A 1 358 ? -26.444 -8.497 14.254 1.00 91.25 358 ASP A O 1
ATOM 2689 N N . ALA A 1 359 ? -25.190 -10.292 14.715 1.00 90.38 359 ALA A N 1
ATOM 2690 C CA . ALA A 1 359 ? -26.127 -11.256 14.129 1.00 90.38 359 ALA A CA 1
ATOM 2691 C C . ALA A 1 359 ? -27.528 -11.255 14.783 1.00 90.38 359 ALA A C 1
ATOM 2693 O O . ALA A 1 359 ? -28.476 -11.793 14.213 1.00 90.38 359 ALA A O 1
ATOM 2694 N N . ASN A 1 360 ? -27.676 -10.659 15.970 1.00 93.12 360 ASN A N 1
ATOM 2695 C CA . ASN A 1 360 ? -28.944 -10.521 16.686 1.00 93.12 360 ASN A CA 1
ATOM 2696 C C . ASN A 1 360 ? -29.593 -9.139 16.469 1.00 93.12 360 ASN A C 1
ATOM 2698 O O . ASN A 1 360 ? -30.657 -8.867 17.028 1.00 93.12 360 ASN A O 1
ATOM 2702 N N . GLY A 1 361 ? -28.967 -8.263 15.678 1.00 93.56 361 GLY A N 1
ATOM 2703 C CA . GLY A 1 361 ? -29.417 -6.901 15.415 1.00 93.56 361 GLY A CA 1
ATOM 2704 C C . GLY A 1 361 ? -29.082 -5.892 16.516 1.00 93.56 361 GLY A C 1
ATOM 2705 O O . GLY A 1 361 ? -29.532 -4.745 16.422 1.00 93.56 361 GLY A O 1
ATOM 2706 N N . ASN A 1 362 ? -28.313 -6.271 17.540 1.00 95.38 362 ASN A N 1
ATOM 2707 C CA . ASN A 1 362 ? -27.863 -5.345 18.578 1.00 95.38 362 ASN A CA 1
ATOM 2708 C C . ASN A 1 362 ? -26.774 -4.432 18.026 1.00 95.38 362 ASN A C 1
ATOM 2710 O O . ASN A 1 362 ? -25.947 -4.867 17.228 1.00 95.38 362 ASN A O 1
ATOM 2714 N N . LEU A 1 363 ? -26.769 -3.178 18.476 1.00 93.81 363 LEU A N 1
ATOM 2715 C CA . LEU A 1 363 ? -25.682 -2.261 18.163 1.00 93.81 363 LEU A CA 1
ATOM 2716 C C . LEU A 1 363 ? -24.397 -2.733 18.832 1.00 93.81 363 LEU A C 1
ATOM 2718 O O . LEU A 1 363 ? -24.390 -3.170 19.985 1.00 93.81 363 LEU A O 1
ATOM 2722 N N . VAL A 1 364 ? -23.323 -2.637 18.072 1.00 94.19 364 VAL A N 1
ATOM 2723 C CA . VAL A 1 364 ? -21.985 -3.008 18.473 1.00 94.19 364 VAL A CA 1
ATOM 2724 C C . VAL A 1 364 ? -21.202 -1.720 18.697 1.00 94.19 364 VAL A C 1
ATOM 2726 O O . VAL A 1 364 ? -21.182 -0.863 17.818 1.00 94.19 364 VAL A O 1
ATOM 2729 N N . SER A 1 365 ? -20.578 -1.588 19.871 1.00 95.12 365 SER A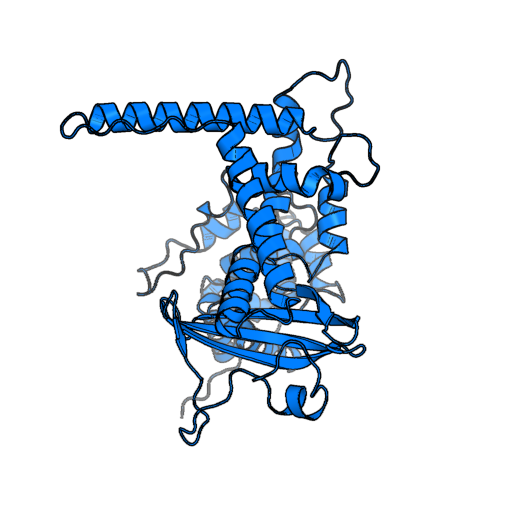 N 1
ATOM 2730 C CA . SER A 1 365 ? -19.725 -0.437 20.191 1.00 95.12 365 SER A CA 1
ATOM 2731 C C . SER A 1 365 ? -18.638 -0.243 19.129 1.00 95.12 365 SER A C 1
ATOM 2733 O O . SER A 1 365 ? -18.133 -1.226 18.560 1.00 95.12 365 SER A O 1
ATOM 2735 N N . TYR A 1 366 ? -18.294 1.027 18.898 1.00 94.94 366 TYR A N 1
ATOM 2736 C CA . TYR A 1 366 ? -17.157 1.411 18.070 1.00 94.94 366 TYR A CA 1
ATOM 2737 C C . TYR A 1 366 ? -15.863 0.814 18.619 1.00 94.94 366 TYR A C 1
ATOM 2739 O O . TYR A 1 366 ? -15.037 0.330 17.851 1.00 94.94 366 TYR A O 1
ATOM 2747 N N . VAL A 1 367 ? -15.734 0.765 19.945 1.00 95.88 367 VAL A N 1
ATOM 2748 C CA . VAL A 1 367 ? -14.572 0.210 20.625 1.00 95.88 367 VAL A CA 1
ATOM 2749 C C . VAL A 1 367 ? -14.711 -1.307 20.762 1.00 95.88 367 VAL A C 1
ATOM 2751 O O . VAL A 1 367 ? -15.764 -1.872 21.091 1.00 95.88 367 VAL A O 1
ATOM 2754 N N . GLY A 1 368 ? -13.617 -2.020 20.520 1.00 94.50 368 GLY A N 1
ATOM 2755 C CA . GLY A 1 368 ? -13.547 -3.451 20.754 1.00 94.50 368 GLY A CA 1
ATOM 2756 C C . GLY A 1 368 ? -13.726 -3.793 22.235 1.00 94.50 368 GLY A C 1
ATOM 2757 O O . GLY A 1 368 ? -12.841 -3.560 23.046 1.00 94.50 368 GLY A O 1
ATOM 2758 N N . SER A 1 369 ? -14.833 -4.446 22.597 1.00 93.94 369 SER A N 1
ATOM 2759 C CA . SER A 1 369 ? -15.111 -4.848 23.997 1.00 93.94 369 SER A CA 1
ATOM 2760 C C . SER A 1 369 ? -13.956 -5.571 24.717 1.00 93.94 369 SER A C 1
ATOM 2762 O O . SER A 1 369 ? -13.715 -5.330 25.896 1.00 93.94 369 SER A O 1
ATOM 2764 N N . ARG A 1 370 ? -13.214 -6.444 24.017 1.00 93.75 370 ARG A N 1
ATOM 2765 C CA . ARG A 1 370 ? -12.036 -7.131 24.581 1.00 93.75 370 ARG A CA 1
ATOM 2766 C C . ARG A 1 370 ? -10.843 -6.201 24.785 1.00 93.75 370 ARG A C 1
ATOM 2768 O O . ARG A 1 370 ? -10.072 -6.437 25.710 1.00 93.75 370 ARG A O 1
ATOM 2775 N N . TRP A 1 371 ? -10.679 -5.213 23.907 1.00 94.69 371 TRP A N 1
ATOM 2776 C CA . TRP A 1 371 ? -9.664 -4.177 24.051 1.00 94.69 371 TRP A CA 1
ATOM 2777 C C . TRP A 1 371 ? -9.967 -3.347 25.296 1.00 94.69 371 TRP A C 1
ATOM 2779 O O . TRP A 1 371 ? -9.164 -3.329 26.222 1.00 94.69 371 TRP A O 1
ATOM 2789 N N . GLN A 1 372 ? -11.187 -2.817 25.391 1.00 95.00 372 GLN A N 1
ATOM 2790 C CA . GLN A 1 372 ? -11.641 -1.997 26.516 1.00 95.00 372 GLN A CA 1
ATOM 2791 C C . GLN A 1 372 ? -11.548 -2.718 27.874 1.00 95.00 372 GLN A C 1
ATOM 2793 O O . GLN A 1 372 ? -11.184 -2.110 28.875 1.00 95.00 37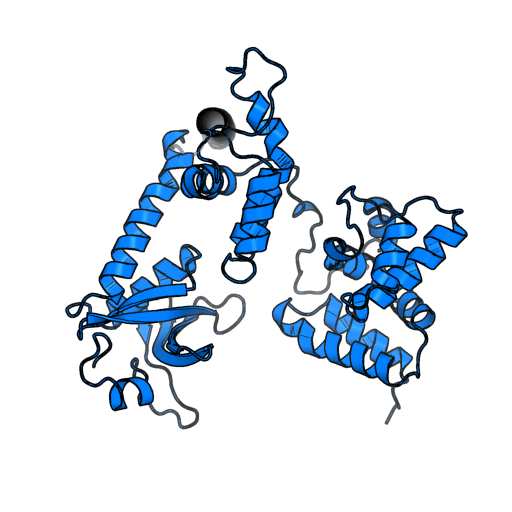2 GLN A O 1
ATOM 2798 N N . GLU A 1 373 ? -11.835 -4.025 27.930 1.00 95.38 373 GLU A N 1
ATOM 2799 C CA . GLU A 1 373 ? -11.691 -4.819 29.163 1.00 95.38 373 GLU A CA 1
ATOM 2800 C C . GLU A 1 373 ? -10.230 -4.914 29.641 1.00 95.38 373 GLU A C 1
ATOM 2802 O O . GLU A 1 373 ? -9.971 -4.964 30.844 1.00 95.38 373 GLU A O 1
ATOM 2807 N N . ARG A 1 374 ? -9.273 -4.968 28.708 1.00 94.69 374 ARG A N 1
ATOM 2808 C CA . ARG A 1 374 ? -7.844 -5.162 29.004 1.00 94.69 374 ARG A CA 1
ATOM 2809 C C . ARG A 1 374 ? -7.068 -3.856 29.133 1.00 94.69 374 ARG A C 1
ATOM 2811 O O . ARG A 1 374 ? -6.096 -3.824 29.882 1.00 94.69 374 ARG A O 1
ATOM 2818 N N . HIS A 1 375 ? -7.514 -2.816 28.437 1.00 94.56 375 HIS A N 1
ATOM 2819 C CA . HIS A 1 375 ? -6.873 -1.509 28.340 1.00 94.56 375 HIS A CA 1
ATOM 2820 C C . HIS A 1 375 ? -7.886 -0.408 28.706 1.00 94.56 375 HIS A C 1
ATOM 2822 O O . HIS A 1 375 ? -8.259 0.398 27.856 1.00 94.56 375 HIS A O 1
ATOM 2828 N N . PRO A 1 376 ? -8.382 -0.376 29.961 1.00 94.19 376 PRO A N 1
ATOM 2829 C CA . PRO A 1 376 ? -9.417 0.576 30.375 1.00 94.19 376 PRO A CA 1
ATOM 2830 C C . PRO A 1 376 ? -8.951 2.039 30.344 1.00 94.19 376 PRO A C 1
ATOM 2832 O O . PRO A 1 376 ? -9.791 2.932 30.344 1.00 94.19 376 PRO A O 1
ATOM 2835 N N . ASP A 1 377 ? -7.636 2.264 30.327 1.00 93.62 377 ASP A N 1
ATOM 2836 C CA . ASP A 1 377 ? -7.007 3.586 30.311 1.00 93.62 377 ASP A CA 1
ATOM 2837 C C . ASP A 1 377 ? -6.489 3.979 28.910 1.00 93.62 377 ASP A C 1
ATOM 2839 O O . ASP A 1 377 ? -5.725 4.930 28.802 1.00 93.62 377 ASP A O 1
ATOM 2843 N N . SER A 1 378 ? -6.858 3.246 27.850 1.00 93.94 378 SER A N 1
ATOM 2844 C CA . SER A 1 378 ? -6.430 3.514 26.464 1.00 93.94 378 SER A CA 1
ATOM 2845 C C . SER A 1 378 ? -7.047 4.801 25.893 1.00 93.94 378 SER A C 1
ATOM 2847 O O . SER A 1 378 ? -8.163 5.162 26.273 1.00 93.94 378 SER A O 1
ATOM 2849 N N . VAL A 1 379 ? -6.384 5.448 24.919 1.00 93.06 379 VAL A N 1
ATOM 2850 C CA . VAL A 1 379 ? -6.948 6.573 24.131 1.00 93.06 379 VAL A CA 1
ATOM 2851 C C . VAL A 1 379 ? -8.213 6.179 23.363 1.00 93.06 379 VAL A C 1
ATOM 2853 O O . VAL A 1 379 ? -8.996 7.038 22.973 1.00 93.06 379 VAL A O 1
ATOM 2856 N N . PHE A 1 380 ? -8.445 4.878 23.174 1.00 91.94 380 PHE A N 1
ATOM 2857 C CA . PHE A 1 380 ? -9.589 4.324 22.447 1.00 91.94 380 PHE A CA 1
ATOM 2858 C C . PHE A 1 380 ? -10.775 3.983 23.365 1.00 91.94 380 PHE A C 1
ATOM 2860 O O . PHE A 1 380 ? -11.392 2.927 23.227 1.00 91.94 380 PHE A O 1
ATOM 2867 N N . GLY A 1 381 ? -11.067 4.835 24.348 1.00 82.88 381 GLY A N 1
ATOM 2868 C CA . GLY A 1 381 ? -12.208 4.685 25.260 1.00 82.88 381 GLY A CA 1
ATOM 2869 C C . GLY A 1 381 ? -13.534 5.213 24.690 1.00 82.88 381 GLY A C 1
ATOM 2870 O O . GLY A 1 381 ? -13.543 5.989 23.739 1.00 82.88 381 GLY A O 1
ATOM 2871 N N . GLU A 1 382 ? -14.660 4.798 25.291 1.00 69.88 382 GLU A N 1
ATOM 2872 C CA . GLU A 1 382 ? -15.984 5.430 25.085 1.00 69.88 382 GLU A CA 1
ATOM 2873 C C . GLU A 1 382 ? -16.264 6.534 26.109 1.00 69.88 382 GLU A C 1
ATOM 2875 O O . GLU A 1 382 ? -15.891 6.347 27.296 1.00 69.88 382 GLU A O 1
#

Nearest PDB structures (foldseek):
  6cp9-assembly4_G  TM=3.621E-01  e=8.261E-01  Klebsiella pneumoniae 342
  3khe-assembly1_A  TM=2.170E-01  e=6.224E-01  Toxoplasma gondii
  4uzy-assembly1_A  TM=1.569E-01  e=2.564E+00  Chlamydomonas reinhardtii

Mean predicted aligned error: 15.36 Å

Foldseek 3Di:
DDDQDLLNLLLVLLVCCVPPDPVSNPVSLVSNVVSVVVVPDDLLSSCVSCLVVLSLLVLCVVCVCQQVVVPPQWRFLVSLVCLLPPPPRGPSSNSSSVNVSVVCVVVVGDTHGSVNSVVSSPDPDDDDPPDPPPPVPVPPPLQQDLVLLLLCLVCVPVLPPVPPQFHALVSLVVSCVVCPPQFDPVSNVSSVSCNSCQQVLLVQDPPDPDPPSGGHGNVSSLSSLQVVLVVVQVVVVVVCVVVVVDDDDDDRDHSCCSNCVCVVLVVLLVVLLCLCQDLPRDLLSVLVSLVSCVVSRNQWDWHAWPVRDIWIKGWDWAAPDPPALKTKTWMWTQDPVRDTATAFIFIDNNSDTHFDADPVRDGDDRGGPVCCVVCVRTSSHD